Protein AF-0000000075745488 (afdb_homodimer)

Solvent-accessible surface area (backbone atoms only — not comparable to full-atom values): 26374 Å² total; per-residue (Å²): 133,60,67,64,58,54,53,44,64,66,39,61,83,38,68,45,85,43,60,44,50,71,70,56,53,50,48,51,49,60,56,59,62,69,76,57,88,46,78,34,38,32,35,30,42,43,32,48,40,23,54,66,52,60,57,52,56,68,42,57,60,36,38,34,40,36,23,25,67,50,59,69,26,47,52,45,23,50,53,53,26,53,75,70,70,45,47,90,38,52,43,78,42,73,37,51,86,88,64,65,93,68,57,70,48,62,21,45,30,42,36,20,65,59,31,42,66,80,68,29,56,68,52,45,54,52,67,51,46,56,33,38,23,75,63,12,37,39,38,36,25,41,65,22,32,36,38,76,66,71,60,65,68,60,52,55,51,40,53,69,76,42,64,81,56,38,39,62,26,58,54,44,39,50,42,30,74,54,51,20,20,71,36,26,35,36,51,59,56,66,53,20,40,45,64,54,26,49,48,60,50,60,72,40,46,64,62,49,29,59,77,53,69,60,32,72,68,51,49,49,51,53,51,50,50,53,50,51,51,52,47,42,74,76,44,51,79,38,37,42,40,32,36,41,26,27,30,32,52,66,67,85,128,133,58,68,64,57,55,54,46,64,68,40,60,83,39,67,45,84,43,60,44,48,71,70,56,54,51,48,51,50,62,57,60,62,70,77,57,90,46,77,35,38,33,35,30,42,43,32,48,41,24,53,65,52,61,56,52,59,68,42,58,63,34,37,34,39,36,23,26,67,51,59,70,25,47,52,46,24,51,52,53,26,53,75,71,70,45,48,90,38,52,45,78,42,72,37,50,87,89,64,65,93,67,58,70,48,62,22,45,29,43,35,20,64,60,32,42,65,80,71,29,57,70,53,46,54,54,67,50,46,55,33,37,23,76,63,13,38,40,39,37,25,40,66,22,33,36,40,75,65,70,61,65,67,63,51,54,52,38,52,69,76,43,63,79,54,37,40,60,25,59,54,45,39,51,42,30,74,55,50,20,20,71,36,26,35,36,52,59,56,65,54,20,41,45,66,53,26,48,48,61,49,60,72,42,46,65,61,49,29,58,77,52,70,59,32,72,68,52,48,51,52,53,51,50,50,53,50,52,52,52,49,42,73,74,43,50,79,37,38,42,39,34,36,42,26,28,29,31,52,67,66,86,127

Secondary structure (DSSP, 8-state):
--HHHHHHHHHTTSS-SSS--HHHHHHHHHHHT---SS-EEEEEET-TTSHHHHHHTTSTTEEEEEEES-HHHHHHHHHHHHHHT-GGGEEEEES-TTS--PPTT-EEEEEETT-GGGT-HHHHHHHHGGGEEEEEEEEEEEEEE-SS---HHHHHHHHHH-TT-EEHHHHHHHHHHTTEEEEEEEEPPHHHHIIIIIHHHHTTHHHHHHHTTT-HHHHHHHHHHHHHHHHHHHHTTTEEEEEEEEEE-----/--HHHHHHHHHTTSS-SSS--HHHHHHHHHHHT---SS-EEEEEET-TTSHHHHHHTTSTTEEEEEEES-HHHHHHHHHHHHHHT-GGGEEEEES-TTS--PPTT-EEEEEETT-GGGT-HHHHHHHHGGGEEEEEEEEEEEEEE-SS---HHHHHHHHHH-TT-EEHHHHHHHHHHTTEEEEEEEEPPHHHHIIIIIHHHHTTHHHHHHHTTT-HHHHHHHHHHHHHHHHHHHHTTTEEEEEEEEEE-----

Radius of gyration: 24.9 Å; Cα contacts (8 Å, |Δi|>4): 959; chains: 2; bounding box: 53×80×53 Å

InterPro domains:
  IPR013216 Methyltransferase type 11 [PF08241] (44-140)
  IPR029063 S-adenosyl-L-methionine-dependent methyltransferase superfamily [G3DSA:3.40.50.150] (1-250)
  IPR029063 S-adenosyl-L-methionine-dependent methyltransferase superfamily [SSF53335] (31-248)

Structure (mmCIF, N/CA/C/O backbone):
data_AF-0000000075745488-model_v1
#
loop_
_entity.id
_entity.type
_entity.pdbx_description
1 polymer 'Methyltransferase type 11'
#
loop_
_atom_site.group_PDB
_atom_site.id
_atom_site.type_symbol
_atom_site.label_atom_id
_atom_site.label_alt_id
_atom_site.label_comp_id
_atom_site.label_asym_id
_atom_site.label_entity_id
_atom_site.label_seq_id
_atom_site.pdbx_PDB_ins_code
_atom_site.Cartn_x
_atom_site.Cartn_y
_atom_site.Cartn_z
_atom_site.occupancy
_atom_site.B_iso_or_equiv
_atom_site.auth_seq_id
_atom_site.auth_comp_id
_atom_site.auth_asym_id
_atom_site.auth_atom_id
_atom_site.pdbx_PDB_model_num
ATOM 1 N N . MET A 1 1 ? 3.406 -36.594 -23.469 1 57.75 1 MET A N 1
ATOM 2 C CA . MET A 1 1 ? 2.721 -36.094 -22.281 1 57.75 1 MET A CA 1
ATOM 3 C C . MET A 1 1 ? 2.381 -34.625 -22.422 1 57.75 1 MET A C 1
ATOM 5 O O . MET A 1 1 ? 3.152 -33.844 -23 1 57.75 1 MET A O 1
ATOM 9 N N . ASP A 1 2 ? 1.15 -34.156 -22.078 1 83.19 2 ASP A N 1
ATOM 10 C CA . ASP A 1 2 ? 0.575 -32.812 -22.203 1 83.19 2 ASP A CA 1
ATOM 11 C C . ASP A 1 2 ? 1.295 -31.812 -21.297 1 83.19 2 ASP A C 1
ATOM 13 O O . ASP A 1 2 ? 1.688 -32.156 -20.188 1 83.19 2 ASP A O 1
ATOM 17 N N . GLU A 1 3 ? 1.97 -30.828 -21.891 1 85.44 3 GLU A N 1
ATOM 18 C CA . GLU A 1 3 ? 2.707 -29.781 -21.188 1 85.44 3 GLU A CA 1
ATOM 19 C C . GLU A 1 3 ? 1.996 -29.375 -19.906 1 85.44 3 GLU A C 1
ATOM 21 O O . GLU A 1 3 ? 2.639 -29.156 -18.875 1 85.44 3 GLU A O 1
ATOM 26 N N . TYR A 1 4 ? 0.796 -29.438 -19.953 1 87 4 TYR A N 1
ATOM 27 C CA . TYR A 1 4 ? 0.017 -29.047 -18.781 1 87 4 TYR A CA 1
ATOM 28 C C . TYR A 1 4 ? 0.167 -30.062 -17.672 1 87 4 TYR A C 1
ATOM 30 O O . TYR A 1 4 ? 0.258 -29.688 -16.484 1 87 4 TYR A O 1
ATOM 38 N N . GLN A 1 5 ? 0.214 -31.234 -18.031 1 90.81 5 GLN A N 1
ATOM 39 C CA . GLN A 1 5 ? 0.353 -32.312 -17.031 1 90.81 5 GLN A CA 1
ATOM 40 C C . GLN A 1 5 ? 1.723 -32.25 -16.375 1 90.81 5 GLN A C 1
ATOM 42 O O . GLN A 1 5 ? 1.844 -32.5 -15.172 1 90.81 5 GLN A O 1
ATOM 47 N N . LEU A 1 6 ? 2.688 -31.969 -17.188 1 93.62 6 LEU A N 1
ATOM 48 C CA . LEU A 1 6 ? 4.035 -31.859 -16.641 1 93.62 6 LEU A CA 1
ATOM 49 C C . LEU A 1 6 ? 4.145 -30.672 -15.688 1 93.62 6 LEU A C 1
ATOM 51 O O . LEU A 1 6 ? 4.766 -30.766 -14.625 1 93.62 6 LEU A O 1
ATOM 55 N N . LEU A 1 7 ? 3.521 -29.547 -16.062 1 91.31 7 LEU A N 1
ATOM 56 C CA . LEU A 1 7 ? 3.547 -28.375 -15.211 1 91.31 7 LEU A CA 1
ATOM 57 C C . LEU A 1 7 ? 2.822 -28.641 -13.898 1 91.31 7 LEU A C 1
ATOM 59 O O . LEU A 1 7 ? 3.307 -28.25 -12.828 1 91.31 7 LEU A O 1
ATOM 63 N N . LEU A 1 8 ? 1.75 -29.25 -14.023 1 93.44 8 LEU A N 1
ATOM 64 C CA . LEU A 1 8 ? 1.003 -29.641 -12.828 1 93.44 8 LEU A CA 1
ATOM 65 C C . LEU A 1 8 ? 1.844 -30.547 -11.93 1 93.44 8 LEU A C 1
ATOM 67 O O . LEU A 1 8 ? 1.863 -30.359 -10.711 1 93.44 8 LEU A O 1
ATOM 71 N N . ASP A 1 9 ? 2.488 -31.484 -12.555 1 94.12 9 ASP A N 1
ATOM 72 C CA . ASP A 1 9 ? 3.305 -32.438 -11.805 1 94.12 9 ASP A CA 1
ATOM 73 C C . ASP A 1 9 ? 4.434 -31.734 -11.062 1 94.12 9 ASP A C 1
ATOM 75 O O . ASP A 1 9 ? 4.762 -32.094 -9.93 1 94.12 9 ASP A O 1
ATOM 79 N N . LEU A 1 10 ? 4.965 -30.766 -11.672 1 94.38 10 LEU A N 1
ATOM 80 C CA . LEU A 1 10 ? 6.07 -30.031 -11.062 1 94.38 10 LEU A CA 1
ATOM 81 C C . LEU A 1 10 ? 5.586 -29.234 -9.859 1 94.38 10 LEU A C 1
ATOM 83 O O . LEU A 1 10 ? 6.324 -29.062 -8.891 1 94.38 10 LEU A O 1
ATOM 87 N N . HIS A 1 11 ? 4.309 -28.797 -9.891 1 94.19 11 HIS A N 1
ATOM 88 C CA . HIS A 1 11 ? 3.904 -27.766 -8.93 1 94.19 11 HIS A CA 1
ATOM 89 C C . HIS A 1 11 ? 2.949 -28.344 -7.887 1 94.19 11 HIS A C 1
ATOM 91 O O . HIS A 1 11 ? 2.727 -27.719 -6.844 1 94.19 11 HIS A O 1
ATOM 97 N N . LYS A 1 12 ? 2.393 -29.469 -8.039 1 90.94 12 LYS A N 1
ATOM 98 C CA . LYS A 1 12 ? 1.292 -29.969 -7.219 1 90.94 12 LYS A CA 1
ATOM 99 C C . LYS A 1 12 ? 1.757 -30.25 -5.797 1 90.94 12 LYS A C 1
ATOM 101 O O . LYS A 1 12 ? 0.967 -30.172 -4.852 1 90.94 12 LYS A O 1
ATOM 106 N N . ASN A 1 13 ? 3.045 -30.484 -5.617 1 90.12 13 ASN A N 1
ATOM 107 C CA . ASN A 1 13 ? 3.527 -30.812 -4.285 1 90.12 13 ASN A CA 1
ATOM 108 C C . ASN A 1 13 ? 4.121 -29.609 -3.578 1 90.12 13 ASN A C 1
ATOM 110 O O . ASN A 1 13 ? 4.648 -29.719 -2.469 1 90.12 13 ASN A O 1
ATOM 114 N N . ALA A 1 14 ? 4.055 -28.5 -4.223 1 92.75 14 ALA A N 1
ATOM 115 C CA . ALA A 1 14 ? 4.59 -27.281 -3.633 1 92.75 14 ALA A CA 1
ATOM 116 C C . ALA A 1 14 ? 3.594 -26.656 -2.656 1 92.75 14 ALA A C 1
ATOM 118 O O . ALA A 1 14 ? 2.381 -26.828 -2.809 1 92.75 14 ALA A O 1
ATOM 119 N N . ASP A 1 15 ? 4.121 -25.984 -1.647 1 93.12 15 ASP A N 1
ATOM 120 C CA . ASP A 1 15 ? 3.283 -25.234 -0.711 1 93.12 15 ASP A CA 1
ATOM 121 C C . ASP A 1 15 ? 2.492 -24.156 -1.43 1 93.12 15 ASP A C 1
ATOM 123 O O . ASP A 1 15 ? 1.345 -23.875 -1.076 1 93.12 15 ASP A O 1
ATOM 127 N N . ARG A 1 16 ? 3.201 -23.547 -2.379 1 94.88 16 ARG A N 1
ATOM 128 C CA . ARG A 1 16 ? 2.633 -22.469 -3.201 1 94.88 16 ARG A CA 1
ATOM 129 C C . ARG A 1 16 ? 3.041 -22.625 -4.66 1 94.88 16 ARG A C 1
ATOM 131 O O . ARG A 1 16 ? 4.098 -23.188 -4.957 1 94.88 16 ARG A O 1
ATOM 138 N N . GLN A 1 17 ? 2.283 -22.109 -5.551 1 95.25 17 GLN A N 1
ATOM 139 C CA . GLN A 1 17 ? 2.523 -22.266 -6.98 1 95.25 17 GLN A CA 1
ATOM 140 C C . GLN A 1 17 ? 3.031 -20.969 -7.602 1 95.25 17 GLN A C 1
ATOM 142 O O . GLN A 1 17 ? 3.078 -20.828 -8.828 1 95.25 17 GLN A O 1
ATOM 147 N N . GLY A 1 18 ? 3.348 -19.922 -6.801 1 96.38 18 GLY A N 1
ATOM 148 C CA . GLY A 1 18 ? 3.924 -18.641 -7.164 1 96.38 18 GLY A CA 1
ATOM 149 C C . GLY A 1 18 ? 4.547 -17.906 -5.984 1 96.38 18 GLY A C 1
ATOM 150 O O . GLY A 1 18 ? 4.469 -18.375 -4.848 1 96.38 18 GLY A O 1
ATOM 151 N N . PRO A 1 19 ? 5.164 -16.781 -6.297 1 98.12 19 PRO A N 1
ATOM 152 C CA . PRO A 1 19 ? 5.781 -16 -5.219 1 98.12 19 PRO A CA 1
ATOM 153 C C . PRO A 1 19 ? 4.77 -15.547 -4.168 1 98.12 19 PRO A C 1
ATOM 155 O O . PRO A 1 19 ? 3.641 -15.18 -4.508 1 98.12 19 PRO A O 1
ATOM 158 N N . GLY A 1 20 ? 5.129 -15.625 -2.938 1 98.25 20 GLY A N 1
ATOM 159 C CA . GLY A 1 20 ? 4.289 -15.219 -1.822 1 98.25 20 GLY A CA 1
ATOM 160 C C . GLY A 1 20 ? 4.797 -15.711 -0.481 1 98.25 20 GLY A C 1
ATOM 161 O O . GLY A 1 20 ? 5.895 -16.266 -0.394 1 98.25 20 GLY A O 1
ATOM 162 N N . GLY A 1 21 ? 4.051 -15.461 0.518 1 98.38 21 GLY A N 1
ATOM 163 C CA . GLY A 1 21 ? 4.379 -15.883 1.869 1 98.38 21 GLY A CA 1
ATOM 164 C C . GLY A 1 21 ? 3.256 -15.648 2.861 1 98.38 21 GLY A C 1
ATOM 165 O O . GLY A 1 21 ? 2.367 -14.828 2.615 1 98.38 21 GLY A O 1
ATOM 166 N N . ASP A 1 22 ? 3.365 -16.453 3.924 1 98.31 22 ASP A N 1
ATOM 167 C CA . ASP A 1 22 ? 2.346 -16.344 4.961 1 98.31 22 ASP A CA 1
ATOM 168 C C . ASP A 1 22 ? 2.328 -14.93 5.551 1 98.31 22 ASP A C 1
ATOM 170 O O . ASP A 1 22 ? 1.261 -14.336 5.727 1 98.31 22 ASP A O 1
ATOM 174 N N . ALA A 1 23 ? 3.523 -14.422 5.855 1 98 23 ALA A N 1
ATOM 175 C CA . ALA A 1 23 ? 3.621 -13.086 6.441 1 98 23 ALA A CA 1
ATOM 176 C C . ALA A 1 23 ? 3.014 -12.031 5.516 1 98 23 ALA A C 1
ATOM 178 O O . ALA A 1 23 ? 2.373 -11.086 5.977 1 98 23 ALA A O 1
ATOM 179 N N . GLU A 1 24 ? 3.234 -12.164 4.227 1 98.44 24 GLU A N 1
ATOM 180 C CA . GLU A 1 24 ? 2.746 -11.203 3.244 1 98.44 24 GLU A CA 1
ATOM 181 C C . GLU A 1 24 ? 1.237 -11.336 3.049 1 98.44 24 GLU A C 1
ATOM 183 O O . GLU A 1 24 ? 0.55 -10.336 2.809 1 98.44 24 GLU A O 1
ATOM 188 N N . THR A 1 25 ? 0.668 -12.578 3.148 1 98.5 25 THR A N 1
ATOM 189 C CA . THR A 1 25 ? -0.78 -12.75 3.15 1 98.5 25 THR A CA 1
ATOM 190 C C . THR A 1 25 ? -1.409 -12.055 4.352 1 98.5 25 THR A C 1
ATOM 192 O O . THR A 1 25 ? -2.408 -11.344 4.211 1 98.5 25 THR A O 1
ATOM 195 N N . TRP A 1 26 ? -0.761 -12.203 5.5 1 97.75 26 TRP A N 1
ATOM 196 C CA . TRP A 1 26 ? -1.254 -11.539 6.699 1 97.75 26 TRP A CA 1
ATOM 197 C C . TRP A 1 26 ? -1.14 -10.023 6.559 1 97.75 26 TRP A C 1
ATOM 199 O O . TRP A 1 26 ? -2.023 -9.281 7.004 1 97.75 26 TRP A O 1
ATOM 209 N N . LYS A 1 27 ? -0.059 -9.602 5.984 1 98.12 27 LYS A N 1
ATOM 210 C CA . LYS A 1 27 ? 0.123 -8.172 5.742 1 98.12 27 LYS A CA 1
ATOM 211 C C . LYS A 1 27 ? -1.004 -7.613 4.879 1 98.12 27 LYS A C 1
ATOM 213 O O . LYS A 1 27 ? -1.521 -6.527 5.152 1 98.12 27 LYS A O 1
ATOM 218 N N . ALA A 1 28 ? -1.363 -8.305 3.828 1 98.62 28 ALA A N 1
ATOM 219 C CA . ALA A 1 28 ? -2.471 -7.898 2.965 1 98.62 28 ALA A CA 1
ATOM 220 C C . ALA A 1 28 ? -3.779 -7.828 3.746 1 98.62 28 ALA A C 1
ATOM 222 O O . ALA A 1 28 ? -4.562 -6.891 3.576 1 98.62 28 ALA A O 1
ATOM 223 N N . LEU A 1 29 ? -4.004 -8.797 4.617 1 97 29 LEU A N 1
ATOM 224 C CA . LEU A 1 29 ? -5.207 -8.828 5.441 1 97 29 LEU A CA 1
ATOM 225 C C . LEU A 1 29 ? -5.25 -7.629 6.379 1 97 29 LEU A C 1
ATOM 227 O O . LEU A 1 29 ? -6.305 -7.012 6.562 1 97 29 LEU A O 1
ATOM 231 N N . ASP A 1 30 ? -4.121 -7.348 6.914 1 95.62 30 ASP A N 1
ATOM 232 C CA . ASP A 1 30 ? -4.035 -6.203 7.82 1 95.62 30 ASP A CA 1
ATOM 233 C C . ASP A 1 30 ? -4.348 -4.902 7.09 1 95.62 30 ASP A C 1
ATOM 235 O O . ASP A 1 30 ? -5.094 -4.062 7.598 1 95.62 30 ASP A O 1
ATOM 239 N N . LEU A 1 31 ? -3.803 -4.742 5.898 1 97.69 31 LEU A N 1
ATOM 240 C CA . LEU A 1 31 ? -4.035 -3.537 5.109 1 97.69 31 LEU A CA 1
ATOM 241 C C . LEU A 1 31 ? -5.492 -3.449 4.664 1 97.69 31 LEU A C 1
ATOM 243 O O . LEU A 1 31 ? -6.035 -2.352 4.531 1 97.69 31 LEU A O 1
ATOM 247 N N . ALA A 1 32 ? -6.105 -4.562 4.457 1 96.5 32 ALA A N 1
ATOM 248 C CA . ALA A 1 32 ? -7.477 -4.633 3.957 1 96.5 32 ALA A CA 1
ATOM 249 C C . ALA A 1 32 ? -8.469 -4.188 5.023 1 96.5 32 ALA A C 1
ATOM 251 O O . ALA A 1 32 ? -9.578 -3.752 4.703 1 96.5 32 ALA A O 1
ATOM 252 N N . GLN A 1 33 ? -8.109 -4.324 6.25 1 91.81 33 GLN A N 1
ATOM 253 C CA . GLN A 1 33 ? -8.961 -3.953 7.375 1 91.81 33 GLN A CA 1
ATOM 254 C C . GLN A 1 33 ? -10.352 -4.574 7.242 1 91.81 33 GLN A C 1
ATOM 256 O O . GLN A 1 33 ? -11.367 -3.885 7.379 1 91.81 33 GLN A O 1
ATOM 261 N N . VAL A 1 34 ? -10.367 -5.812 6.934 1 91.06 34 VAL A N 1
ATOM 262 C CA . VAL A 1 34 ? -11.625 -6.527 6.793 1 91.06 34 VAL A CA 1
ATOM 263 C C . VAL A 1 34 ? -12.352 -6.574 8.141 1 91.06 34 VAL A C 1
ATOM 265 O O . VAL A 1 34 ? -11.734 -6.84 9.172 1 91.06 34 VAL A O 1
ATOM 268 N N . ASP A 1 35 ? -13.609 -6.293 8.109 1 89.44 35 ASP A N 1
ATOM 269 C CA . ASP A 1 35 ? -14.438 -6.434 9.305 1 89.44 35 ASP A CA 1
ATOM 270 C C . ASP A 1 35 ? -14.719 -7.902 9.602 1 89.44 35 ASP A C 1
ATOM 272 O O . ASP A 1 35 ? -15.484 -8.555 8.891 1 89.44 35 ASP A O 1
ATOM 276 N N . THR A 1 36 ? -14.156 -8.391 10.641 1 91.56 36 THR A N 1
ATOM 277 C CA . THR A 1 36 ? -14.258 -9.812 10.938 1 91.56 36 THR A CA 1
ATOM 278 C C . THR A 1 36 ? -15.32 -10.07 12 1 91.56 36 THR A C 1
ATOM 280 O O . THR A 1 36 ? -15.375 -11.156 12.586 1 91.56 36 THR A O 1
ATOM 283 N N . SER A 1 37 ? -16.094 -9.023 12.305 1 90.31 37 SER A N 1
ATOM 284 C CA . SER A 1 37 ? -17.094 -9.148 13.367 1 90.31 37 SER A CA 1
ATOM 285 C C . SER A 1 37 ? -18.312 -9.922 12.891 1 90.31 37 SER A C 1
ATOM 287 O O . SER A 1 37 ? -19.125 -10.383 13.703 1 90.31 37 SER A O 1
ATOM 289 N N . ALA A 1 38 ? -18.547 -10.07 11.602 1 89.81 38 ALA A N 1
ATOM 290 C CA . ALA A 1 38 ? -19.672 -10.781 11 1 89.81 38 ALA A CA 1
ATOM 291 C C . ALA A 1 38 ? -19.172 -11.906 10.094 1 89.81 38 ALA A C 1
ATOM 293 O O . ALA A 1 38 ? -17.984 -11.992 9.789 1 89.81 38 ALA A O 1
ATOM 294 N N . PRO A 1 39 ? -20.078 -12.781 9.766 1 94.25 39 PRO A N 1
ATOM 295 C CA . PRO A 1 39 ? -19.688 -13.82 8.82 1 94.25 39 PRO A CA 1
ATOM 296 C C . PRO A 1 39 ? -19.094 -13.25 7.531 1 94.25 39 PRO A C 1
ATOM 298 O O . PRO A 1 39 ? -19.562 -12.227 7.027 1 94.25 39 PRO A O 1
ATOM 301 N N . LEU A 1 40 ? -18.062 -13.914 7.078 1 97.25 40 LEU A N 1
ATOM 302 C CA . LEU A 1 40 ? -17.328 -13.461 5.898 1 97.25 40 LEU A CA 1
ATOM 303 C C . LEU A 1 40 ? -17.391 -14.516 4.793 1 97.25 40 LEU A C 1
ATOM 305 O O . LEU A 1 40 ? -16.969 -15.656 5 1 97.25 40 LEU A O 1
ATOM 309 N N . GLN A 1 41 ? -17.969 -14.141 3.711 1 98.5 41 GLN A N 1
ATOM 310 C CA . GLN A 1 41 ? -17.875 -14.961 2.506 1 98.5 41 GLN A CA 1
ATOM 311 C C . GLN A 1 41 ? -16.688 -14.547 1.654 1 98.5 41 GLN A C 1
ATOM 313 O O . GLN A 1 41 ? -16.625 -13.414 1.165 1 98.5 41 GLN A O 1
ATOM 318 N N . ILE A 1 42 ? -15.766 -15.484 1.454 1 98.75 42 ILE A N 1
ATOM 319 C CA . ILE A 1 42 ? -14.531 -15.195 0.739 1 98.75 42 ILE A CA 1
ATOM 320 C C . ILE A 1 42 ? -14.398 -16.141 -0.46 1 98.75 42 ILE A C 1
ATOM 322 O O . ILE A 1 42 ? -14.695 -17.328 -0.362 1 98.75 42 ILE A O 1
ATOM 326 N N . ALA A 1 43 ? -14.039 -15.633 -1.569 1 98.88 43 ALA A N 1
ATOM 327 C CA . ALA A 1 43 ? -13.617 -16.484 -2.684 1 98.88 43 ALA A CA 1
ATOM 328 C C . ALA A 1 43 ? -12.109 -16.359 -2.918 1 98.88 43 ALA A C 1
ATOM 330 O O . ALA A 1 43 ? -11.594 -15.242 -3.078 1 98.88 43 ALA A O 1
ATOM 331 N N . ASP A 1 44 ? -11.43 -17.406 -2.826 1 98.88 44 ASP A N 1
ATOM 332 C CA . ASP A 1 44 ? -10.031 -17.5 -3.242 1 98.88 44 ASP A CA 1
ATOM 333 C C . ASP A 1 44 ? -9.914 -18.016 -4.672 1 98.88 44 ASP A C 1
ATOM 335 O O . ASP A 1 44 ? -10.023 -19.234 -4.906 1 98.88 44 ASP A O 1
ATOM 339 N N . ILE A 1 45 ? -9.695 -17.109 -5.621 1 98.88 45 ILE A N 1
ATOM 340 C CA . ILE A 1 45 ? -9.734 -17.406 -7.051 1 98.88 45 ILE A CA 1
ATOM 341 C C . ILE A 1 45 ? -8.328 -17.703 -7.559 1 98.88 45 ILE A C 1
ATOM 343 O O . ILE A 1 45 ? -7.473 -16.828 -7.582 1 98.88 45 ILE A O 1
ATOM 347 N N . GLY A 1 46 ? -8.141 -18.859 -8.078 1 98.5 46 GLY A N 1
ATOM 348 C CA . GLY A 1 46 ? -6.793 -19.344 -8.352 1 98.5 46 GLY A CA 1
ATOM 349 C C . GLY A 1 46 ? -6.039 -19.75 -7.105 1 98.5 46 GLY A C 1
ATOM 350 O O . GLY A 1 46 ? -4.902 -19.328 -6.891 1 98.5 46 GLY A O 1
ATOM 351 N N . CYS A 1 47 ? -6.621 -20.672 -6.34 1 98.38 47 CYS A N 1
ATOM 352 C CA . CYS A 1 47 ? -6.164 -20.938 -4.98 1 98.38 47 CYS A CA 1
ATOM 353 C C . CYS A 1 47 ? -4.973 -21.891 -4.977 1 98.38 47 CYS A C 1
ATOM 355 O O . CYS A 1 47 ? -4.285 -22.031 -3.967 1 98.38 47 CYS A O 1
ATOM 357 N N . GLY A 1 48 ? -4.711 -22.594 -6.086 1 97.69 48 GLY A N 1
ATOM 358 C CA . GLY A 1 48 ? -3.666 -23.594 -6.082 1 97.69 48 GLY A CA 1
ATOM 359 C C . GLY A 1 48 ? -3.857 -24.656 -5.004 1 97.69 48 GLY A C 1
ATOM 360 O O . GLY A 1 48 ? -4.953 -25.203 -4.848 1 97.69 48 GLY A O 1
ATOM 361 N N . THR A 1 49 ? -2.789 -24.938 -4.316 1 97.5 49 THR A N 1
ATOM 362 C CA . THR A 1 49 ? -2.855 -25.969 -3.283 1 97.5 49 THR A CA 1
ATOM 363 C C . THR A 1 49 ? -3.279 -25.359 -1.946 1 97.5 49 THR A C 1
ATOM 365 O O . THR A 1 49 ? -3.188 -26.016 -0.907 1 97.5 49 THR A O 1
ATOM 368 N N . GLY A 1 50 ? -3.592 -24.094 -1.941 1 98.19 50 GLY A N 1
ATOM 369 C CA . GLY A 1 50 ? -4.359 -23.531 -0.84 1 98.19 50 GLY A CA 1
ATOM 370 C C . GLY A 1 50 ? -3.502 -22.781 0.167 1 98.19 50 GLY A C 1
ATOM 371 O O . GLY A 1 50 ? -3.887 -22.641 1.329 1 98.19 50 GLY A O 1
ATOM 372 N N . ALA A 1 51 ? -2.291 -22.297 -0.225 1 97.81 51 ALA A N 1
ATOM 373 C CA . ALA A 1 51 ? -1.438 -21.578 0.719 1 97.81 51 ALA A CA 1
ATOM 374 C C . ALA A 1 51 ? -2.182 -20.406 1.343 1 97.81 51 ALA A C 1
ATOM 376 O O . ALA A 1 51 ? -2.252 -20.281 2.568 1 97.81 51 ALA A O 1
ATOM 377 N N . SER A 1 52 ? -2.752 -19.547 0.548 1 98.25 52 SER A N 1
ATOM 378 C CA . SER A 1 52 ? -3.5 -18.406 1.061 1 98.25 52 SER A CA 1
ATOM 379 C C . SER A 1 52 ? -4.844 -18.844 1.637 1 98.25 52 SER A C 1
ATOM 381 O O . SER A 1 52 ? -5.297 -18.297 2.646 1 98.25 52 SER A O 1
ATOM 383 N N . THR A 1 53 ? -5.492 -19.844 1.01 1 98.62 53 THR A N 1
ATOM 384 C CA . THR A 1 53 ? -6.793 -20.344 1.45 1 98.62 53 THR A CA 1
ATOM 385 C C . THR A 1 53 ? -6.75 -20.75 2.918 1 98.62 53 THR A C 1
ATOM 387 O O . THR A 1 53 ? -7.605 -20.359 3.707 1 98.62 53 THR A O 1
ATOM 390 N N . LEU A 1 54 ? -5.77 -21.516 3.246 1 98.31 54 LEU A N 1
ATOM 391 C CA . LEU A 1 54 ? -5.656 -22.047 4.598 1 98.31 54 LEU A CA 1
ATOM 392 C C . LEU A 1 54 ? -5.449 -20.922 5.609 1 98.31 54 LEU A C 1
ATOM 394 O O . LEU A 1 54 ? -5.953 -21 6.734 1 98.31 54 LEU A O 1
ATOM 398 N N . LEU A 1 55 ? -4.742 -19.875 5.234 1 97.94 55 LEU A N 1
ATOM 399 C CA . LEU A 1 55 ? -4.559 -18.734 6.121 1 97.94 55 LEU A CA 1
ATOM 400 C C . LEU A 1 55 ? -5.871 -17.969 6.301 1 97.94 55 LEU A C 1
ATOM 402 O O . LEU A 1 55 ? -6.184 -17.516 7.406 1 97.94 55 LEU A O 1
ATOM 406 N N . LEU A 1 56 ? -6.617 -17.844 5.246 1 98 56 LEU A N 1
ATOM 407 C CA . LEU A 1 56 ? -7.887 -17.125 5.281 1 98 56 LEU A CA 1
ATOM 408 C C . LEU A 1 56 ? -8.875 -17.828 6.215 1 98 56 LEU A C 1
ATOM 410 O O . LEU A 1 56 ? -9.75 -17.172 6.789 1 98 56 LEU A O 1
ATOM 414 N N . THR A 1 57 ? -8.727 -19.156 6.418 1 97.81 57 THR A N 1
ATOM 415 C CA . THR A 1 57 ? -9.617 -19.891 7.312 1 97.81 57 THR A CA 1
ATOM 416 C C . THR A 1 57 ? -9.406 -19.453 8.758 1 97.81 57 THR A C 1
ATOM 418 O O . THR A 1 57 ? -10.234 -19.734 9.625 1 97.81 57 THR A O 1
ATOM 421 N N . GLN A 1 58 ? -8.312 -18.812 9.008 1 95.94 58 GLN A N 1
ATOM 422 C CA . GLN A 1 58 ? -8.031 -18.375 10.367 1 95.94 58 GLN A CA 1
ATOM 423 C C . GLN A 1 58 ? -8.867 -17.156 10.742 1 95.94 58 GLN A C 1
ATOM 425 O O . GLN A 1 58 ? -8.953 -16.797 11.914 1 95.94 58 GLN A O 1
ATOM 430 N N . LEU A 1 59 ? -9.414 -16.406 9.758 1 95.75 59 LEU A N 1
ATOM 431 C CA . LEU A 1 59 ? -10.359 -15.344 10.055 1 95.75 59 LEU A CA 1
ATOM 432 C C . LEU A 1 59 ? -11.617 -15.898 10.727 1 95.75 59 LEU A C 1
ATOM 434 O O . LEU A 1 59 ? -12.188 -16.875 10.25 1 95.75 59 LEU A O 1
ATOM 438 N N . PRO A 1 60 ? -11.992 -15.18 11.758 1 92.38 60 PRO A N 1
ATOM 439 C CA . PRO A 1 60 ? -13.188 -15.695 12.445 1 92.38 60 PRO A CA 1
ATOM 440 C C . PRO A 1 60 ? -14.422 -15.688 11.555 1 92.38 60 PRO A C 1
ATOM 442 O O . PRO A 1 60 ? -14.633 -14.742 10.797 1 92.38 60 PRO A O 1
ATOM 445 N N . ASN A 1 61 ? -15.188 -16.703 11.508 1 92.12 61 ASN A N 1
ATOM 446 C CA . ASN A 1 61 ? -16.469 -16.828 10.836 1 92.12 61 ASN A CA 1
ATOM 447 C C . ASN A 1 61 ? -16.328 -16.766 9.32 1 92.12 61 ASN A C 1
ATOM 449 O O . ASN A 1 61 ? -17.219 -16.281 8.625 1 92.12 61 ASN A O 1
ATOM 453 N N . ALA A 1 62 ? -15.18 -17.078 8.82 1 96.94 62 ALA A N 1
ATOM 454 C CA . ALA A 1 62 ? -14.953 -17.062 7.375 1 96.94 62 ALA A CA 1
ATOM 455 C C . ALA A 1 62 ? -15.398 -18.375 6.734 1 96.94 62 ALA A C 1
ATOM 457 O O . ALA A 1 62 ? -15.195 -19.453 7.297 1 96.94 62 ALA A O 1
ATOM 458 N N . ARG A 1 63 ? -16.078 -18.297 5.633 1 98.25 63 ARG A N 1
ATOM 459 C CA . ARG A 1 63 ? -16.344 -19.391 4.691 1 98.25 63 ARG A CA 1
ATOM 460 C C . ARG A 1 63 ? -15.688 -19.109 3.342 1 98.25 63 ARG A C 1
ATOM 462 O O . ARG A 1 63 ? -15.875 -18.031 2.77 1 98.25 63 ARG A O 1
ATOM 469 N N . ILE A 1 64 ? -14.977 -20.094 2.895 1 98.81 64 ILE A N 1
ATOM 470 C CA . ILE A 1 64 ? -14.125 -19.844 1.737 1 98.81 64 ILE A CA 1
ATOM 471 C C . ILE A 1 64 ? -14.547 -20.734 0.574 1 98.81 64 ILE A C 1
ATOM 473 O O . ILE A 1 64 ? -14.688 -21.953 0.733 1 98.81 64 ILE A O 1
ATOM 477 N N . THR A 1 65 ? -14.828 -20.141 -0.542 1 98.88 65 THR A N 1
ATOM 478 C CA . THR A 1 65 ? -14.891 -20.844 -1.818 1 98.88 65 THR A CA 1
ATOM 479 C C . THR A 1 65 ? -13.547 -20.781 -2.539 1 98.88 65 THR A C 1
ATOM 481 O O . THR A 1 65 ? -13.109 -19.703 -2.939 1 98.88 65 THR A O 1
ATOM 484 N N . ALA A 1 66 ? -12.945 -21.922 -2.648 1 98.88 66 ALA A N 1
ATOM 485 C CA . ALA A 1 66 ? -11.625 -22 -3.275 1 98.88 66 ALA A CA 1
ATOM 486 C C . ALA A 1 66 ? -11.727 -22.484 -4.715 1 98.88 66 ALA A C 1
ATOM 488 O O . ALA A 1 66 ? -12.203 -23.609 -4.961 1 98.88 66 ALA A O 1
ATOM 489 N N . VAL A 1 67 ? -11.242 -21.672 -5.633 1 98.81 67 VAL A N 1
ATOM 490 C CA . VAL A 1 67 ? -11.43 -21.938 -7.055 1 98.81 67 VAL A CA 1
ATOM 491 C C . VAL A 1 67 ? -10.078 -22.219 -7.707 1 98.81 67 VAL A C 1
ATOM 493 O O . VAL A 1 67 ? -9.117 -21.484 -7.512 1 98.81 67 VAL A O 1
ATOM 496 N N . ASP A 1 68 ? -10.016 -23.234 -8.398 1 98.12 68 ASP A N 1
ATOM 497 C CA . ASP A 1 68 ? -8.891 -23.484 -9.297 1 98.12 68 ASP A CA 1
ATOM 498 C C . ASP A 1 68 ? -9.312 -24.344 -10.484 1 98.12 68 ASP A C 1
ATOM 500 O O . ASP A 1 68 ? -10.266 -25.109 -10.391 1 98.12 68 ASP A O 1
ATOM 504 N N . LEU A 1 69 ? -8.633 -24.156 -11.602 1 96.38 69 LEU A N 1
ATOM 505 C CA . LEU A 1 69 ? -8.93 -24.891 -12.836 1 96.38 69 LEU A CA 1
ATOM 506 C C . LEU A 1 69 ? -8.617 -26.375 -12.68 1 96.38 69 LEU A C 1
ATOM 508 O O . LEU A 1 69 ? -9.289 -27.219 -13.273 1 96.38 69 LEU A O 1
ATOM 512 N N . PHE A 1 70 ? -7.598 -26.75 -11.852 1 96 70 PHE A N 1
ATOM 513 C CA . PHE A 1 70 ? -7.066 -28.109 -11.797 1 96 70 PHE A CA 1
ATOM 514 C C . PHE A 1 70 ? -7.555 -28.828 -10.555 1 96 70 PHE A C 1
ATOM 516 O O . PHE A 1 70 ? -7.168 -28.484 -9.43 1 96 70 PHE A O 1
ATOM 523 N N . PRO A 1 71 ? -8.32 -29.891 -10.703 1 96.75 71 PRO A N 1
ATOM 524 C CA . PRO A 1 71 ? -8.812 -30.641 -9.555 1 96.75 71 PRO A CA 1
ATOM 525 C C . PRO A 1 71 ? -7.691 -31.219 -8.695 1 96.75 71 PRO A C 1
ATOM 527 O O . PRO A 1 71 ? -7.855 -31.375 -7.48 1 96.75 71 PRO A O 1
ATOM 530 N N . GLU A 1 72 ? -6.539 -31.438 -9.289 1 96 72 GLU A N 1
ATOM 531 C CA . GLU A 1 72 ? -5.406 -32 -8.555 1 96 72 GLU A CA 1
ATOM 532 C C . GLU A 1 72 ? -4.949 -31.047 -7.449 1 96 72 GLU A C 1
ATOM 534 O O . GLU A 1 72 ? -4.59 -31.484 -6.355 1 96 72 GLU A O 1
ATOM 539 N N . PHE A 1 73 ? -4.926 -29.781 -7.77 1 97.38 73 PHE A N 1
ATOM 540 C CA . PHE A 1 73 ? -4.582 -28.781 -6.762 1 97.38 73 PHE A CA 1
ATOM 541 C C . PHE A 1 73 ? -5.629 -28.734 -5.656 1 97.38 73 PHE A C 1
ATOM 543 O O . PHE A 1 73 ? -5.289 -28.672 -4.473 1 97.38 73 PHE A O 1
ATOM 550 N N . LEU A 1 74 ? -6.871 -28.828 -6.016 1 98.19 74 LEU A N 1
ATOM 551 C CA . LEU A 1 74 ? -7.965 -28.781 -5.055 1 98.19 74 LEU A CA 1
ATOM 552 C C . LEU A 1 74 ? -7.949 -30 -4.152 1 98.19 74 LEU A C 1
ATOM 554 O O . LEU A 1 74 ? -8.242 -29.906 -2.959 1 98.19 74 LEU A O 1
ATOM 558 N N . ASP A 1 75 ? -7.602 -31.172 -4.758 1 97.81 75 ASP A N 1
ATOM 559 C CA . ASP A 1 75 ? -7.445 -32.375 -3.957 1 97.81 75 ASP A CA 1
ATOM 560 C C . ASP A 1 75 ? -6.391 -32.188 -2.869 1 97.81 75 ASP A C 1
ATOM 562 O O . ASP A 1 75 ? -6.598 -32.594 -1.723 1 97.81 75 ASP A O 1
ATOM 566 N N . GLU A 1 76 ? -5.301 -31.578 -3.291 1 97.5 76 GLU A N 1
ATOM 567 C CA . GLU A 1 76 ? -4.246 -31.312 -2.318 1 97.5 76 GLU A CA 1
ATOM 568 C C . GLU A 1 76 ? -4.719 -30.344 -1.245 1 97.5 76 GLU A C 1
ATOM 570 O O . GLU A 1 76 ? -4.422 -30.516 -0.062 1 97.5 76 GLU A O 1
ATOM 575 N N . LEU A 1 77 ? -5.445 -29.297 -1.647 1 98.25 77 LEU A N 1
ATOM 576 C CA . LEU A 1 77 ? -5.996 -28.359 -0.688 1 98.25 77 LEU A CA 1
ATOM 577 C C . LEU A 1 77 ? -6.902 -29.062 0.317 1 98.25 77 LEU A C 1
ATOM 579 O O . LEU A 1 77 ? -6.824 -28.797 1.519 1 98.25 77 LEU A O 1
ATOM 583 N N . GLU A 1 78 ? -7.691 -29.969 -0.148 1 98.31 78 GLU A N 1
ATOM 584 C CA . GLU A 1 78 ? -8.609 -30.688 0.729 1 98.31 78 GLU A CA 1
ATOM 585 C C . GLU A 1 78 ? -7.852 -31.547 1.734 1 98.31 78 GLU A C 1
ATOM 587 O O . GLU A 1 78 ? -8.234 -31.641 2.902 1 98.31 78 GLU A O 1
ATOM 592 N N . LYS A 1 79 ? -6.797 -32.188 1.265 1 98 79 LYS A N 1
ATOM 593 C CA . LYS A 1 79 ? -5.957 -32.969 2.168 1 98 79 LYS A CA 1
ATOM 594 C C . LYS A 1 79 ? -5.328 -32.062 3.24 1 98 79 LYS A C 1
ATOM 596 O O . LYS A 1 79 ? -5.324 -32.438 4.422 1 98 79 LYS A O 1
ATOM 601 N N . ARG A 1 80 ? -4.824 -30.953 2.828 1 97.5 80 ARG A N 1
ATOM 602 C CA . ARG A 1 80 ? -4.207 -30.016 3.76 1 97.5 80 ARG A CA 1
ATOM 603 C C . ARG A 1 80 ? -5.227 -29.484 4.762 1 97.5 80 ARG A C 1
ATOM 605 O O . ARG A 1 80 ? -4.93 -29.359 5.953 1 97.5 80 ARG A O 1
ATOM 612 N N . ALA A 1 81 ? -6.367 -29.188 4.258 1 98.19 81 ALA A N 1
ATOM 613 C CA . ALA A 1 81 ? -7.449 -28.703 5.113 1 98.19 81 ALA A CA 1
ATOM 614 C C . ALA A 1 81 ? -7.82 -29.734 6.164 1 98.19 81 ALA A C 1
ATOM 616 O O . ALA A 1 81 ? -8.062 -29.406 7.324 1 98.19 81 ALA A O 1
ATOM 617 N N . ALA A 1 82 ? -7.875 -30.984 5.746 1 98.19 82 ALA A N 1
ATOM 618 C CA . ALA A 1 82 ? -8.195 -32.062 6.664 1 98.19 82 ALA A CA 1
ATOM 619 C C . ALA A 1 82 ? -7.145 -32.219 7.758 1 98.19 82 ALA A C 1
ATOM 621 O O . ALA A 1 82 ? -7.477 -32.406 8.93 1 98.19 82 ALA A O 1
ATOM 622 N N . ARG A 1 83 ? -5.953 -32.031 7.371 1 97.38 83 ARG A N 1
ATOM 623 C CA . ARG A 1 83 ? -4.844 -32.156 8.312 1 97.38 83 ARG A CA 1
ATOM 624 C C . ARG A 1 83 ? -4.883 -31.062 9.359 1 97.38 83 ARG A C 1
ATOM 626 O O . ARG A 1 83 ? -4.469 -31.25 10.5 1 97.38 83 ARG A O 1
ATOM 633 N N . THR A 1 84 ? -5.367 -29.922 8.938 1 95.25 84 THR A N 1
ATOM 634 C CA . THR A 1 84 ? -5.359 -28.766 9.836 1 95.25 84 THR A CA 1
ATOM 635 C C . THR A 1 84 ? -6.727 -28.594 10.492 1 95.25 84 THR A C 1
ATOM 637 O O . THR A 1 84 ? -6.918 -27.672 11.297 1 95.25 84 THR A O 1
ATOM 640 N N . GLY A 1 85 ? -7.711 -29.375 10.141 1 97 85 GLY A N 1
ATOM 641 C CA . GLY A 1 85 ? -9.008 -29.406 10.789 1 97 85 GLY A CA 1
ATOM 642 C C . GLY A 1 85 ? -9.922 -28.266 10.344 1 97 85 GLY A C 1
ATOM 643 O O . GLY A 1 85 ? -10.711 -27.75 11.141 1 97 85 GLY A O 1
ATOM 644 N N . VAL A 1 86 ? -9.75 -27.844 9.102 1 97.69 86 VAL A N 1
ATOM 645 C CA . VAL A 1 86 ? -10.547 -26.688 8.695 1 97.69 86 VAL A CA 1
ATOM 646 C C . VAL A 1 86 ? -11.367 -27.031 7.457 1 97.69 86 VAL A C 1
ATOM 648 O O . VAL A 1 86 ? -11.766 -26.156 6.695 1 97.69 86 VAL A O 1
ATOM 651 N N . THR A 1 87 ? -11.617 -28.281 7.207 1 97.75 87 THR A N 1
ATOM 652 C CA . THR A 1 87 ? -12.352 -28.766 6.043 1 97.75 87 THR A CA 1
ATOM 653 C C . THR A 1 87 ? -13.734 -28.125 5.961 1 97.75 87 THR A C 1
ATOM 655 O O . THR A 1 87 ? -14.211 -27.812 4.871 1 97.75 87 THR A O 1
ATOM 658 N N . ASP A 1 88 ? -14.32 -27.891 7.074 1 97.06 88 ASP A N 1
ATOM 659 C CA . ASP A 1 88 ? -15.695 -27.391 7.113 1 97.06 88 ASP A CA 1
ATOM 660 C C . ASP A 1 88 ? -15.766 -25.938 6.672 1 97.06 88 ASP A C 1
ATOM 662 O O . ASP A 1 88 ? -16.844 -25.422 6.371 1 97.06 88 ASP A O 1
ATOM 666 N N . LYS A 1 89 ? -14.68 -25.266 6.664 1 97.88 89 LYS A N 1
ATOM 667 C CA . LYS A 1 89 ? -14.664 -23.844 6.332 1 97.88 89 LYS A CA 1
ATOM 668 C C . LYS A 1 89 ? -14.438 -23.641 4.836 1 97.88 89 LYS A C 1
ATOM 670 O O . LYS A 1 89 ? -14.562 -22.516 4.336 1 97.88 89 LYS A O 1
ATOM 675 N N . ILE A 1 90 ? -14.102 -24.688 4.082 1 98.81 90 ILE A N 1
ATOM 676 C CA . ILE A 1 90 ? -13.656 -24.531 2.703 1 98.81 90 ILE A CA 1
ATOM 677 C C . ILE A 1 90 ? -14.562 -25.328 1.769 1 98.81 90 ILE A C 1
ATOM 679 O O . ILE A 1 90 ? -14.836 -26.5 2.012 1 98.81 90 ILE A O 1
ATOM 683 N N . SER A 1 91 ? -15.055 -24.703 0.782 1 98.69 91 SER A N 1
ATOM 684 C CA . SER A 1 91 ? -15.68 -25.359 -0.362 1 98.69 91 SER A CA 1
ATOM 685 C C . SER A 1 91 ? -14.836 -25.203 -1.62 1 98.69 91 SER A C 1
ATOM 687 O O . SER A 1 91 ? -14.508 -24.078 -2.018 1 98.69 91 SER A O 1
ATOM 689 N N . THR A 1 92 ? -14.484 -26.281 -2.195 1 98.69 92 THR A N 1
ATOM 690 C CA . THR A 1 92 ? -13.672 -26.219 -3.404 1 98.69 92 THR A CA 1
ATOM 691 C C . THR A 1 92 ? -14.555 -26.203 -4.648 1 98.69 92 THR A C 1
ATOM 693 O O . THR A 1 92 ? -15.625 -26.812 -4.66 1 98.69 92 THR A O 1
ATOM 696 N N . LEU A 1 93 ? -14.102 -25.484 -5.66 1 98.56 93 LEU A N 1
ATOM 697 C CA . LEU A 1 93 ? -14.828 -25.344 -6.914 1 98.56 93 LEU A CA 1
ATOM 698 C C . LEU A 1 93 ? -13.883 -25.453 -8.109 1 98.56 93 LEU A C 1
ATOM 700 O O . LEU A 1 93 ? -13.156 -24.5 -8.414 1 98.56 93 LEU A O 1
ATOM 704 N N . PRO A 1 94 ? -13.875 -26.625 -8.797 1 98 94 PRO A N 1
ATOM 705 C CA . PRO A 1 94 ? -13.055 -26.766 -10 1 98 94 PRO A CA 1
ATOM 706 C C . PRO A 1 94 ? -13.648 -26.031 -11.203 1 98 94 PRO A C 1
ATOM 708 O O . PRO A 1 94 ? -14.594 -26.531 -11.828 1 98 94 PRO A O 1
ATOM 711 N N . CYS A 1 95 ? -13.094 -24.891 -11.531 1 96.44 95 CYS A N 1
ATOM 712 C CA . CYS A 1 95 ? -13.602 -24.141 -12.68 1 96.44 95 CYS A CA 1
ATOM 713 C C . CYS A 1 95 ? -12.594 -23.078 -13.109 1 96.44 95 CYS A C 1
ATOM 715 O O . CYS A 1 95 ? -11.641 -22.797 -12.391 1 96.44 95 CYS A O 1
ATOM 717 N N . SER A 1 96 ? -12.859 -22.578 -14.328 1 96.88 96 SER A N 1
ATOM 718 C CA . SER A 1 96 ? -12.031 -21.5 -14.852 1 96.88 96 SER A CA 1
ATOM 719 C C . SER A 1 96 ? -12.344 -20.188 -14.164 1 96.88 96 SER A C 1
ATOM 721 O O . SER A 1 96 ? -13.516 -19.875 -13.914 1 96.88 96 SER A O 1
ATOM 723 N N . MET A 1 97 ? -11.289 -19.391 -13.852 1 97.38 97 MET A N 1
ATOM 724 C CA . MET A 1 97 ? -11.461 -18.094 -13.211 1 97.38 97 MET A CA 1
ATOM 725 C C . MET A 1 97 ? -12.117 -17.094 -14.156 1 97.38 97 MET A C 1
ATOM 727 O O . MET A 1 97 ? -12.547 -16.031 -13.734 1 97.38 97 MET A O 1
ATOM 731 N N . ASP A 1 98 ? -12.211 -17.391 -15.445 1 94.88 98 ASP A N 1
ATOM 732 C CA . ASP A 1 98 ? -12.812 -16.5 -16.422 1 94.88 98 ASP A CA 1
ATOM 733 C C . ASP A 1 98 ? -14.297 -16.781 -16.594 1 94.88 98 ASP A C 1
ATOM 735 O O . ASP A 1 98 ? -14.984 -16.109 -17.359 1 94.88 98 ASP A O 1
ATOM 739 N N . ASN A 1 99 ? -14.805 -17.797 -15.977 1 93.12 99 ASN A N 1
ATOM 740 C CA . ASN A 1 99 ? -16.203 -18.188 -16.031 1 93.12 99 ASN A CA 1
ATOM 741 C C . ASN A 1 99 ? -16.719 -18.656 -14.672 1 93.12 99 ASN A C 1
ATOM 743 O O . ASN A 1 99 ? -17.094 -19.828 -14.516 1 93.12 99 ASN A O 1
ATOM 747 N N . LEU A 1 100 ? -16.812 -17.766 -13.797 1 97.69 100 LEU A N 1
ATOM 748 C CA . LEU A 1 100 ? -17.172 -18.094 -12.422 1 97.69 100 LEU A CA 1
ATOM 749 C C . LEU A 1 100 ? -18.688 -18.109 -12.242 1 97.69 100 LEU A C 1
ATOM 751 O O . LEU A 1 100 ? -19.359 -17.141 -12.594 1 97.69 100 LEU A O 1
ATOM 755 N N . PRO A 1 101 ? -19.25 -19.188 -11.734 1 97.75 101 PRO A N 1
ATOM 756 C CA . PRO A 1 101 ? -20.688 -19.297 -11.539 1 97.75 101 PRO A CA 1
ATOM 757 C C . PRO A 1 101 ? -21.172 -18.641 -10.242 1 97.75 101 PRO A C 1
ATOM 759 O O . PRO A 1 101 ? -21.953 -19.234 -9.492 1 97.75 101 PRO A O 1
ATOM 762 N N . PHE A 1 102 ? -20.719 -17.453 -9.906 1 98.31 102 PHE A N 1
ATOM 763 C CA . PHE A 1 102 ? -21.094 -16.75 -8.688 1 98.31 102 PHE A CA 1
ATOM 764 C C . PHE A 1 102 ? -22.266 -15.828 -8.93 1 98.31 102 PHE A C 1
ATOM 766 O O . PHE A 1 102 ? -22.422 -15.289 -10.023 1 98.31 102 PHE A O 1
ATOM 773 N N . ASP A 1 103 ? -23.047 -15.664 -7.988 1 98.38 103 ASP A N 1
ATOM 774 C CA . ASP A 1 103 ? -24.078 -14.633 -8.016 1 98.38 103 ASP A CA 1
ATOM 775 C C . ASP A 1 103 ? -23.484 -13.25 -7.754 1 98.38 103 ASP A C 1
ATOM 777 O O . ASP A 1 103 ? -22.406 -13.133 -7.16 1 98.38 103 ASP A O 1
ATOM 781 N N . ASN A 1 104 ? -24.203 -12.234 -8.25 1 98.06 104 ASN A N 1
ATOM 782 C CA . ASN A 1 104 ? -23.781 -10.859 -7.973 1 98.06 104 ASN A CA 1
ATOM 783 C C . ASN A 1 104 ? -23.781 -10.57 -6.473 1 98.06 104 ASN A C 1
ATOM 785 O O . ASN A 1 104 ? -24.625 -11.078 -5.734 1 98.06 104 ASN A O 1
ATOM 789 N N . GLU A 1 105 ? -22.828 -9.805 -6.047 1 97.75 105 GLU A N 1
ATOM 790 C CA . GLU A 1 105 ? -22.75 -9.266 -4.695 1 97.75 105 GLU A CA 1
ATOM 791 C C . GLU A 1 105 ? -22.875 -10.367 -3.65 1 97.75 105 GLU A C 1
ATOM 793 O O . GLU A 1 105 ? -23.688 -10.266 -2.723 1 97.75 105 GLU A O 1
ATOM 798 N N . THR A 1 106 ? -22.047 -11.352 -3.809 1 98.31 106 THR A N 1
ATOM 799 C CA . THR A 1 106 ? -22.078 -12.523 -2.938 1 98.31 106 THR A CA 1
ATOM 800 C C . THR A 1 106 ? -20.953 -12.453 -1.909 1 98.31 106 THR A C 1
ATOM 802 O O . THR A 1 106 ? -21.125 -12.836 -0.752 1 98.31 106 THR A O 1
ATOM 805 N N . PHE A 1 107 ? -19.859 -11.883 -2.287 1 98.56 107 PHE A N 1
ATOM 806 C CA . PHE A 1 107 ? -18.672 -12.062 -1.477 1 98.56 107 PHE A CA 1
ATOM 807 C C . PHE A 1 107 ? -18.297 -10.766 -0.763 1 98.56 107 PHE A C 1
ATOM 809 O O . PHE A 1 107 ? -18.484 -9.68 -1.311 1 98.56 107 PHE A O 1
ATOM 816 N N . ASP A 1 108 ? -17.766 -10.938 0.431 1 98.38 108 ASP A N 1
ATOM 817 C CA . ASP A 1 108 ? -17.172 -9.836 1.188 1 98.38 108 ASP A CA 1
ATOM 818 C C . ASP A 1 108 ? -15.742 -9.562 0.744 1 98.38 108 ASP A C 1
ATOM 820 O O . ASP A 1 108 ? -15.266 -8.43 0.825 1 98.38 108 ASP A O 1
ATOM 824 N N . VAL A 1 109 ? -15.078 -10.648 0.334 1 98.69 109 VAL A N 1
ATOM 825 C CA . VAL A 1 109 ? -13.68 -10.562 -0.078 1 98.69 109 VAL A CA 1
ATOM 826 C C . VAL A 1 109 ? -13.453 -11.445 -1.302 1 98.69 109 VAL A C 1
ATOM 828 O O . VAL A 1 109 ? -13.875 -12.602 -1.329 1 98.69 109 VAL A O 1
ATOM 831 N N . LEU A 1 110 ? -12.883 -10.914 -2.289 1 98.88 110 LEU A N 1
ATOM 832 C CA . LEU A 1 110 ? -12.273 -11.68 -3.367 1 98.88 110 LEU A CA 1
ATOM 833 C C . LEU A 1 110 ? -10.75 -11.664 -3.246 1 98.88 110 LEU A C 1
ATOM 835 O O . LEU A 1 110 ? -10.141 -10.602 -3.139 1 98.88 110 LEU A O 1
ATOM 839 N N . TRP A 1 111 ? -10.188 -12.797 -3.203 1 98.88 111 TRP A N 1
ATOM 840 C CA . TRP A 1 111 ? -8.766 -13.016 -2.99 1 98.88 111 TRP A CA 1
ATOM 841 C C . TRP A 1 111 ? -8.141 -13.773 -4.16 1 98.88 111 TRP A C 1
ATOM 843 O O . TRP A 1 111 ? -8.727 -14.734 -4.66 1 98.88 111 TRP A O 1
ATOM 853 N N . SER A 1 112 ? -7.031 -13.273 -4.707 1 98.81 112 SER A N 1
ATOM 854 C CA . SER A 1 112 ? -6.328 -13.961 -5.789 1 98.81 112 SER A CA 1
ATOM 855 C C . SER A 1 112 ? -4.832 -13.672 -5.746 1 98.81 112 SER A C 1
ATOM 857 O O . SER A 1 112 ? -4.359 -12.734 -6.398 1 98.81 112 SER A O 1
ATOM 859 N N . GLU A 1 113 ? -4.059 -14.5 -5.102 1 98.44 113 GLU A N 1
ATOM 860 C CA . GLU A 1 113 ? -2.609 -14.344 -5.043 1 98.44 113 GLU A CA 1
ATOM 861 C C . GLU A 1 113 ? -1.929 -15.102 -6.18 1 98.44 113 GLU A C 1
ATOM 863 O O . GLU A 1 113 ? -2.064 -16.312 -6.289 1 98.44 113 GLU A O 1
ATOM 868 N N . GLY A 1 114 ? -1.255 -14.328 -6.977 1 97.38 114 GLY A N 1
ATOM 869 C CA . GLY A 1 114 ? -0.414 -14.93 -8 1 97.38 114 GLY A CA 1
ATOM 870 C C . GLY A 1 114 ? -1.205 -15.641 -9.078 1 97.38 114 GLY A C 1
ATOM 871 O O . GLY A 1 114 ? -0.729 -16.625 -9.664 1 97.38 114 GLY A O 1
ATOM 872 N N . ALA A 1 115 ? -2.4 -15.195 -9.414 1 97.81 115 ALA A N 1
ATOM 873 C CA . ALA A 1 115 ? -3.203 -16.047 -10.289 1 97.81 115 ALA A CA 1
ATOM 874 C C . ALA A 1 115 ? -3.938 -15.219 -11.336 1 97.81 115 ALA A C 1
ATOM 876 O O . ALA A 1 115 ? -4.219 -15.695 -12.438 1 97.81 115 ALA A O 1
ATOM 877 N N . ILE A 1 116 ? -4.281 -13.953 -11.047 1 97.94 116 ILE A N 1
ATOM 878 C CA . ILE A 1 116 ? -5.191 -13.164 -11.875 1 97.94 116 ILE A CA 1
ATOM 879 C C . ILE A 1 116 ? -4.594 -12.992 -13.273 1 97.94 116 ILE A C 1
ATOM 881 O O . ILE A 1 116 ? -5.328 -12.852 -14.25 1 97.94 116 ILE A O 1
ATOM 885 N N . TYR A 1 117 ? -3.262 -13 -13.398 1 95.75 117 TYR A N 1
ATOM 886 C CA . TYR A 1 117 ? 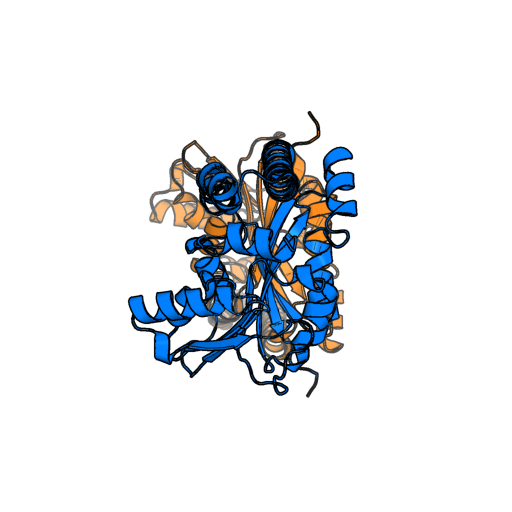-2.607 -12.766 -14.68 1 95.75 117 TYR A CA 1
ATOM 887 C C . TYR A 1 117 ? -2.996 -13.836 -15.688 1 95.75 117 TYR A C 1
ATOM 889 O O . TYR A 1 117 ? -2.822 -13.648 -16.891 1 95.75 117 TYR A O 1
ATOM 897 N N . ASN A 1 118 ? -3.512 -15 -15.227 1 95.56 118 ASN A N 1
ATOM 898 C CA . ASN A 1 118 ? -3.908 -16.078 -16.125 1 95.56 118 ASN A CA 1
ATOM 899 C C . ASN A 1 118 ? -5.02 -15.641 -17.078 1 95.56 118 ASN A C 1
ATOM 901 O O . ASN A 1 118 ? -5.137 -16.156 -18.188 1 95.56 118 ASN A O 1
ATOM 905 N N . ILE A 1 119 ? -5.801 -14.672 -16.641 1 96.69 119 ILE A N 1
ATOM 906 C CA . ILE A 1 119 ? -6.875 -14.18 -17.5 1 96.69 119 ILE A CA 1
ATOM 907 C C . ILE A 1 119 ? -6.633 -12.719 -17.859 1 96.69 119 ILE A C 1
ATOM 909 O O . ILE A 1 119 ? -7.391 -12.117 -18.625 1 96.69 119 ILE A O 1
ATOM 913 N N . GLY A 1 120 ? -5.57 -12.203 -17.297 1 97.19 120 GLY A N 1
ATOM 914 C CA . GLY A 1 120 ? -5.293 -10.781 -17.453 1 97.19 120 GLY A CA 1
ATOM 915 C C . GLY A 1 120 ? -5.809 -9.953 -16.281 1 97.19 120 GLY A C 1
ATOM 916 O O . GLY A 1 120 ? -6.926 -10.164 -15.812 1 97.19 120 GLY A O 1
ATOM 917 N N . PHE A 1 121 ? -5.027 -9.078 -15.906 1 98.25 121 PHE A N 1
ATOM 918 C CA . PHE A 1 121 ? -5.34 -8.234 -14.758 1 98.25 121 PHE A CA 1
ATOM 919 C C . PHE A 1 121 ? -6.605 -7.422 -15.016 1 98.25 121 PHE A C 1
ATOM 921 O O . PHE A 1 121 ? -7.539 -7.445 -14.211 1 98.25 121 PHE A O 1
ATOM 928 N N . THR A 1 122 ? -6.656 -6.684 -16.156 1 98.25 122 THR A N 1
ATOM 929 C CA . THR A 1 122 ? -7.777 -5.805 -16.484 1 98.25 122 THR A CA 1
ATOM 930 C C . THR A 1 122 ? -9.078 -6.598 -16.562 1 98.25 122 THR A C 1
ATOM 932 O O . THR A 1 122 ? -10.086 -6.199 -15.977 1 98.25 122 THR A O 1
ATOM 935 N N . LYS A 1 123 ? -9.031 -7.758 -17.219 1 98.12 123 LYS A N 1
ATOM 936 C CA . LYS A 1 123 ? -10.227 -8.594 -17.359 1 98.12 123 LYS A CA 1
ATOM 937 C C . LYS A 1 123 ? -10.711 -9.07 -15.984 1 98.12 123 LYS A C 1
ATOM 939 O O . LYS A 1 123 ? -11.906 -9.008 -15.688 1 98.12 123 LYS A O 1
ATOM 944 N N . GLY A 1 124 ? -9.805 -9.57 -15.188 1 98.38 124 GLY A N 1
ATOM 945 C CA . GLY A 1 124 ? -10.18 -10.023 -13.852 1 98.38 124 GLY A CA 1
ATOM 946 C C . GLY A 1 124 ? -10.797 -8.93 -13 1 98.38 124 GLY A C 1
ATOM 947 O O . GLY A 1 124 ? -11.852 -9.133 -12.398 1 98.38 124 GLY A O 1
ATOM 948 N N . ILE A 1 125 ? -10.141 -7.754 -13.016 1 98.44 125 ILE A N 1
ATOM 949 C CA . ILE A 1 125 ? -10.602 -6.617 -12.227 1 98.44 125 ILE A CA 1
ATOM 950 C C . ILE A 1 125 ? -12.016 -6.223 -12.672 1 98.44 125 ILE A C 1
ATOM 952 O O . ILE A 1 125 ? -12.891 -5.984 -11.836 1 98.44 125 ILE A O 1
ATOM 956 N N . ARG A 1 126 ? -12.211 -6.172 -13.922 1 97.88 126 ARG A N 1
ATOM 957 C CA . ARG A 1 126 ? -13.5 -5.781 -14.484 1 97.88 126 ARG A CA 1
ATOM 958 C C . ARG A 1 126 ? -14.562 -6.84 -14.203 1 97.88 126 ARG A C 1
ATOM 960 O O . ARG A 1 126 ? -15.617 -6.531 -13.656 1 97.88 126 ARG A O 1
ATOM 967 N N . ASP A 1 127 ? -14.273 -8.133 -14.492 1 97.94 127 ASP A N 1
ATOM 968 C CA . ASP A 1 127 ? -15.281 -9.188 -14.508 1 97.94 127 ASP A CA 1
ATOM 969 C C . ASP A 1 127 ? -15.664 -9.594 -13.086 1 97.94 127 ASP A C 1
ATOM 971 O O . ASP A 1 127 ? -16.797 -10.008 -12.836 1 97.94 127 ASP A O 1
ATOM 975 N N . TRP A 1 128 ? -14.766 -9.492 -12.125 1 98.44 128 TRP A N 1
ATOM 976 C CA . TRP A 1 128 ? -15.031 -9.984 -10.773 1 98.44 128 TRP A CA 1
ATOM 977 C C . TRP A 1 128 ? -15.773 -8.945 -9.945 1 98.44 128 TRP A C 1
ATOM 979 O O . TRP A 1 128 ? -16.281 -9.25 -8.867 1 98.44 128 TRP A O 1
ATOM 989 N N . HIS A 1 129 ? -15.805 -7.723 -10.469 1 98.31 129 HIS A N 1
ATOM 990 C CA . HIS A 1 129 ? -16.391 -6.594 -9.758 1 98.31 129 HIS A CA 1
ATOM 991 C C . HIS A 1 129 ? -17.812 -6.914 -9.289 1 98.31 129 HIS A C 1
ATOM 993 O O . HIS A 1 129 ? -18.172 -6.621 -8.148 1 98.31 129 HIS A O 1
ATOM 999 N N . ARG A 1 130 ? -18.609 -7.527 -10.117 1 97.75 130 ARG A N 1
ATOM 1000 C CA . ARG A 1 130 ? -20.031 -7.758 -9.844 1 97.75 130 ARG A CA 1
ATOM 1001 C C . ARG A 1 130 ? -20.203 -8.766 -8.719 1 97.75 130 ARG A C 1
ATOM 1003 O O . ARG A 1 130 ? -21.266 -8.82 -8.094 1 97.75 130 ARG A O 1
ATOM 1010 N N . PHE A 1 131 ? -19.219 -9.609 -8.43 1 98.56 131 PHE A N 1
ATOM 1011 C CA . PHE A 1 131 ? -19.359 -10.664 -7.426 1 98.56 131 PHE A CA 1
ATOM 1012 C C . PHE A 1 131 ? -19.156 -10.102 -6.023 1 98.56 131 PHE A C 1
ATOM 1014 O O . PHE A 1 131 ? -19.531 -10.734 -5.035 1 98.56 131 PHE A O 1
ATOM 1021 N N . LEU A 1 132 ? -18.5 -8.984 -5.941 1 98.38 132 LEU A N 1
ATOM 1022 C CA . LEU A 1 132 ? -18.188 -8.367 -4.66 1 98.38 132 LEU A CA 1
ATOM 1023 C C . LEU A 1 132 ? -19.344 -7.52 -4.156 1 98.38 132 LEU A C 1
ATOM 1025 O O . LEU A 1 132 ? -19.969 -6.781 -4.93 1 98.38 132 LEU A O 1
ATOM 1029 N N . LYS A 1 133 ? -19.656 -7.629 -2.873 1 97.06 133 LYS A N 1
ATOM 1030 C CA . LYS A 1 133 ? -20.625 -6.73 -2.24 1 97.06 133 LYS A CA 1
ATOM 1031 C C . LYS A 1 133 ? -20.125 -5.289 -2.258 1 97.06 133 LYS A C 1
ATOM 1033 O O . LYS A 1 133 ? -18.906 -5.047 -2.285 1 97.06 133 LYS A O 1
ATOM 1038 N N . PRO A 1 134 ? -21.125 -4.344 -2.266 1 95.5 134 PR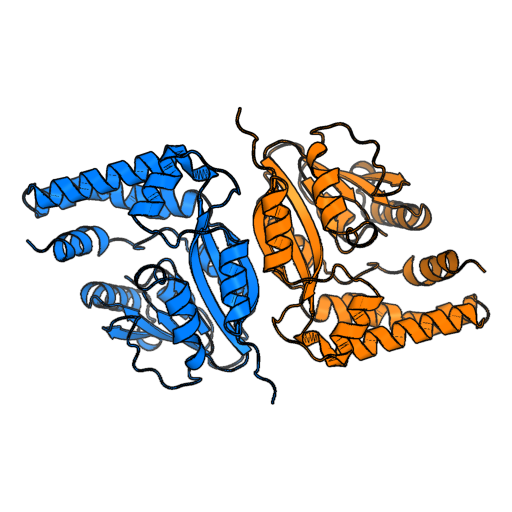O A N 1
ATOM 1039 C CA . PRO A 1 134 ? -20.656 -2.975 -2.049 1 95.5 134 PRO A CA 1
ATOM 1040 C C . PRO A 1 134 ? -19.812 -2.83 -0.785 1 95.5 134 PRO A C 1
ATOM 1042 O O . PRO A 1 134 ? -20.188 -3.342 0.273 1 95.5 134 PRO A O 1
ATOM 1045 N N . GLY A 1 135 ? -18.688 -2.203 -0.927 1 95.25 135 GLY A N 1
ATOM 1046 C CA . GLY A 1 135 ? -17.797 -2.061 0.214 1 95.25 135 GLY A CA 1
ATOM 1047 C C . GLY A 1 135 ? -16.906 -3.266 0.423 1 95.25 135 GLY A C 1
ATOM 1048 O O . GLY A 1 135 ? -16.031 -3.252 1.292 1 95.25 135 GLY A O 1
ATOM 1049 N N . GLY A 1 136 ? -17.125 -4.305 -0.404 1 97.5 136 GLY A N 1
ATOM 1050 C CA . GLY A 1 136 ? -16.297 -5.492 -0.301 1 97.5 136 GLY A CA 1
ATOM 1051 C C . GLY A 1 136 ? -14.859 -5.254 -0.717 1 97.5 136 GLY A C 1
ATOM 1052 O O . GLY A 1 136 ? -14.539 -4.199 -1.271 1 97.5 136 GLY A O 1
ATOM 1053 N N . ILE A 1 137 ? -14 -6.223 -0.441 1 98.44 137 ILE A N 1
ATOM 1054 C CA . ILE A 1 137 ? -12.562 -6.035 -0.596 1 98.44 137 ILE A CA 1
ATOM 1055 C C . ILE A 1 137 ? -12.031 -6.98 -1.674 1 98.44 137 ILE A C 1
ATOM 1057 O O . ILE A 1 137 ? -12.391 -8.156 -1.709 1 98.44 137 ILE A O 1
ATOM 1061 N N . LEU A 1 138 ? -11.25 -6.422 -2.525 1 98.88 138 LEU A N 1
ATOM 1062 C CA . LEU A 1 138 ? -10.477 -7.191 -3.496 1 98.88 138 LEU A CA 1
ATOM 1063 C C . LEU A 1 138 ? -9 -7.188 -3.133 1 98.88 138 LEU A C 1
ATOM 1065 O O . LEU A 1 138 ? -8.422 -6.133 -2.877 1 98.88 138 LEU A O 1
ATOM 1069 N N . VAL A 1 139 ? -8.359 -8.352 -3.031 1 98.94 139 VAL A N 1
ATOM 1070 C CA . VAL A 1 139 ? -6.922 -8.492 -2.852 1 98.94 139 VAL A CA 1
ATOM 1071 C C . VAL A 1 139 ? -6.344 -9.344 -3.98 1 98.94 139 VAL A C 1
ATOM 1073 O O . VAL A 1 139 ? -6.742 -10.5 -4.164 1 98.94 139 VAL A O 1
ATOM 1076 N N . VAL A 1 140 ? -5.434 -8.766 -4.758 1 98.88 140 VAL A N 1
ATOM 1077 C CA . VAL A 1 140 ? -4.816 -9.484 -5.863 1 98.88 140 VAL A CA 1
ATOM 1078 C C . VAL A 1 140 ? -3.32 -9.195 -5.902 1 98.88 140 VAL A C 1
ATOM 1080 O O . VAL A 1 140 ? -2.891 -8.086 -5.582 1 98.88 140 VAL A O 1
ATOM 1083 N N . SER A 1 141 ? -2.559 -10.133 -6.168 1 98.75 141 SER A N 1
ATOM 1084 C CA . SER A 1 141 ? -1.16 -9.875 -6.488 1 98.75 141 SER A CA 1
ATOM 1085 C C . SER A 1 141 ? -0.894 -10.055 -7.98 1 98.75 141 SER A C 1
ATOM 1087 O O . SER A 1 141 ? -1.526 -10.883 -8.633 1 98.75 141 SER A O 1
ATOM 1089 N N . GLU A 1 142 ? -0.02 -9.297 -8.5 1 98.19 142 GLU A N 1
ATOM 1090 C CA . GLU A 1 142 ? 0.192 -9.172 -9.938 1 98.19 142 GLU A CA 1
ATOM 1091 C C . GLU A 1 142 ? 1.638 -8.797 -10.25 1 98.19 142 GLU A C 1
ATOM 1093 O O . GLU A 1 142 ? 2.262 -8.031 -9.508 1 98.19 142 GLU A O 1
ATOM 1098 N N . LEU A 1 143 ? 2.16 -9.406 -11.359 1 98.38 143 LEU A N 1
ATOM 1099 C CA . LEU A 1 143 ? 3.49 -9.047 -11.836 1 98.38 143 LEU A CA 1
ATOM 1100 C C . LEU A 1 143 ? 3.564 -7.566 -12.188 1 98.38 143 LEU A C 1
ATOM 1102 O O . LEU A 1 143 ? 2.75 -7.066 -12.969 1 98.38 143 LEU A O 1
ATOM 1106 N N . THR A 1 144 ? 4.555 -6.84 -11.617 1 98.62 144 THR A N 1
ATOM 1107 C CA . THR A 1 144 ? 4.586 -5.379 -11.648 1 98.62 144 THR A CA 1
ATOM 1108 C C . THR A 1 144 ? 6.012 -4.875 -11.859 1 98.62 144 THR A C 1
ATOM 1110 O O . THR A 1 144 ? 6.949 -5.371 -11.234 1 98.62 144 THR A O 1
ATOM 1113 N N . TRP A 1 145 ? 6.141 -3.961 -12.844 1 98.25 145 TRP A N 1
ATOM 1114 C CA . TRP A 1 145 ? 7.398 -3.227 -12.906 1 98.25 145 TRP A CA 1
ATOM 1115 C C . TRP A 1 145 ? 7.586 -2.361 -11.664 1 98.25 145 TRP A C 1
ATOM 1117 O O . TRP A 1 145 ? 6.715 -1.559 -11.328 1 98.25 145 TRP A O 1
ATOM 1127 N N . THR A 1 146 ? 8.75 -2.449 -11.016 1 96.94 146 THR A N 1
ATOM 1128 C CA . THR A 1 146 ? 8.969 -1.706 -9.781 1 96.94 146 THR A CA 1
ATOM 1129 C C . THR A 1 146 ? 9.648 -0.371 -10.07 1 96.94 146 THR A C 1
ATOM 1131 O O . THR A 1 146 ? 9.648 0.525 -9.227 1 96.94 146 THR A O 1
ATOM 1134 N N . THR A 1 147 ? 10.242 -0.272 -11.242 1 95.44 147 THR A N 1
ATOM 1135 C CA . THR A 1 147 ? 10.922 0.96 -11.625 1 95.44 147 THR A CA 1
ATOM 1136 C C . THR A 1 147 ? 10.367 1.501 -12.938 1 95.44 147 THR A C 1
ATOM 1138 O O . THR A 1 147 ? 9.781 0.754 -13.727 1 95.44 147 THR A O 1
ATOM 1141 N N . GLY A 1 148 ? 10.516 2.785 -13.141 1 91.81 148 GLY A N 1
ATOM 1142 C CA . GLY A 1 148 ? 10.062 3.418 -14.375 1 91.81 148 GLY A CA 1
ATOM 1143 C C . GLY A 1 148 ? 10.906 3.043 -15.578 1 91.81 148 GLY A C 1
ATOM 1144 O O . GLY A 1 148 ? 10.414 3.043 -16.703 1 91.81 148 GLY A O 1
ATOM 1145 N N . ASP A 1 149 ? 12.156 2.75 -15.344 1 92 149 ASP A N 1
ATOM 1146 C CA . ASP A 1 149 ? 13.07 2.314 -16.391 1 92 149 ASP A CA 1
ATOM 1147 C C . ASP A 1 149 ? 13.625 0.921 -16.094 1 92 149 ASP A C 1
ATOM 1149 O O . ASP A 1 149 ? 13.594 0.469 -14.945 1 92 149 ASP A O 1
ATOM 1153 N N . ARG A 1 150 ? 13.953 0.23 -17.094 1 94.56 150 ARG A N 1
ATOM 1154 C CA . ARG A 1 150 ? 14.508 -1.111 -16.953 1 94.56 150 ARG A CA 1
ATOM 1155 C C . ARG A 1 150 ? 15.32 -1.505 -18.172 1 94.56 150 ARG A C 1
ATOM 1157 O O . ARG A 1 150 ? 15.125 -0.957 -19.266 1 94.56 150 ARG A O 1
ATOM 1164 N N . PRO A 1 151 ? 16.281 -2.43 -18.016 1 96.06 151 PRO A N 1
ATOM 1165 C CA . PRO A 1 151 ? 17.031 -2.926 -19.188 1 96.06 151 PRO A CA 1
ATOM 1166 C C . PRO A 1 151 ? 16.125 -3.564 -20.234 1 96.06 151 PRO A C 1
ATOM 1168 O O . PRO A 1 151 ? 15.117 -4.188 -19.891 1 96.06 151 PRO A O 1
ATOM 1171 N N . SER A 1 152 ? 16.516 -3.408 -21.438 1 96.94 152 SER A N 1
ATOM 1172 C CA . SER A 1 152 ? 15.75 -3.91 -22.578 1 96.94 152 SER A CA 1
ATOM 1173 C C . SER A 1 152 ? 15.562 -5.422 -22.484 1 96.94 152 SER A C 1
ATOM 1175 O O . SER A 1 152 ? 14.531 -5.953 -22.906 1 96.94 152 SER A O 1
ATOM 1177 N N . GLU A 1 153 ? 16.562 -6.082 -21.953 1 96.81 153 GLU A N 1
ATOM 1178 C CA . GLU A 1 153 ? 16.516 -7.539 -21.906 1 96.81 153 GLU A CA 1
ATOM 1179 C C . GLU A 1 153 ? 15.32 -8.023 -21.094 1 96.81 153 GLU A C 1
ATOM 1181 O O . GLU A 1 153 ? 14.531 -8.844 -21.562 1 96.81 153 GLU A O 1
ATOM 1186 N N . ILE A 1 154 ? 15.148 -7.488 -19.891 1 97.12 154 ILE A N 1
ATOM 1187 C CA . ILE A 1 154 ? 14.062 -7.941 -19.031 1 97.12 154 ILE A CA 1
ATOM 1188 C C . ILE A 1 154 ? 12.734 -7.406 -19.562 1 97.12 154 ILE A C 1
ATOM 1190 O O . ILE A 1 154 ? 11.703 -8.07 -19.453 1 97.12 154 ILE A O 1
ATOM 1194 N N . HIS A 1 155 ? 12.758 -6.254 -20.141 1 97.06 155 HIS A N 1
ATOM 1195 C CA . HIS A 1 155 ? 11.547 -5.719 -20.766 1 97.06 155 HIS A CA 1
ATOM 1196 C C . HIS A 1 155 ? 11.047 -6.641 -21.875 1 97.06 155 HIS A C 1
ATOM 1198 O O . HIS A 1 155 ? 9.859 -6.957 -21.938 1 97.06 155 HIS A O 1
ATOM 1204 N N . THR A 1 156 ? 11.953 -7.062 -22.734 1 97 156 THR A N 1
ATOM 1205 C CA . THR A 1 156 ? 11.602 -7.918 -23.875 1 97 156 THR A CA 1
ATOM 1206 C C . THR A 1 156 ? 11.094 -9.273 -23.375 1 97 156 THR A C 1
ATOM 1208 O O . THR A 1 156 ? 10.102 -9.797 -23.906 1 97 156 THR A O 1
ATOM 1211 N N . TYR A 1 157 ? 11.781 -9.789 -22.406 1 96.44 157 TYR A N 1
ATOM 1212 C CA . TYR A 1 157 ? 11.391 -11.086 -21.859 1 96.44 157 TYR A CA 1
ATOM 1213 C C . TYR A 1 157 ? 9.938 -11.07 -21.391 1 96.44 157 TYR A C 1
ATOM 1215 O O . TYR A 1 157 ? 9.133 -11.906 -21.828 1 96.44 157 TYR A O 1
ATOM 1223 N N . TRP A 1 158 ? 9.562 -10.086 -20.547 1 95.88 158 TRP A N 1
ATOM 1224 C CA . TRP A 1 158 ? 8.211 -10.086 -19.969 1 95.88 158 TRP A CA 1
ATOM 1225 C C . TRP A 1 158 ? 7.191 -9.617 -21 1 95.88 158 TRP A C 1
ATOM 1227 O O . TRP A 1 158 ? 6.035 -10.039 -20.984 1 95.88 158 TRP A O 1
ATOM 1237 N N . ALA A 1 159 ? 7.559 -8.734 -21.938 1 94.5 159 ALA A N 1
ATOM 1238 C CA . ALA A 1 159 ? 6.656 -8.344 -23.016 1 94.5 159 ALA A CA 1
ATOM 1239 C C . ALA A 1 159 ? 6.18 -9.555 -23.797 1 94.5 159 ALA A C 1
ATOM 1241 O O . ALA A 1 159 ? 5.059 -9.578 -24.312 1 94.5 159 ALA A O 1
ATOM 1242 N N . GLU A 1 160 ? 7.02 -10.531 -23.875 1 94.56 160 GLU A N 1
ATOM 1243 C CA . GLU A 1 160 ? 6.684 -11.758 -24.594 1 94.56 160 GLU A CA 1
ATOM 1244 C C . GLU A 1 160 ? 5.91 -12.727 -23.688 1 94.56 160 GLU A C 1
ATOM 1246 O O . GLU A 1 160 ? 4.91 -13.312 -24.125 1 94.56 160 GLU A O 1
ATOM 1251 N N . GLU A 1 161 ? 6.352 -12.906 -22.484 1 93.69 161 GLU A N 1
ATOM 1252 C CA . GLU A 1 161 ? 5.797 -13.922 -21.594 1 93.69 161 GLU A CA 1
ATOM 1253 C C . GLU A 1 161 ? 4.488 -13.445 -20.969 1 93.69 161 GLU A C 1
ATOM 1255 O O . GLU A 1 161 ? 3.57 -14.242 -20.75 1 93.69 161 GLU A O 1
ATOM 1260 N N . TYR A 1 162 ? 4.422 -12.203 -20.625 1 95.25 162 TYR A N 1
ATOM 1261 C CA . TYR A 1 162 ? 3.244 -11.586 -20.031 1 95.25 162 TYR A CA 1
ATOM 1262 C C . TYR A 1 162 ? 3.158 -10.109 -20.406 1 95.25 162 TYR A C 1
ATOM 1264 O O . TYR A 1 162 ? 3.518 -9.242 -19.594 1 95.25 162 TYR A O 1
ATOM 1272 N N . PRO A 1 163 ? 2.52 -9.781 -21.453 1 95.5 163 PRO A N 1
ATOM 1273 C CA . PRO A 1 163 ? 2.547 -8.43 -22 1 95.5 163 PRO A CA 1
ATOM 1274 C C . PRO A 1 163 ? 1.814 -7.418 -21.125 1 95.5 163 PRO A C 1
ATOM 1276 O O . PRO A 1 163 ? 1.977 -6.207 -21.297 1 95.5 163 PRO A O 1
ATOM 1279 N N . GLU A 1 164 ? 1.023 -7.859 -20.109 1 96.75 164 GLU A N 1
ATOM 1280 C CA . GLU A 1 164 ? 0.239 -6.93 -19.312 1 96.75 164 GLU A CA 1
ATOM 1281 C C . GLU A 1 164 ? 1.041 -6.43 -18.109 1 96.75 164 GLU A C 1
ATOM 1283 O O . GLU A 1 164 ? 0.533 -5.652 -17.297 1 96.75 164 GLU A O 1
ATOM 1288 N N . ILE A 1 165 ? 2.303 -6.922 -17.953 1 98 165 ILE A N 1
ATOM 1289 C CA . ILE A 1 165 ? 3.113 -6.355 -16.875 1 98 165 ILE A CA 1
ATOM 1290 C C . ILE A 1 165 ? 3.162 -4.836 -17.016 1 98 165 ILE A C 1
ATOM 1292 O O . ILE A 1 165 ? 3.342 -4.312 -18.109 1 98 165 ILE A O 1
ATOM 1296 N N . GLU A 1 166 ? 2.93 -4.145 -15.992 1 98.19 166 GLU A N 1
ATOM 1297 C CA . GLU A 1 166 ? 2.924 -2.686 -15.953 1 98.19 166 GLU A CA 1
ATOM 1298 C C . GLU A 1 166 ? 3.357 -2.168 -14.586 1 98.19 166 GLU A C 1
ATOM 1300 O O . GLU A 1 166 ? 3.58 -2.953 -13.664 1 98.19 166 GLU A O 1
ATOM 1305 N N . THR A 1 167 ? 3.508 -0.878 -14.469 1 98.5 167 THR A N 1
ATOM 1306 C CA . THR A 1 167 ? 3.898 -0.231 -13.219 1 98.5 167 THR A CA 1
ATOM 1307 C C . THR A 1 167 ? 2.742 -0.236 -12.227 1 98.5 167 THR A C 1
ATOM 1309 O O . THR A 1 167 ? 1.599 -0.51 -12.594 1 98.5 167 THR A O 1
ATOM 1312 N N . ALA A 1 168 ? 3.088 0.024 -11 1 98.75 168 ALA A N 1
ATOM 1313 C CA . ALA A 1 168 ? 2.08 0.07 -9.938 1 98.75 168 ALA A CA 1
ATOM 1314 C C . ALA A 1 168 ? 1.03 1.138 -10.227 1 98.75 168 ALA A C 1
ATOM 1316 O O . ALA A 1 168 ? -0.165 0.916 -10.016 1 98.75 168 ALA A O 1
ATOM 1317 N N . SER A 1 169 ? 1.46 2.322 -10.719 1 98.81 169 SER A N 1
ATOM 1318 C CA . SER A 1 169 ? 0.527 3.4 -11.023 1 98.81 169 SER A CA 1
ATOM 1319 C C . SER A 1 169 ? -0.486 2.973 -12.078 1 98.81 169 SER A C 1
ATOM 1321 O O . SER A 1 169 ? -1.682 3.242 -11.945 1 98.81 169 SER A O 1
ATOM 1323 N N . ALA A 1 170 ? -0.022 2.314 -13.078 1 98.56 170 ALA A N 1
ATOM 1324 C CA . ALA A 1 170 ? -0.907 1.847 -14.141 1 98.56 170 ALA A CA 1
ATOM 1325 C C . ALA A 1 170 ? -1.931 0.851 -13.609 1 98.56 170 ALA A C 1
ATOM 1327 O O . ALA A 1 170 ? -3.117 0.936 -13.93 1 98.56 170 ALA A O 1
ATOM 1328 N N . LYS A 1 171 ? -1.467 -0.1 -12.781 1 98.69 171 LYS A N 1
ATOM 1329 C CA . LYS A 1 171 ? -2.352 -1.125 -12.234 1 98.69 171 LYS A CA 1
ATOM 1330 C C . LYS A 1 171 ? -3.375 -0.518 -11.281 1 98.69 171 LYS A C 1
ATOM 1332 O O . LYS A 1 171 ? -4.551 -0.881 -11.312 1 98.69 171 LYS A O 1
ATOM 1337 N N . ILE A 1 172 ? -2.957 0.399 -10.461 1 98.81 172 ILE A N 1
ATOM 1338 C CA . ILE A 1 172 ? -3.877 1.083 -9.555 1 98.81 172 ILE A CA 1
ATOM 1339 C C . ILE A 1 172 ? -4.883 1.899 -10.359 1 98.81 172 ILE A C 1
ATOM 1341 O O . ILE A 1 172 ? -6.055 1.991 -9.992 1 98.81 172 ILE A O 1
ATOM 1345 N N . GLY A 1 173 ? -4.41 2.5 -11.469 1 98.62 173 GLY A N 1
ATOM 1346 C CA . GLY A 1 173 ? -5.32 3.203 -12.359 1 98.62 173 GLY A CA 1
ATOM 1347 C C . GLY A 1 173 ? -6.434 2.322 -12.898 1 98.62 173 GLY A C 1
ATOM 1348 O O . GLY A 1 173 ? -7.574 2.771 -13.039 1 98.62 173 GLY A O 1
ATOM 1349 N N . ILE A 1 174 ? -6.105 1.099 -13.219 1 98.5 174 ILE A N 1
ATOM 1350 C CA . ILE A 1 174 ? -7.105 0.147 -13.695 1 98.5 174 ILE A CA 1
ATOM 1351 C C . ILE A 1 174 ? -8.141 -0.1 -12.602 1 98.5 174 ILE A C 1
ATOM 1353 O O . ILE A 1 174 ? -9.344 -0.101 -12.867 1 98.5 174 ILE A O 1
ATOM 1357 N N . LEU A 1 175 ? -7.707 -0.343 -11.344 1 98.56 175 LEU A N 1
ATOM 1358 C CA . LEU A 1 175 ? -8.633 -0.515 -10.227 1 98.56 175 LEU A CA 1
ATOM 1359 C C . LEU A 1 175 ? -9.586 0.669 -10.125 1 98.56 175 LEU A C 1
ATOM 1361 O O . LEU A 1 175 ? -10.805 0.485 -10.016 1 98.56 175 LEU A O 1
ATOM 1365 N N . GLU A 1 176 ? -9.008 1.866 -10.203 1 98.06 176 GLU A N 1
ATOM 1366 C CA . GLU A 1 176 ? -9.797 3.088 -10.07 1 98.06 176 GLU A CA 1
ATOM 1367 C C . GLU A 1 176 ? -10.82 3.205 -11.195 1 98.06 176 GLU A C 1
ATOM 1369 O O . GLU A 1 176 ? -11.961 3.607 -10.969 1 98.06 176 GLU A O 1
ATOM 1374 N N . ASN A 1 177 ? -10.461 2.816 -12.375 1 97.31 177 ASN A N 1
ATOM 1375 C CA . ASN A 1 177 ? -11.312 2.947 -13.555 1 97.31 177 ASN A CA 1
ATOM 1376 C C . ASN A 1 177 ? -12.469 1.947 -13.523 1 97.31 177 ASN A C 1
ATOM 1378 O O . ASN A 1 177 ? -13.477 2.141 -14.203 1 97.31 177 ASN A O 1
ATOM 1382 N N . TYR A 1 178 ? -12.297 0.867 -12.727 1 97.25 178 TYR A N 1
ATOM 1383 C CA . TYR A 1 178 ? -13.328 -0.167 -12.742 1 97.25 178 TYR A CA 1
ATOM 1384 C C . TYR A 1 178 ? -14.047 -0.236 -11.398 1 97.25 178 TYR A C 1
ATOM 1386 O O . TYR A 1 178 ? -14.469 -1.312 -10.969 1 97.25 178 TYR A O 1
ATOM 1394 N N . GLY A 1 179 ? -14.125 0.859 -10.727 1 96.62 179 GLY A N 1
ATOM 1395 C CA . GLY A 1 179 ? -15.047 1.021 -9.617 1 96.62 179 GLY A CA 1
ATOM 1396 C C . GLY A 1 179 ? -14.477 0.549 -8.297 1 96.62 179 GLY A C 1
ATOM 1397 O O . GLY A 1 179 ? -15.219 0.155 -7.395 1 96.62 179 GLY A O 1
ATOM 1398 N N . TYR A 1 180 ? -13.156 0.515 -8.195 1 98 180 TYR A N 1
ATOM 1399 C CA . TYR A 1 180 ? -12.508 0.193 -6.93 1 98 180 TYR A CA 1
ATOM 1400 C C . TYR A 1 180 ? -11.781 1.406 -6.367 1 98 180 TYR A C 1
ATOM 1402 O O . TYR A 1 180 ? -11.281 2.242 -7.125 1 98 180 TYR A O 1
ATOM 1410 N N . ALA A 1 181 ? -11.734 1.548 -5.094 1 97.94 181 ALA A N 1
ATOM 1411 C CA . ALA A 1 181 ? -10.875 2.475 -4.367 1 97.94 181 ALA A CA 1
ATOM 1412 C C . ALA A 1 181 ? -9.633 1.764 -3.834 1 97.94 181 ALA A C 1
ATOM 1414 O O . ALA A 1 181 ? -9.727 0.92 -2.939 1 97.94 181 ALA A O 1
ATOM 1415 N N . PRO A 1 182 ? -8.469 2.076 -4.395 1 98.44 182 PRO A N 1
ATOM 1416 C CA . PRO A 1 182 ? -7.258 1.479 -3.822 1 98.44 182 PRO A CA 1
ATOM 1417 C C . PRO A 1 182 ? -7.035 1.882 -2.367 1 98.44 182 PRO A C 1
ATOM 1419 O O . PRO A 1 182 ? -7.027 3.072 -2.047 1 98.44 182 PRO A O 1
ATOM 1422 N N . ILE A 1 183 ? -6.797 0.886 -1.478 1 98.5 183 ILE A N 1
ATOM 1423 C CA . ILE A 1 183 ? -6.668 1.229 -0.065 1 98.5 183 ILE A CA 1
ATOM 1424 C C . ILE A 1 183 ? -5.344 0.688 0.477 1 98.5 183 ILE A C 1
ATOM 1426 O O . ILE A 1 183 ? -4.965 0.982 1.612 1 98.5 183 ILE A O 1
ATOM 1430 N N . GLY A 1 184 ? -4.66 -0.101 -0.338 1 98.75 184 GLY A N 1
ATOM 1431 C CA . GLY A 1 184 ? -3.367 -0.635 0.061 1 98.75 184 GLY A CA 1
ATOM 1432 C C . GLY A 1 184 ? -2.553 -1.161 -1.105 1 98.75 184 GLY A C 1
ATOM 1433 O O . GLY A 1 184 ? -3.107 -1.501 -2.152 1 98.75 184 GLY A O 1
ATOM 1434 N N . TYR A 1 185 ? -1.313 -1.181 -0.94 1 98.88 185 TYR A N 1
ATOM 1435 C CA . TYR A 1 185 ? -0.365 -1.72 -1.908 1 98.88 185 TYR A CA 1
ATOM 1436 C C . TYR A 1 185 ? 0.972 -2.033 -1.247 1 98.88 185 TYR A C 1
ATOM 1438 O O . TYR A 1 185 ? 1.43 -1.288 -0.376 1 98.88 185 TYR A O 1
ATOM 1446 N N . PHE A 1 186 ? 1.569 -3.121 -1.624 1 98.88 186 PHE A N 1
ATOM 1447 C CA . PHE A 1 186 ? 2.969 -3.352 -1.286 1 98.88 186 PHE A CA 1
ATOM 1448 C C . PHE A 1 186 ? 3.607 -4.332 -2.262 1 98.88 186 PHE A C 1
ATOM 1450 O O . PHE A 1 186 ? 2.906 -5.043 -2.986 1 98.88 186 PHE A O 1
ATOM 1457 N N . VAL A 1 187 ? 4.926 -4.324 -2.338 1 98.56 187 VAL A N 1
ATOM 1458 C CA . VAL A 1 187 ? 5.695 -5.207 -3.203 1 98.56 187 VAL A CA 1
ATOM 1459 C C . VAL A 1 187 ? 6.168 -6.426 -2.41 1 98.56 187 VAL A C 1
ATOM 1461 O O . VAL A 1 187 ? 6.602 -6.297 -1.264 1 98.56 187 VAL A O 1
ATOM 1464 N N . LEU A 1 188 ? 6.031 -7.605 -2.996 1 98.56 188 LEU A N 1
ATOM 1465 C CA . LEU A 1 188 ? 6.555 -8.789 -2.328 1 98.56 188 LEU A CA 1
ATOM 1466 C C . LEU A 1 188 ? 8.07 -8.711 -2.188 1 98.56 188 LEU A C 1
ATOM 1468 O O . LEU A 1 188 ? 8.766 -8.32 -3.129 1 98.56 188 LEU A O 1
ATOM 1472 N N . PRO A 1 189 ? 8.555 -9.055 -1.051 1 97.44 189 PRO A N 1
ATOM 1473 C CA . PRO A 1 189 ? 10.008 -9.07 -0.873 1 97.44 189 PRO A CA 1
ATOM 1474 C C . PRO A 1 189 ? 10.68 -10.234 -1.596 1 97.44 189 PRO A C 1
ATOM 1476 O O . PRO A 1 189 ? 9.992 -11.164 -2.047 1 97.44 189 PRO A O 1
ATOM 1479 N N . GLU A 1 190 ? 11.938 -10.18 -1.686 1 97.12 190 GLU A N 1
ATOM 1480 C CA . GLU A 1 190 ? 12.742 -11.133 -2.443 1 97.12 190 GLU A CA 1
ATOM 1481 C C . GLU A 1 190 ? 12.523 -12.562 -1.937 1 97.12 190 GLU A C 1
ATOM 1483 O O . GLU A 1 190 ? 12.492 -13.508 -2.725 1 97.12 190 GLU A O 1
ATOM 1488 N N . HIS A 1 191 ? 12.359 -12.703 -0.625 1 97.88 191 HIS A N 1
ATOM 1489 C CA . HIS A 1 191 ? 12.273 -14.055 -0.081 1 97.88 191 HIS A CA 1
ATOM 1490 C C . HIS A 1 191 ? 10.992 -14.75 -0.546 1 97.88 191 HIS A C 1
ATOM 1492 O O . HIS A 1 191 ? 10.93 -15.984 -0.57 1 97.88 191 HIS A O 1
ATOM 1498 N N . CYS A 1 192 ? 9.969 -14 -0.912 1 98.5 192 CYS A N 1
ATOM 1499 C CA . CYS A 1 192 ? 8.742 -14.586 -1.448 1 98.5 192 CYS A CA 1
ATOM 1500 C C . CYS A 1 192 ? 9.008 -15.273 -2.783 1 98.5 192 CYS A C 1
ATOM 1502 O O . CYS A 1 192 ? 8.305 -16.219 -3.146 1 98.5 192 CYS A O 1
ATOM 1504 N N . TRP A 1 193 ? 9.977 -14.766 -3.535 1 98.25 193 TRP A N 1
ATOM 1505 C CA . TRP A 1 193 ? 10.383 -15.352 -4.812 1 98.25 193 TRP A CA 1
ATOM 1506 C C . TRP A 1 193 ? 11.406 -16.453 -4.602 1 98.25 193 TRP A C 1
ATOM 1508 O O . TRP A 1 193 ? 11.18 -17.609 -4.992 1 98.25 193 TRP A O 1
ATOM 1518 N N . SER A 1 194 ? 12.5 -16.141 -3.92 1 97.62 194 SER A N 1
ATOM 1519 C CA . SER A 1 194 ? 13.664 -17.016 -3.838 1 97.62 194 SER A CA 1
ATOM 1520 C C . SER A 1 194 ? 13.438 -18.156 -2.848 1 97.62 194 SER A C 1
ATOM 1522 O O . SER A 1 194 ? 13.305 -19.312 -3.246 1 97.62 194 SER A O 1
ATOM 1524 N N . ALA A 1 195 ? 13.164 -17.812 -1.591 1 97.88 195 ALA A N 1
ATOM 1525 C CA . ALA A 1 195 ? 13.078 -18.828 -0.536 1 97.88 195 ALA A CA 1
ATOM 1526 C C . ALA A 1 195 ? 11.742 -19.562 -0.592 1 97.88 195 ALA A C 1
ATOM 1528 O O . ALA A 1 195 ? 11.695 -20.781 -0.367 1 97.88 195 ALA A O 1
ATOM 1529 N N . ASN A 1 196 ? 10.703 -18.875 -0.902 1 98 196 ASN A N 1
ATOM 1530 C CA . ASN A 1 196 ? 9.375 -19.453 -0.759 1 98 196 ASN A CA 1
ATOM 1531 C C . ASN A 1 196 ? 8.906 -20.109 -2.055 1 98 196 ASN A C 1
ATOM 1533 O O . ASN A 1 196 ? 7.988 -20.938 -2.045 1 98 196 ASN A O 1
ATOM 1537 N N . TYR A 1 197 ? 9.555 -19.781 -3.209 1 97.75 197 TYR A N 1
ATOM 1538 C CA . TYR A 1 197 ? 9 -20.266 -4.473 1 97.75 197 TYR A CA 1
ATOM 1539 C C . TYR A 1 197 ? 10.078 -20.969 -5.301 1 97.75 197 TYR A C 1
ATOM 1541 O O . TYR A 1 197 ? 10.023 -22.172 -5.5 1 97.75 197 TYR A O 1
ATOM 1549 N N . TYR A 1 198 ? 11.156 -20.281 -5.66 1 97.94 198 TYR A N 1
ATOM 1550 C CA . TYR A 1 198 ? 12.141 -20.812 -6.602 1 97.94 198 TYR A CA 1
ATOM 1551 C C . TYR A 1 198 ? 12.961 -21.922 -5.965 1 97.94 198 TYR A C 1
ATOM 1553 O O . TYR A 1 198 ? 13.18 -22.969 -6.574 1 97.94 198 TYR A O 1
ATOM 1561 N N . GLN A 1 199 ? 13.414 -21.719 -4.742 1 97.88 199 GLN A N 1
ATOM 1562 C CA . GLN A 1 199 ? 14.289 -22.703 -4.121 1 97.88 199 GLN A CA 1
ATOM 1563 C C . GLN A 1 199 ? 13.57 -24.031 -3.926 1 97.88 199 GLN A C 1
ATOM 1565 O O . GLN A 1 199 ? 14.086 -25.094 -4.301 1 97.88 199 GLN A O 1
ATOM 1570 N N . PRO A 1 200 ? 12.352 -23.984 -3.326 1 97.31 200 PRO A N 1
ATOM 1571 C CA . PRO A 1 200 ? 11.633 -25.266 -3.221 1 97.31 200 PRO A CA 1
ATOM 1572 C C . PRO A 1 200 ? 11.406 -25.922 -4.578 1 97.31 200 PRO A C 1
ATOM 1574 O O . PRO A 1 200 ? 11.453 -27.156 -4.684 1 97.31 200 PRO A O 1
ATOM 1577 N N . MET A 1 201 ? 11.141 -25.188 -5.645 1 97.25 201 MET A N 1
ATOM 1578 C CA . MET A 1 201 ? 10.953 -25.734 -6.984 1 97.25 201 MET A CA 1
ATOM 1579 C C . MET A 1 201 ? 12.242 -26.359 -7.504 1 97.25 201 MET A C 1
ATOM 1581 O O . MET A 1 201 ? 12.227 -27.484 -8.031 1 97.25 201 MET A O 1
ATOM 1585 N N . GLN A 1 202 ? 13.32 -25.625 -7.332 1 97.44 202 GLN A N 1
ATOM 1586 C CA . GLN A 1 202 ? 14.625 -26.125 -7.762 1 97.44 202 GLN A CA 1
ATOM 1587 C C . GLN A 1 202 ? 14.977 -27.438 -7.066 1 97.44 202 GLN A C 1
ATOM 1589 O O . GLN A 1 202 ? 15.562 -28.328 -7.676 1 97.44 202 GLN A O 1
ATOM 1594 N N . ASN A 1 203 ? 14.586 -27.562 -5.852 1 97.44 203 ASN A N 1
ATOM 1595 C CA . ASN A 1 203 ? 14.875 -28.766 -5.066 1 97.44 203 ASN A CA 1
ATOM 1596 C C . ASN A 1 203 ? 14.148 -29.984 -5.625 1 97.44 203 ASN A C 1
ATOM 1598 O O . ASN A 1 203 ? 14.508 -31.125 -5.312 1 97.44 203 ASN A O 1
ATOM 1602 N N . ARG A 1 204 ? 13.148 -29.766 -6.457 1 96.62 204 ARG A N 1
ATOM 1603 C CA . ARG A 1 204 ? 12.32 -30.875 -6.941 1 96.62 204 ARG A CA 1
ATOM 1604 C C . ARG A 1 204 ? 12.648 -31.203 -8.391 1 96.62 204 ARG A C 1
ATOM 1606 O O . ARG A 1 204 ? 12.078 -32.125 -8.961 1 96.62 204 ARG A O 1
ATOM 1613 N N . PHE A 1 205 ? 13.594 -30.5 -9.031 1 97.69 205 PHE A N 1
ATOM 1614 C CA . PHE A 1 205 ? 13.875 -30.688 -10.453 1 97.69 205 PHE A CA 1
ATOM 1615 C C . PHE A 1 205 ? 14.32 -32.125 -10.734 1 97.69 205 PHE A C 1
ATOM 1617 O O . PHE A 1 205 ? 13.805 -32.75 -11.656 1 97.69 205 PHE A O 1
ATOM 1624 N N . LYS A 1 206 ? 15.234 -32.625 -9.93 1 97.75 206 LYS A N 1
ATOM 1625 C CA . LYS A 1 206 ? 15.773 -33.969 -10.188 1 97.75 206 LYS A CA 1
ATOM 1626 C C . LYS A 1 206 ? 14.68 -35.031 -10.102 1 97.75 206 LYS A C 1
ATOM 1628 O O . LYS A 1 206 ? 14.547 -35.875 -11 1 97.75 206 LYS A O 1
ATOM 1633 N N . GLU A 1 207 ? 13.945 -35 -8.992 1 97.19 207 GLU A N 1
ATOM 1634 C CA . GLU A 1 207 ? 12.867 -35.969 -8.82 1 97.19 207 GLU A CA 1
ATOM 1635 C C . GLU A 1 207 ? 11.828 -35.844 -9.93 1 97.19 207 GLU A C 1
ATOM 1637 O O . GLU A 1 207 ? 11.289 -36.844 -10.398 1 97.19 207 GLU A O 1
ATOM 1642 N N . PHE A 1 208 ? 11.461 -34.625 -10.328 1 97.38 208 PHE A N 1
ATOM 1643 C CA . PHE A 1 208 ? 10.531 -34.344 -11.414 1 97.38 208 PHE A CA 1
ATOM 1644 C C . PHE A 1 208 ? 11.016 -34.969 -12.711 1 97.38 208 PHE A C 1
ATOM 1646 O O . PHE A 1 208 ? 10.25 -35.656 -13.406 1 97.38 208 PHE A O 1
ATOM 1653 N N . LEU A 1 209 ? 12.328 -34.75 -13.039 1 97.5 209 LEU A N 1
ATOM 1654 C CA . LEU A 1 209 ? 12.891 -35.312 -14.266 1 97.5 209 LEU A CA 1
ATOM 1655 C C . LEU A 1 209 ? 12.906 -36.844 -14.203 1 97.5 209 LEU A C 1
ATOM 1657 O O . LEU A 1 209 ? 12.547 -37.5 -15.18 1 97.5 209 LEU A O 1
ATOM 1661 N N . ASP A 1 210 ? 13.219 -37.406 -13.008 1 97.5 210 ASP A N 1
ATOM 1662 C CA . ASP A 1 210 ? 13.281 -38.844 -12.844 1 97.5 210 ASP A CA 1
ATOM 1663 C C . ASP A 1 210 ? 11.914 -39.469 -13.07 1 97.5 210 ASP A C 1
ATOM 1665 O O . ASP A 1 210 ? 11.789 -40.438 -13.82 1 97.5 210 ASP A O 1
ATOM 1669 N N . ARG A 1 211 ? 10.906 -38.906 -12.461 1 95.19 211 ARG A N 1
ATOM 1670 C CA . ARG A 1 211 ? 9.594 -39.562 -12.516 1 95.19 211 ARG A CA 1
ATOM 1671 C C . ARG A 1 211 ? 8.938 -39.344 -13.875 1 95.19 211 ARG A C 1
ATOM 1673 O O . ARG A 1 211 ? 7.98 -40.031 -14.219 1 95.19 211 ARG A O 1
ATOM 1680 N N . ASN A 1 212 ? 9.492 -38.438 -14.656 1 96.88 212 ASN A N 1
ATOM 1681 C CA . ASN A 1 212 ? 8.953 -38.219 -15.992 1 96.88 212 ASN A CA 1
ATOM 1682 C C . ASN A 1 212 ? 9.906 -38.719 -17.078 1 96.88 212 ASN A C 1
ATOM 1684 O O . ASN A 1 212 ? 9.898 -38.219 -18.203 1 96.88 212 ASN A O 1
ATOM 1688 N N . GLY A 1 213 ? 10.82 -39.562 -16.703 1 96.06 213 GLY A N 1
ATOM 1689 C CA . GLY A 1 213 ? 11.672 -40.281 -17.625 1 96.06 213 GLY A CA 1
ATOM 1690 C C . GLY A 1 213 ? 12.711 -39.406 -18.297 1 96.06 213 GLY A C 1
ATOM 1691 O O . GLY A 1 213 ? 13.125 -39.719 -19.422 1 96.06 213 GLY A O 1
ATOM 1692 N N . ASN A 1 214 ? 12.938 -38.281 -17.703 1 96.81 214 ASN A N 1
ATOM 1693 C CA . ASN A 1 214 ? 13.883 -37.344 -18.312 1 96.81 214 ASN A CA 1
ATOM 1694 C C . ASN A 1 214 ? 13.508 -37.031 -19.766 1 96.81 214 ASN A C 1
ATOM 1696 O O . ASN A 1 214 ? 14.375 -36.938 -20.625 1 96.81 214 ASN A O 1
ATOM 1700 N N . SER A 1 215 ? 12.234 -37 -20.062 1 96.62 215 SER A N 1
ATOM 1701 C CA . SER A 1 215 ? 11.75 -36.719 -21.406 1 96.62 215 SER A CA 1
ATOM 1702 C C . SER A 1 215 ? 12.211 -35.344 -21.875 1 96.62 215 SER A C 1
ATOM 1704 O O . SER A 1 215 ? 12.57 -34.5 -21.078 1 96.62 215 SER A O 1
ATOM 1706 N N . ASP A 1 216 ? 12.234 -35.188 -23.172 1 96.81 216 ASP A N 1
ATOM 1707 C CA . ASP A 1 216 ? 12.602 -33.875 -23.75 1 96.81 216 ASP A CA 1
ATOM 1708 C C . ASP A 1 216 ? 11.672 -32.781 -23.25 1 96.81 216 ASP A C 1
ATOM 1710 O O . ASP A 1 216 ? 12.117 -31.672 -22.969 1 96.81 216 ASP A O 1
ATOM 1714 N N . ALA A 1 217 ? 10.453 -33.125 -23.156 1 96.75 217 ALA A N 1
ATOM 1715 C CA . ALA A 1 217 ? 9.461 -32.156 -22.703 1 96.75 217 ALA A CA 1
ATOM 1716 C C . ALA A 1 217 ? 9.719 -31.766 -21.25 1 96.75 217 ALA A C 1
ATOM 1718 O O . ALA A 1 217 ? 9.641 -30.594 -20.891 1 96.75 217 ALA A O 1
ATOM 1719 N N . ALA A 1 218 ? 9.961 -32.719 -20.406 1 97.12 218 ALA A N 1
ATOM 1720 C CA . ALA A 1 218 ? 10.25 -32.438 -19 1 97.12 218 ALA A CA 1
ATOM 1721 C C . ALA A 1 218 ? 11.516 -31.609 -18.844 1 97.12 218 ALA A C 1
ATOM 1723 O O . ALA A 1 218 ? 11.555 -30.656 -18.062 1 97.12 218 ALA A O 1
ATOM 1724 N N . ARG A 1 219 ? 12.516 -31.953 -19.594 1 97.75 219 ARG A N 1
ATOM 1725 C CA . ARG A 1 219 ? 13.766 -31.203 -19.578 1 97.75 219 ARG A CA 1
ATOM 1726 C C . ARG A 1 219 ? 13.562 -29.766 -20.031 1 97.75 219 ARG A C 1
ATOM 1728 O O . ARG A 1 219 ? 14.164 -28.828 -19.484 1 97.75 219 ARG A O 1
ATOM 1735 N N . ALA A 1 220 ? 12.75 -29.609 -21.016 1 97 220 ALA A N 1
ATOM 1736 C CA . ALA A 1 220 ? 12.469 -28.266 -21.516 1 97 220 ALA A CA 1
ATOM 1737 C C . ALA A 1 220 ? 11.812 -27.406 -20.438 1 97 220 ALA A C 1
ATOM 1739 O O . ALA A 1 220 ? 12.109 -26.203 -20.344 1 97 220 ALA A O 1
ATOM 1740 N N . ILE A 1 221 ? 10.93 -27.953 -19.656 1 96.62 221 ILE A N 1
ATOM 1741 C CA . ILE A 1 221 ? 10.266 -27.234 -18.578 1 96.62 221 ILE A CA 1
ATOM 1742 C C . ILE A 1 221 ? 11.297 -26.797 -17.531 1 96.62 221 ILE A C 1
ATOM 1744 O O . ILE A 1 221 ? 11.328 -25.641 -17.125 1 96.62 221 ILE A O 1
ATOM 1748 N N . VAL A 1 222 ? 12.133 -27.703 -17.141 1 97.94 222 VAL A N 1
ATOM 1749 C CA . VAL A 1 222 ? 13.148 -27.406 -16.125 1 97.94 222 VAL A CA 1
ATOM 1750 C C . VAL A 1 222 ? 14.086 -26.312 -16.641 1 97.94 222 VAL A C 1
ATOM 1752 O O . VAL A 1 222 ? 14.422 -25.391 -15.898 1 97.94 222 VAL A O 1
ATOM 1755 N N . GLU A 1 223 ? 14.477 -26.422 -17.906 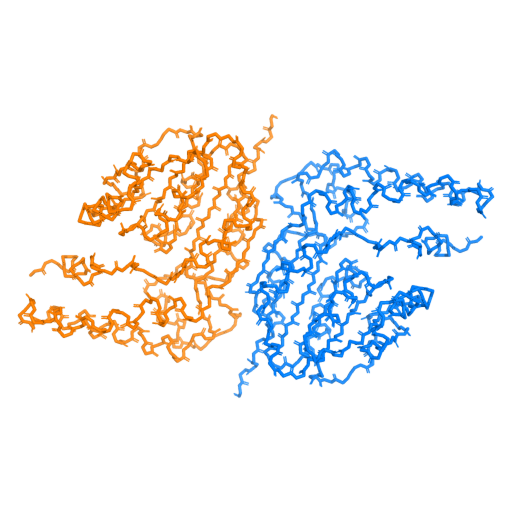1 97.56 223 GLU A N 1
ATOM 1756 C CA . GLU A 1 223 ? 15.367 -25.422 -18.484 1 97.56 223 GLU A CA 1
ATOM 1757 C C . GLU A 1 223 ? 14.695 -24.047 -18.531 1 97.56 223 GLU A C 1
ATOM 1759 O O . GLU A 1 223 ? 15.352 -23.031 -18.297 1 97.56 223 GLU A O 1
ATOM 1764 N N . ALA A 1 224 ? 13.453 -24.031 -18.828 1 95.12 224 ALA A N 1
ATOM 1765 C CA . ALA A 1 224 ? 12.711 -22.781 -18.844 1 95.12 224 ALA A CA 1
ATOM 1766 C C . ALA A 1 224 ? 12.656 -22.156 -17.453 1 95.12 224 ALA A C 1
ATOM 1768 O O . ALA A 1 224 ? 12.805 -20.938 -17.297 1 95.12 224 ALA A O 1
ATOM 1769 N N . GLU A 1 225 ? 12.398 -23 -16.453 1 96.38 225 GLU A N 1
ATOM 1770 C CA . GLU A 1 225 ? 12.375 -22.516 -15.078 1 96.38 225 GLU A CA 1
ATOM 1771 C C . GLU A 1 225 ? 13.742 -22 -14.648 1 96.38 225 GLU A C 1
ATOM 1773 O O . GLU A 1 225 ? 13.836 -20.969 -13.969 1 96.38 225 GLU A O 1
ATOM 1778 N N . LYS A 1 226 ? 14.773 -22.719 -15.016 1 97.88 226 LYS A N 1
ATOM 1779 C CA . LYS A 1 226 ? 16.125 -22.281 -14.695 1 97.88 226 LYS A CA 1
ATOM 1780 C C . LYS A 1 226 ? 16.422 -20.906 -15.312 1 97.88 226 LYS A C 1
ATOM 1782 O O . LYS A 1 226 ? 17.031 -20.047 -14.672 1 97.88 226 LYS A O 1
ATOM 1787 N N . LYS A 1 227 ? 15.977 -20.766 -16.5 1 96.44 227 LYS A N 1
ATOM 1788 C CA . LYS A 1 227 ? 16.172 -19.484 -17.188 1 96.44 227 LYS A CA 1
ATOM 1789 C C . LYS A 1 227 ? 15.43 -18.359 -16.453 1 96.44 227 LYS A C 1
ATOM 1791 O O . LYS A 1 227 ? 15.977 -17.281 -16.266 1 96.44 227 LYS A O 1
ATOM 1796 N N . GLU A 1 228 ? 14.195 -18.594 -16.094 1 95.44 228 GLU A N 1
ATOM 1797 C CA . GLU A 1 228 ? 13.414 -17.594 -15.359 1 95.44 228 GLU A CA 1
ATOM 1798 C C . GLU A 1 228 ? 14.07 -17.219 -14.039 1 95.44 228 GLU A C 1
ATOM 1800 O O . GLU A 1 228 ? 14.141 -16.047 -13.68 1 95.44 228 GLU A O 1
ATOM 1805 N N . ILE A 1 229 ? 14.539 -18.188 -13.344 1 97.75 229 ILE A N 1
ATOM 1806 C CA . ILE A 1 229 ? 15.195 -17.969 -12.062 1 97.75 229 ILE A CA 1
ATOM 1807 C C . ILE A 1 229 ? 16.438 -17.109 -12.25 1 97.75 229 ILE A C 1
ATOM 1809 O O . ILE A 1 229 ? 16.672 -16.172 -11.484 1 97.75 229 ILE A O 1
ATOM 1813 N N . ALA A 1 230 ? 17.203 -17.453 -13.258 1 97.75 230 ALA A N 1
ATOM 1814 C CA . ALA A 1 230 ? 18.406 -16.672 -13.555 1 97.75 230 ALA A CA 1
ATOM 1815 C C . ALA A 1 230 ? 18.062 -15.227 -13.891 1 97.75 230 ALA A C 1
ATOM 1817 O O . ALA A 1 230 ? 18.766 -14.305 -13.477 1 97.75 230 ALA A O 1
ATOM 1818 N N . LEU A 1 231 ? 17.062 -15.039 -14.664 1 96.94 231 LEU A N 1
ATOM 1819 C CA . LEU A 1 231 ? 16.609 -13.695 -15.008 1 96.94 231 LEU A CA 1
ATOM 1820 C C . LEU A 1 231 ? 16.188 -12.922 -13.766 1 96.94 231 LEU A C 1
ATOM 1822 O O . LEU A 1 231 ? 16.531 -11.75 -13.617 1 96.94 231 LEU A O 1
ATOM 1826 N N . TYR A 1 232 ? 15.43 -13.586 -12.898 1 97.75 232 TYR A N 1
ATOM 1827 C CA . TYR A 1 232 ? 15.008 -12.922 -11.672 1 97.75 232 TYR A CA 1
ATOM 1828 C C . TYR A 1 232 ? 16.219 -12.492 -10.844 1 97.75 232 TYR A C 1
ATOM 1830 O O . TYR A 1 232 ? 16.25 -11.375 -10.32 1 97.75 232 TYR A O 1
ATOM 1838 N N . GLU A 1 233 ? 17.141 -13.352 -10.727 1 97.44 233 GLU A N 1
ATOM 1839 C CA . GLU A 1 233 ? 18.328 -13.047 -9.938 1 97.44 233 GLU A CA 1
ATOM 1840 C C . GLU A 1 233 ? 19.047 -11.812 -10.484 1 97.44 233 GLU A C 1
ATOM 1842 O O . GLU A 1 233 ? 19.562 -11 -9.719 1 97.44 233 GLU A O 1
ATOM 1847 N N . SER A 1 234 ? 19.031 -11.719 -11.812 1 97 234 SER A N 1
ATOM 1848 C CA . SER A 1 234 ? 19.766 -10.641 -12.461 1 97 234 SER A CA 1
ATOM 1849 C C . SER A 1 234 ? 18.953 -9.344 -12.453 1 97 234 SER A C 1
ATOM 1851 O O . SER A 1 234 ? 19.531 -8.25 -12.508 1 97 234 SER A O 1
ATOM 1853 N N . TYR A 1 235 ? 17.562 -9.422 -12.398 1 97.19 235 TYR A N 1
ATOM 1854 C CA . TYR A 1 235 ? 16.75 -8.242 -12.703 1 97.19 235 TYR A CA 1
ATOM 1855 C C . TYR A 1 235 ? 15.703 -8.016 -11.625 1 97.19 235 TYR A C 1
ATOM 1857 O O . TYR A 1 235 ? 14.719 -7.301 -11.844 1 97.19 235 TYR A O 1
ATOM 1865 N N . LYS A 1 236 ? 15.867 -8.602 -10.43 1 96.69 236 LYS A N 1
ATOM 1866 C CA . LYS A 1 236 ? 14.875 -8.578 -9.367 1 96.69 236 LYS A CA 1
ATOM 1867 C C . LYS A 1 236 ? 14.625 -7.152 -8.875 1 96.69 236 LYS A C 1
ATOM 1869 O O . LYS A 1 236 ? 13.609 -6.879 -8.234 1 96.69 236 LYS A O 1
ATOM 1874 N N . THR A 1 237 ? 15.516 -6.219 -9.258 1 94.38 237 THR A N 1
ATOM 1875 C CA . THR A 1 237 ? 15.336 -4.82 -8.883 1 94.38 237 THR A CA 1
ATOM 1876 C C . THR A 1 237 ? 14.227 -4.172 -9.703 1 94.38 237 THR A C 1
ATOM 1878 O O . THR A 1 237 ? 13.578 -3.229 -9.25 1 94.38 237 THR A O 1
ATOM 1881 N N . TYR A 1 238 ? 13.914 -4.727 -10.859 1 96.38 238 TYR A N 1
ATOM 1882 C CA . TYR A 1 238 ? 13.102 -4.012 -11.836 1 96.38 238 TYR A CA 1
ATOM 1883 C C . TYR A 1 238 ? 11.672 -4.531 -11.836 1 96.38 238 TYR A C 1
ATOM 1885 O O . TYR A 1 238 ? 10.781 -3.932 -12.453 1 96.38 238 TYR A O 1
ATOM 1893 N N . TYR A 1 239 ? 11.453 -5.668 -11.18 1 97.75 239 TYR A N 1
ATOM 1894 C CA . TYR A 1 239 ? 10.086 -6.176 -11.141 1 97.75 239 TYR A CA 1
ATOM 1895 C C . TYR A 1 239 ? 9.875 -7.086 -9.938 1 97.75 239 TYR A C 1
ATOM 1897 O O . TYR A 1 239 ? 10.836 -7.629 -9.391 1 97.75 239 TYR A O 1
ATOM 1905 N N . SER A 1 240 ? 8.688 -7.203 -9.516 1 98.31 240 SER A N 1
ATOM 1906 C CA . SER A 1 240 ? 8.188 -8.125 -8.5 1 98.31 240 SER A CA 1
ATOM 1907 C C . SER A 1 240 ? 6.676 -8.305 -8.609 1 98.31 240 SER A C 1
ATOM 1909 O O . SER A 1 240 ? 6.055 -7.832 -9.562 1 98.31 240 SER A O 1
ATOM 1911 N N . TYR A 1 241 ? 6.121 -9.047 -7.707 1 98.5 241 TYR A N 1
ATOM 1912 C CA . TYR A 1 241 ? 4.672 -9.016 -7.562 1 98.5 241 TYR A CA 1
ATOM 1913 C C . TYR A 1 241 ? 4.238 -7.867 -6.66 1 98.5 241 TYR A C 1
ATOM 1915 O O . TYR A 1 241 ? 4.758 -7.707 -5.551 1 98.5 241 TYR A O 1
ATOM 1923 N N . GLY A 1 242 ? 3.398 -7.02 -7.172 1 98.75 242 GLY A N 1
ATOM 1924 C CA . GLY A 1 242 ? 2.658 -6.09 -6.332 1 98.75 242 GLY A CA 1
ATOM 1925 C C . GLY A 1 242 ? 1.376 -6.68 -5.777 1 98.75 242 GLY A C 1
ATOM 1926 O O . GLY A 1 242 ? 0.658 -7.395 -6.484 1 98.75 242 GLY A O 1
ATOM 1927 N N . VAL A 1 243 ? 1.146 -6.449 -4.527 1 98.94 243 VAL A N 1
ATOM 1928 C CA . VAL A 1 243 ? -0.128 -6.805 -3.912 1 98.94 243 VAL A CA 1
ATOM 1929 C C . VAL A 1 243 ? -1.037 -5.578 -3.861 1 98.94 243 VAL A C 1
ATOM 1931 O O . VAL A 1 243 ? -0.677 -4.555 -3.273 1 98.94 243 VAL A O 1
ATOM 1934 N N . TYR A 1 244 ? -2.123 -5.691 -4.5 1 98.94 244 TYR A N 1
ATOM 1935 C CA . TYR A 1 244 ? -3.08 -4.598 -4.629 1 98.94 244 TYR A CA 1
ATOM 1936 C C . TYR A 1 244 ? -4.34 -4.883 -3.82 1 98.94 244 TYR A C 1
ATOM 1938 O O . TYR A 1 244 ? -4.953 -5.945 -3.961 1 98.94 244 TYR A O 1
ATOM 1946 N N . ILE A 1 245 ? -4.699 -3.977 -2.967 1 98.94 245 ILE A N 1
ATOM 1947 C CA . ILE A 1 245 ? -5.879 -4.07 -2.109 1 98.94 245 ILE A CA 1
ATOM 1948 C C . ILE A 1 245 ? -6.828 -2.914 -2.408 1 98.94 245 ILE A C 1
ATOM 1950 O O . ILE A 1 245 ? -6.426 -1.748 -2.365 1 98.94 245 ILE A O 1
ATOM 1954 N N . ALA A 1 246 ? -8.047 -3.23 -2.697 1 98.69 246 ALA A N 1
ATOM 1955 C CA . ALA A 1 246 ? -8.984 -2.178 -3.078 1 98.69 246 ALA A CA 1
ATOM 1956 C C . ALA A 1 246 ? -10.398 -2.494 -2.586 1 98.69 246 ALA A C 1
ATOM 1958 O O . ALA A 1 246 ? -10.742 -3.662 -2.396 1 98.69 246 ALA A O 1
ATOM 1959 N N . ARG A 1 247 ? -11.148 -1.521 -2.355 1 97.88 247 ARG A N 1
ATOM 1960 C CA . ARG A 1 247 ? -12.539 -1.623 -1.914 1 97.88 247 ARG A CA 1
ATOM 1961 C C . ARG A 1 247 ? -13.5 -1.293 -3.051 1 97.88 247 ARG A C 1
ATOM 1963 O O . ARG A 1 247 ? -13.289 -0.328 -3.787 1 97.88 247 ARG A O 1
ATOM 1970 N N . LYS A 1 248 ? -14.484 -2.096 -3.215 1 97.56 248 LYS A N 1
ATOM 1971 C CA . LYS A 1 248 ? -15.523 -1.759 -4.184 1 97.56 248 LYS A CA 1
ATOM 1972 C C . LYS A 1 248 ? -16.297 -0.509 -3.758 1 97.56 248 LYS A C 1
ATOM 1974 O O . LYS A 1 248 ? -16.812 -0.447 -2.646 1 97.56 248 LYS A O 1
ATOM 1979 N N . VAL A 1 249 ? -16.281 0.485 -4.598 1 94.38 249 VAL A N 1
ATOM 1980 C CA . VAL A 1 249 ? -16.953 1.744 -4.312 1 94.38 249 VAL A CA 1
ATOM 1981 C C . VAL A 1 249 ? -18.469 1.56 -4.457 1 94.38 249 VAL A C 1
ATOM 1983 O O . VAL A 1 249 ? -18.938 0.883 -5.375 1 94.38 249 VAL A O 1
ATOM 1986 N N . GLU A 1 250 ? -19.125 2.072 -3.498 1 83 250 GLU A N 1
ATOM 1987 C CA . GLU A 1 250 ? -20.578 2.014 -3.568 1 83 250 GLU A CA 1
ATOM 1988 C C . GLU A 1 250 ? -21.125 2.877 -4.707 1 83 250 GLU A C 1
ATOM 1990 O O . GLU A 1 250 ? -20.609 3.973 -4.953 1 83 250 GLU A O 1
ATOM 1995 N N . GLY A 1 251 ? -21.578 2.326 -5.746 1 64.81 251 GLY A N 1
ATOM 1996 C CA . GLY A 1 251 ? -22.188 3.137 -6.785 1 64.81 251 GLY A CA 1
ATOM 1997 C C . GLY A 1 251 ? -23.141 4.191 -6.234 1 64.81 251 GLY A C 1
ATOM 1998 O O . GLY A 1 251 ? -23.531 4.129 -5.074 1 64.81 251 GLY A O 1
ATOM 1999 N N . PRO A 1 252 ? -23.125 5.391 -6.914 1 51.78 252 PRO A N 1
ATOM 2000 C CA . PRO A 1 252 ? -24.125 6.375 -6.484 1 51.78 252 PRO A CA 1
ATOM 2001 C C . PRO A 1 252 ? -25.484 5.742 -6.188 1 51.78 252 PRO A C 1
ATOM 2003 O O . PRO A 1 252 ? -25.875 4.77 -6.836 1 51.78 252 PRO A O 1
ATOM 2006 N N . ASN A 1 253 ? -25.875 5.691 -4.789 1 37.72 253 ASN A N 1
ATOM 2007 C CA . ASN A 1 253 ? -27.281 5.359 -4.602 1 37.72 253 ASN A CA 1
ATOM 2008 C C . ASN A 1 253 ? -28.172 6.113 -5.586 1 37.72 253 ASN A C 1
ATOM 2010 O O . ASN A 1 253 ? -27.938 7.285 -5.871 1 37.72 253 ASN A O 1
ATOM 2014 N N . MET B 1 1 ? -4.121 40.938 14.109 1 58.47 1 MET B N 1
ATOM 2015 C CA . MET B 1 1 ? -3.264 39.781 14.352 1 58.47 1 MET B CA 1
ATOM 2016 C C . MET B 1 1 ? -3.082 38.969 13.078 1 58.47 1 MET B C 1
ATOM 2018 O O . MET B 1 1 ? -4.008 38.875 12.266 1 58.47 1 MET B O 1
ATOM 2022 N N . ASP B 1 2 ? -1.854 38.5 12.711 1 83.31 2 ASP B N 1
ATOM 2023 C CA . ASP B 1 2 ? -1.427 37.812 11.508 1 83.31 2 ASP B CA 1
ATOM 2024 C C . ASP B 1 2 ? -2.035 36.406 11.445 1 83.31 2 ASP B C 1
ATOM 2026 O O . ASP B 1 2 ? -2.135 35.719 12.461 1 83.31 2 ASP B O 1
ATOM 2030 N N . GLU B 1 3 ? -2.895 36.156 10.461 1 85.19 3 GLU B N 1
ATOM 2031 C CA . GLU B 1 3 ? -3.572 34.875 10.242 1 85.19 3 GLU B CA 1
ATOM 2032 C C . GLU B 1 3 ? -2.654 33.719 10.57 1 85.19 3 GLU B C 1
ATOM 2034 O O . GLU B 1 3 ? -3.086 32.719 11.172 1 85.19 3 GLU B O 1
ATOM 2039 N N . TYR B 1 4 ? -1.491 33.906 10.32 1 86.88 4 TYR B N 1
ATOM 2040 C CA . TYR B 1 4 ? -0.528 32.844 10.578 1 86.88 4 TYR B CA 1
ATOM 2041 C C . TYR B 1 4 ? -0.339 32.625 12.07 1 86.88 4 TYR B C 1
ATOM 2043 O O . TYR B 1 4 ? -0.218 31.469 12.531 1 86.88 4 TYR B O 1
ATOM 2051 N N . GLN B 1 5 ? -0.342 33.656 12.766 1 90.38 5 GLN B N 1
ATOM 2052 C CA . GLN B 1 5 ? -0.164 33.562 14.211 1 90.38 5 GLN B CA 1
ATOM 2053 C C . GLN B 1 5 ? -1.362 32.875 14.867 1 90.38 5 GLN B C 1
ATOM 2055 O O . GLN B 1 5 ? -1.203 32.125 15.828 1 90.38 5 GLN B O 1
ATOM 2060 N N . LEU B 1 6 ? -2.514 33.219 14.359 1 93.44 6 LEU B N 1
ATOM 2061 C CA . LEU B 1 6 ? -3.723 32.594 14.891 1 93.44 6 LEU B CA 1
ATOM 2062 C C . LEU B 1 6 ? -3.75 31.094 14.586 1 93.44 6 LEU B C 1
ATOM 2064 O O . LEU B 1 6 ? -4.121 30.297 15.445 1 93.44 6 LEU B O 1
ATOM 2068 N N . LEU B 1 7 ? -3.342 30.734 13.367 1 91.12 7 LEU B N 1
ATOM 2069 C CA . LEU B 1 7 ? -3.307 29.328 12.992 1 91.12 7 LEU B CA 1
ATOM 2070 C C . LEU B 1 7 ? -2.301 28.562 13.852 1 91.12 7 LEU B C 1
ATOM 2072 O O . LEU B 1 7 ? -2.59 27.453 14.32 1 91.12 7 LEU B O 1
ATOM 2076 N N . LEU B 1 8 ? -1.216 29.156 14.023 1 93.19 8 LEU B N 1
ATOM 2077 C CA . LEU B 1 8 ? -0.204 28.562 14.891 1 93.19 8 LEU B CA 1
ATOM 2078 C C . LEU B 1 8 ? -0.748 28.375 16.297 1 93.19 8 LEU B C 1
ATOM 2080 O O . LEU B 1 8 ? -0.532 27.328 16.922 1 93.19 8 LEU B O 1
ATOM 2084 N N . ASP B 1 9 ? -1.406 29.391 16.781 1 93.94 9 ASP B N 1
ATOM 2085 C CA . ASP B 1 9 ? -1.95 29.359 18.125 1 93.94 9 ASP B CA 1
ATOM 2086 C C . ASP B 1 9 ? -2.963 28.219 18.281 1 93.94 9 ASP B C 1
ATOM 2088 O O . ASP B 1 9 ? -3.016 27.562 19.328 1 93.94 9 ASP B O 1
ATOM 2092 N N . LEU B 1 10 ? -3.705 28.016 17.281 1 94.19 10 LEU B N 1
ATOM 2093 C CA . LEU B 1 10 ? -4.727 26.969 17.328 1 94.19 10 LEU B CA 1
ATOM 2094 C C . LEU B 1 10 ? -4.09 25.594 17.344 1 94.19 10 LEU B C 1
ATOM 2096 O O . LEU B 1 10 ? -4.625 24.656 17.953 1 94.19 10 LEU B O 1
ATOM 2100 N N . HIS B 1 11 ? -2.885 25.453 16.734 1 93.94 11 HIS B N 1
ATOM 2101 C CA . HIS B 1 11 ? -2.391 24.109 16.453 1 93.94 11 HIS B CA 1
ATOM 2102 C C . HIS B 1 11 ? -1.186 23.766 17.328 1 93.94 11 HIS B C 1
ATOM 2104 O O . HIS B 1 11 ? -0.812 22.609 17.453 1 93.94 11 HIS B O 1
ATOM 2110 N N . LYS B 1 12 ? -0.564 24.672 17.969 1 90.62 12 LYS B N 1
ATOM 2111 C CA . LYS B 1 12 ? 0.728 24.469 18.625 1 90.62 12 LYS B CA 1
ATOM 2112 C C . LYS B 1 12 ? 0.604 23.516 19.812 1 90.62 12 LYS B C 1
ATOM 2114 O O . LYS B 1 12 ? 1.562 22.828 20.156 1 90.62 12 LYS B O 1
ATOM 2119 N N . ASN B 1 13 ? -0.598 23.406 20.359 1 90 13 ASN B N 1
ATOM 2120 C CA . ASN B 1 13 ? -0.75 22.547 21.531 1 90 13 ASN B CA 1
ATOM 2121 C C . ASN B 1 13 ? -1.308 21.172 21.172 1 90 13 ASN B C 1
ATOM 2123 O O . ASN B 1 13 ? -1.581 20.359 22.047 1 90 13 ASN B O 1
ATOM 2127 N N . ALA B 1 14 ? -1.485 20.969 19.938 1 92.5 14 ALA B N 1
ATOM 2128 C CA . ALA B 1 14 ? -2.012 19.688 19.469 1 92.5 14 ALA B CA 1
ATOM 2129 C C . ALA B 1 14 ? -0.906 18.641 19.391 1 92.5 14 ALA B C 1
ATOM 2131 O O . ALA B 1 14 ? 0.261 18.969 19.172 1 92.5 14 ALA B O 1
ATOM 2132 N N . ASP B 1 15 ? -1.289 17.391 19.609 1 92.94 15 ASP B N 1
ATOM 2133 C CA . ASP B 1 15 ? -0.358 16.281 19.438 1 92.94 15 ASP B CA 1
ATOM 2134 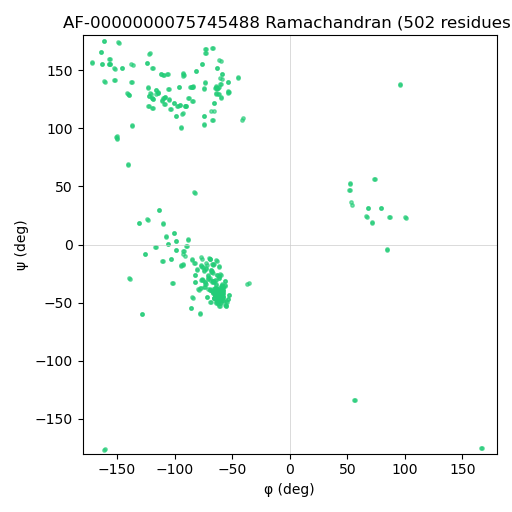C C . ASP B 1 15 ? 0.147 16.203 17.984 1 92.94 15 ASP B C 1
ATOM 2136 O O . ASP B 1 15 ? 1.312 15.875 17.75 1 92.94 15 ASP B O 1
ATOM 2140 N N . ARG B 1 16 ? -0.816 16.469 17.094 1 94.75 16 ARG B N 1
ATOM 2141 C CA . ARG B 1 16 ? -0.549 16.453 15.656 1 94.75 16 ARG B CA 1
ATOM 2142 C C . ARG B 1 16 ? -1.208 17.656 14.977 1 94.75 16 ARG B C 1
ATOM 2144 O O . ARG B 1 16 ? -2.236 18.141 15.438 1 94.75 16 ARG B O 1
ATOM 2151 N N . GLN B 1 17 ? -0.681 18.062 13.867 1 95.06 17 GLN B N 1
ATOM 2152 C CA . GLN B 1 17 ? -1.181 19.234 13.156 1 95.06 17 GLN B CA 1
ATOM 2153 C C . GLN B 1 17 ? -1.938 18.844 11.898 1 95.06 17 GLN B C 1
ATOM 2155 O O . GLN B 1 17 ? -2.258 19.688 11.062 1 95.06 17 GLN B O 1
ATOM 2160 N N . GLY B 1 18 ? -2.186 17.531 11.648 1 96.38 18 GLY B N 1
ATOM 2161 C CA . GLY B 1 18 ? -2.955 16.938 10.57 1 96.38 18 GLY B CA 1
ATOM 2162 C C . GLY B 1 18 ? -3.387 15.508 10.867 1 96.38 18 GLY B C 1
ATOM 2163 O O . GLY B 1 18 ? -3.025 14.945 11.898 1 96.38 18 GLY B O 1
ATOM 2164 N N . PRO B 1 19 ? -4.168 14.961 9.953 1 98.06 19 PRO B N 1
ATOM 2165 C CA . PRO B 1 19 ? -4.617 13.578 10.148 1 98.06 19 PRO B CA 1
ATOM 2166 C C . PRO B 1 19 ? -3.461 12.586 10.234 1 98.06 19 PRO B C 1
ATOM 2168 O O . PRO B 1 19 ? -2.473 12.719 9.508 1 98.06 19 PRO B O 1
ATOM 2171 N N . GLY B 1 20 ? -3.543 11.664 11.125 1 98.25 20 GLY B N 1
ATOM 2172 C CA . GLY B 1 20 ? -2.535 10.633 11.312 1 98.25 20 GLY B CA 1
ATOM 2173 C C . GLY B 1 20 ? -2.705 9.867 12.617 1 98.25 20 GLY B C 1
ATOM 2174 O O . GLY B 1 20 ? -3.701 10.047 13.32 1 98.25 20 GLY B O 1
ATOM 2175 N N . GLY B 1 21 ? -1.791 9.016 12.875 1 98.38 21 GLY B N 1
ATOM 2176 C CA . GLY B 1 21 ? -1.791 8.219 14.086 1 98.38 21 GLY B CA 1
ATOM 2177 C C . GLY B 1 21 ? -0.512 7.426 14.281 1 98.38 21 GLY B C 1
ATOM 2178 O O . GLY B 1 21 ? 0.224 7.18 13.32 1 98.38 21 GLY B O 1
ATOM 2179 N N . ASP B 1 22 ? -0.317 7.121 15.578 1 98.31 22 ASP B N 1
ATOM 2180 C CA . ASP B 1 22 ? 0.882 6.359 15.906 1 98.31 22 ASP B CA 1
ATOM 2181 C C . ASP B 1 22 ? 0.886 5.008 15.188 1 98.31 22 ASP B C 1
ATOM 2183 O O . ASP B 1 22 ? 1.903 4.602 14.625 1 98.31 22 ASP B O 1
ATOM 2187 N N . ALA B 1 23 ? -0.265 4.328 15.234 1 98 23 ALA B N 1
ATOM 2188 C CA . ALA B 1 23 ? -0.367 3.021 14.594 1 98 23 ALA B CA 1
ATOM 2189 C C . ALA B 1 23 ? -0.07 3.117 13.102 1 98 23 ALA B C 1
ATOM 2191 O O . ALA B 1 23 ? 0.561 2.225 12.531 1 98 23 ALA B O 1
ATOM 2192 N N . GLU B 1 24 ? -0.542 4.156 12.461 1 98.44 24 GLU B N 1
ATOM 2193 C CA . GLU B 1 24 ? -0.364 4.34 11.023 1 98.44 24 GLU B CA 1
ATOM 2194 C C . GLU B 1 24 ? 1.075 4.723 10.695 1 98.44 24 GLU B C 1
ATOM 2196 O O . GLU B 1 24 ? 1.598 4.34 9.641 1 98.44 24 GLU B O 1
ATOM 2201 N N . THR B 1 25 ? 1.771 5.504 11.578 1 98.5 25 THR B N 1
ATOM 2202 C CA . THR B 1 25 ? 3.199 5.758 11.414 1 98.5 25 THR B CA 1
ATOM 2203 C C . THR B 1 25 ? 3.992 4.457 11.484 1 98.5 25 THR B C 1
ATOM 2205 O O . THR B 1 25 ? 4.867 4.207 10.656 1 98.5 25 THR B O 1
ATOM 2208 N N . TRP B 1 26 ? 3.611 3.613 12.438 1 97.75 26 TRP B N 1
ATOM 2209 C CA . TRP B 1 26 ? 4.273 2.318 12.562 1 97.75 26 TRP B CA 1
ATOM 2210 C C . TRP B 1 26 ? 3.988 1.444 11.344 1 97.75 26 TRP B C 1
ATOM 2212 O O . TRP B 1 26 ? 4.867 0.72 10.867 1 97.75 26 TRP B O 1
ATOM 2222 N N . LYS B 1 27 ? 2.777 1.505 10.898 1 98.12 27 LYS B N 1
ATOM 2223 C CA . LYS B 1 27 ? 2.412 0.759 9.695 1 98.12 27 LYS B CA 1
ATOM 2224 C C . LYS B 1 27 ? 3.273 1.174 8.508 1 98.12 27 LYS B C 1
ATOM 2226 O O . LYS B 1 27 ? 3.727 0.326 7.738 1 98.12 27 LYS B O 1
ATOM 2231 N N . ALA B 1 28 ? 3.469 2.457 8.32 1 98.62 28 ALA B N 1
ATOM 2232 C CA . ALA B 1 28 ? 4.328 2.967 7.25 1 98.62 28 ALA B CA 1
ATOM 2233 C C . ALA B 1 28 ? 5.758 2.455 7.402 1 98.62 28 ALA B C 1
ATOM 2235 O O . ALA B 1 28 ? 6.391 2.066 6.422 1 98.62 28 ALA B O 1
ATOM 2236 N N . LEU B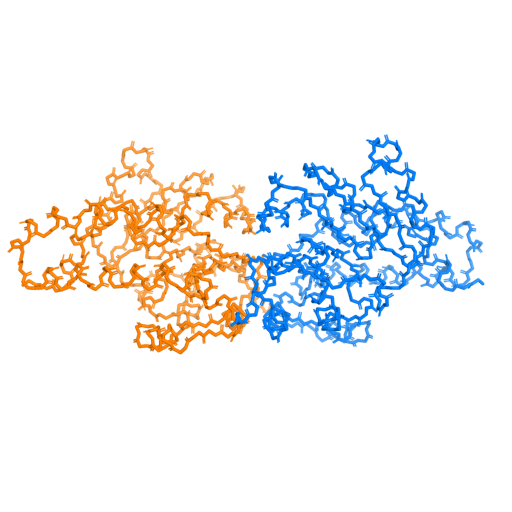 1 29 ? 6.254 2.439 8.633 1 97 29 LEU B N 1
ATOM 2237 C CA . LEU B 1 29 ? 7.602 1.946 8.906 1 97 29 LEU B CA 1
ATOM 2238 C C . LEU B 1 29 ? 7.719 0.467 8.555 1 97 29 LEU B C 1
ATOM 2240 O O . LEU B 1 29 ? 8.727 0.041 7.98 1 97 29 LEU B O 1
ATOM 2244 N N . ASP B 1 30 ? 6.699 -0.24 8.898 1 95.62 30 ASP B N 1
ATOM 2245 C CA . ASP B 1 30 ? 6.691 -1.668 8.594 1 95.62 30 ASP B CA 1
ATOM 2246 C C . ASP B 1 30 ? 6.723 -1.908 7.086 1 95.62 30 ASP B C 1
ATOM 2248 O O . ASP B 1 30 ? 7.473 -2.758 6.602 1 95.62 30 ASP B O 1
ATOM 2252 N N . LEU B 1 31 ? 5.93 -1.155 6.352 1 97.69 31 LEU B N 1
ATOM 2253 C CA . LEU B 1 31 ? 5.871 -1.296 4.902 1 97.69 31 LEU B CA 1
ATOM 2254 C C . LEU B 1 31 ? 7.188 -0.865 4.262 1 97.69 31 LEU B C 1
ATOM 2256 O O . LEU B 1 31 ? 7.586 -1.401 3.225 1 97.69 31 LEU B O 1
ATOM 2260 N N . ALA B 1 32 ? 7.852 0.07 4.859 1 96.5 32 ALA B N 1
ATOM 2261 C CA . ALA B 1 32 ? 9.086 0.637 4.324 1 96.5 32 ALA B CA 1
ATOM 2262 C C . ALA B 1 32 ? 10.234 -0.363 4.414 1 96.5 32 ALA B C 1
ATOM 2264 O O . ALA B 1 32 ? 11.195 -0.285 3.648 1 96.5 32 ALA B O 1
ATOM 2265 N N . 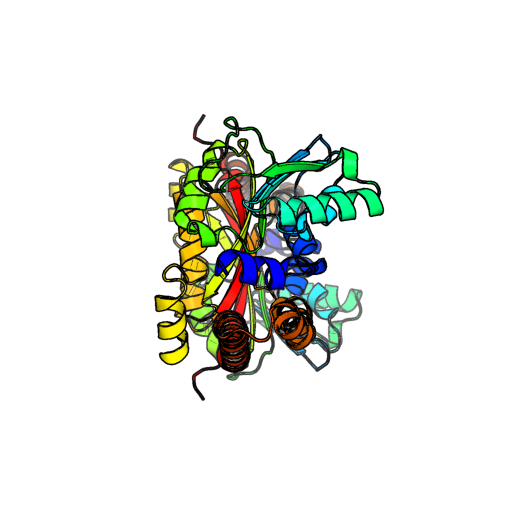GLN B 1 33 ? 10.164 -1.247 5.352 1 91.75 33 GLN B N 1
ATOM 2266 C CA . GLN B 1 33 ? 11.195 -2.26 5.57 1 91.75 33 GLN B CA 1
ATOM 2267 C C . GLN B 1 33 ? 12.578 -1.627 5.672 1 91.75 33 GLN B C 1
ATOM 2269 O O . GLN B 1 33 ? 13.516 -2.072 5.012 1 91.75 33 GLN B O 1
ATOM 2274 N N . VAL B 1 34 ? 12.648 -0.608 6.43 1 91 34 VAL B N 1
ATOM 2275 C CA . VAL B 1 34 ? 13.922 0.081 6.621 1 91 34 VAL B CA 1
ATOM 2276 C C . VAL B 1 34 ? 14.914 -0.848 7.324 1 91 34 VAL B C 1
ATOM 2278 O O . VAL B 1 34 ? 14.555 -1.536 8.281 1 91 34 VAL B O 1
ATOM 2281 N N . ASP B 1 35 ? 16.109 -0.878 6.824 1 89.44 35 ASP B N 1
ATOM 2282 C CA . ASP B 1 35 ? 17.172 -1.618 7.488 1 89.44 35 ASP B CA 1
ATOM 2283 C C . ASP B 1 35 ? 17.656 -0.887 8.742 1 89.44 35 ASP B C 1
ATOM 2285 O O . ASP B 1 35 ? 18.312 0.153 8.641 1 89.44 35 ASP B O 1
ATOM 2289 N N . THR B 1 36 ? 17.375 -1.424 9.859 1 91.5 36 THR B N 1
ATOM 2290 C CA . THR B 1 36 ? 17.672 -0.731 11.109 1 91.5 36 THR B CA 1
ATOM 2291 C C . THR B 1 36 ? 18.953 -1.273 11.734 1 91.5 36 THR B C 1
ATOM 2293 O O . THR B 1 36 ? 19.234 -1.011 12.906 1 91.5 36 THR B O 1
ATOM 2296 N N . SER B 1 37 ? 19.672 -2.102 10.969 1 90.25 37 SER B N 1
ATOM 2297 C CA . SER B 1 37 ? 20.875 -2.73 11.508 1 90.25 37 SER B CA 1
ATOM 2298 C C . SER B 1 37 ? 22.031 -1.75 11.539 1 90.25 37 SER B C 1
ATOM 2300 O O . SER B 1 37 ? 23.031 -1.99 12.227 1 90.25 37 SER B O 1
ATOM 2302 N N . ALA B 1 38 ? 22.016 -0.653 10.836 1 89.81 38 ALA B N 1
ATOM 2303 C CA . ALA B 1 38 ? 23.047 0.375 10.773 1 89.81 38 ALA B CA 1
ATOM 2304 C C . ALA B 1 38 ? 22.484 1.736 11.18 1 89.81 38 ALA B C 1
ATOM 2306 O O . ALA B 1 38 ? 21.281 1.906 11.312 1 89.81 38 ALA B O 1
ATOM 2307 N N . PRO B 1 39 ? 23.375 2.629 11.461 1 94.19 39 PRO B N 1
ATOM 2308 C CA . PRO B 1 39 ? 22.891 3.979 11.758 1 94.19 39 PRO B CA 1
ATOM 2309 C C . PRO B 1 39 ? 21.984 4.535 10.664 1 94.19 39 PRO B C 1
ATOM 2311 O O . PRO B 1 39 ? 22.25 4.316 9.477 1 94.19 39 PRO B O 1
ATOM 2314 N N . LEU B 1 40 ? 20.969 5.203 11.094 1 97.19 40 LEU B N 1
ATOM 2315 C CA . LEU B 1 40 ? 19.969 5.746 10.188 1 97.19 40 LEU B CA 1
ATOM 2316 C C . LEU B 1 40 ? 19.891 7.266 10.305 1 97.19 40 LEU B C 1
ATOM 2318 O O . LEU B 1 40 ? 19.656 7.797 11.391 1 97.19 40 LEU B O 1
ATOM 2322 N N . GLN B 1 41 ? 20.203 7.918 9.242 1 98.5 41 GLN B N 1
ATOM 2323 C CA . GLN B 1 41 ? 19.938 9.352 9.148 1 98.5 41 GLN B CA 1
ATOM 2324 C C . GLN B 1 41 ? 18.547 9.617 8.562 1 98.5 41 GLN B C 1
ATOM 2326 O O . GLN B 1 41 ? 18.281 9.273 7.41 1 98.5 41 GLN B O 1
ATOM 2331 N N . ILE B 1 42 ? 17.703 10.273 9.344 1 98.75 42 ILE B N 1
ATOM 2332 C CA . ILE B 1 42 ? 16.312 10.516 8.945 1 98.75 42 ILE B CA 1
ATOM 2333 C C . ILE B 1 42 ? 16.031 12.016 8.961 1 98.75 42 ILE B C 1
ATOM 2335 O O . ILE B 1 42 ? 16.469 12.734 9.867 1 98.75 42 ILE B O 1
ATOM 2339 N N . ALA B 1 43 ? 15.414 12.516 7.98 1 98.88 43 ALA B N 1
ATOM 2340 C CA . ALA B 1 43 ? 14.844 13.859 8.031 1 98.88 43 ALA B CA 1
ATOM 2341 C C . ALA B 1 43 ? 13.32 13.812 8.109 1 98.88 43 ALA B C 1
ATOM 2343 O O . ALA B 1 43 ? 12.672 13.18 7.27 1 98.88 43 ALA B O 1
ATOM 2344 N N . ASP B 1 44 ? 12.773 14.352 9.109 1 98.88 44 ASP B N 1
ATOM 2345 C CA . ASP B 1 44 ? 11.344 14.586 9.219 1 98.88 44 ASP B CA 1
ATOM 2346 C C . ASP B 1 44 ? 10.984 16 8.766 1 98.88 44 ASP B C 1
ATOM 2348 O O . ASP B 1 44 ? 11.148 16.953 9.531 1 98.88 44 ASP B O 1
ATOM 2352 N N . ILE B 1 45 ? 10.484 16.125 7.547 1 98.88 45 ILE B N 1
ATOM 2353 C CA . ILE B 1 45 ? 10.258 17.406 6.891 1 98.88 45 ILE B CA 1
ATOM 2354 C C . ILE B 1 45 ? 8.812 17.844 7.102 1 98.88 45 ILE B C 1
ATOM 2356 O O . ILE B 1 45 ? 7.883 17.203 6.59 1 98.88 45 ILE B O 1
ATOM 2360 N N . GLY B 1 46 ? 8.625 18.953 7.703 1 98.5 46 GLY B N 1
ATOM 2361 C CA . GLY B 1 46 ? 7.305 19.344 8.18 1 98.5 46 GLY B CA 1
ATOM 2362 C C . GLY B 1 46 ? 6.871 18.562 9.414 1 98.5 46 GLY B C 1
ATOM 2363 O O . GLY B 1 46 ? 5.77 18.016 9.453 1 98.5 46 GLY B O 1
ATOM 2364 N N . CYS B 1 47 ? 7.695 18.625 10.461 1 98.38 47 CYS B N 1
ATOM 2365 C CA . CYS B 1 47 ? 7.562 17.719 11.586 1 98.38 47 CYS B CA 1
ATOM 2366 C C . CYS B 1 47 ? 6.492 18.203 12.562 1 98.38 47 CYS B C 1
ATOM 2368 O O . CYS B 1 47 ? 6.047 17.438 13.422 1 98.38 47 CYS B O 1
ATOM 2370 N N . GLY B 1 48 ? 6.07 19.469 12.477 1 97.62 48 GLY B N 1
ATOM 2371 C CA . GLY B 1 48 ? 5.152 20 13.469 1 97.62 48 GLY B CA 1
ATOM 2372 C C . GLY B 1 48 ? 5.664 19.859 14.891 1 97.62 48 GLY B C 1
ATOM 2373 O O . GLY B 1 48 ? 6.82 20.188 15.172 1 97.62 48 GLY B O 1
ATOM 2374 N N . THR B 1 49 ? 4.793 19.406 15.75 1 97.44 49 THR B N 1
ATOM 2375 C CA . THR B 1 49 ? 5.172 19.281 17.156 1 97.44 49 THR B CA 1
ATOM 2376 C C . THR B 1 49 ? 5.805 17.922 17.422 1 97.44 49 THR B C 1
ATOM 2378 O O . THR B 1 49 ? 6 17.531 18.578 1 97.44 49 THR B O 1
ATOM 2381 N N . GLY B 1 50 ? 5.977 17.141 16.391 1 98.19 50 GLY B N 1
ATOM 2382 C CA . GLY B 1 50 ? 6.902 16.016 16.469 1 98.19 50 GLY B CA 1
ATOM 2383 C C . GLY B 1 50 ? 6.211 14.688 16.703 1 98.19 50 GLY B C 1
ATOM 2384 O O . GLY B 1 50 ? 6.816 13.742 17.219 1 98.19 50 GLY B O 1
ATOM 2385 N N . ALA B 1 51 ? 4.906 14.547 16.344 1 97.75 51 ALA B N 1
ATOM 2386 C CA . ALA B 1 51 ? 4.203 13.281 16.547 1 97.75 51 ALA B CA 1
ATOM 2387 C C . ALA B 1 51 ? 4.941 12.133 15.867 1 97.75 51 ALA B C 1
ATOM 2389 O O . ALA B 1 51 ? 5.25 11.125 16.516 1 97.75 51 ALA B O 1
ATOM 2390 N N . SER B 1 52 ? 5.246 12.258 14.625 1 98.25 52 SER B N 1
ATOM 2391 C CA . SER B 1 52 ? 5.965 11.211 13.906 1 98.25 52 SER B CA 1
ATOM 2392 C C . SER B 1 52 ? 7.438 11.188 14.305 1 98.25 52 SER B C 1
ATOM 2394 O O . SER B 1 52 ? 8.039 10.109 14.406 1 98.25 52 SER B O 1
ATOM 2396 N N . THR B 1 53 ? 8.039 12.367 14.555 1 98.62 53 THR B N 1
ATOM 2397 C CA . THR B 1 53 ? 9.445 12.469 14.922 1 98.62 53 THR B CA 1
ATOM 2398 C C . THR B 1 53 ? 9.75 11.609 16.141 1 98.62 53 THR B C 1
ATOM 2400 O O . THR B 1 53 ? 10.719 10.844 16.141 1 98.62 53 THR B O 1
ATOM 2403 N N . LEU B 1 54 ? 8.93 11.75 17.141 1 98.31 54 LEU B N 1
ATOM 2404 C CA . LEU B 1 54 ? 9.156 11.047 18.391 1 98.31 54 LEU B CA 1
ATOM 2405 C C . LEU B 1 54 ? 9.055 9.539 18.203 1 98.31 54 LEU B C 1
ATOM 2407 O O . LEU B 1 54 ? 9.789 8.773 18.844 1 98.31 54 LEU B O 1
ATOM 2411 N N . LEU B 1 55 ? 8.188 9.078 17.312 1 97.94 55 LEU B N 1
ATOM 2412 C CA . LEU B 1 55 ? 8.086 7.656 17.016 1 97.94 55 LEU B CA 1
ATOM 2413 C C . LEU B 1 55 ? 9.32 7.164 16.281 1 97.94 55 LEU B C 1
ATOM 2415 O O . LEU B 1 55 ? 9.812 6.062 16.531 1 97.94 55 LEU B O 1
ATOM 2419 N N . LEU B 1 56 ? 9.82 7.969 15.375 1 98 56 LEU B N 1
ATOM 2420 C CA . LEU B 1 56 ? 10.992 7.613 14.586 1 98 56 LEU B CA 1
ATOM 2421 C C . LEU B 1 56 ? 12.219 7.438 15.477 1 98 56 LEU B C 1
ATOM 2423 O O . LEU B 1 56 ? 13.125 6.672 15.148 1 98 56 LEU B O 1
ATOM 2427 N N . THR B 1 57 ? 12.242 8.125 16.656 1 97.81 57 THR B N 1
ATOM 2428 C CA . THR B 1 57 ? 13.367 7.996 17.578 1 97.81 57 THR B CA 1
ATOM 2429 C C . THR B 1 57 ? 13.422 6.59 18.156 1 97.81 57 THR B C 1
ATOM 2431 O O . THR B 1 57 ? 14.438 6.191 18.734 1 97.81 57 THR B O 1
ATOM 2434 N N . GLN B 1 58 ? 12.352 5.887 18.047 1 95.94 58 GLN B N 1
ATOM 2435 C CA . GLN B 1 58 ? 12.32 4.539 18.609 1 95.94 58 GLN B CA 1
ATOM 2436 C C . GLN B 1 58 ? 13.086 3.559 17.734 1 95.94 58 GLN B C 1
ATOM 2438 O O . GLN B 1 58 ? 13.383 2.438 18.156 1 95.94 58 GLN B O 1
ATOM 2443 N N . LEU B 1 59 ? 13.344 3.879 16.438 1 95.69 59 LEU B N 1
ATOM 2444 C CA . LEU B 1 59 ? 14.234 3.068 15.609 1 95.69 59 LEU B CA 1
ATOM 2445 C C . LEU B 1 59 ? 15.641 3.037 16.188 1 95.69 59 LEU B C 1
ATOM 2447 O O . LEU B 1 59 ? 16.203 4.082 16.531 1 95.69 59 LEU B O 1
ATOM 2451 N N . PRO B 1 60 ? 16.156 1.828 16.188 1 92.31 60 PRO B N 1
ATOM 2452 C CA . PRO B 1 60 ? 17.5 1.75 16.75 1 92.31 60 PRO B CA 1
ATOM 2453 C C . PRO B 1 60 ? 18.531 2.551 15.953 1 92.31 60 PRO B C 1
ATOM 2455 O O . PRO B 1 60 ? 18.484 2.549 14.719 1 92.31 60 PRO B O 1
ATOM 2458 N N . ASN B 1 61 ? 19.359 3.309 16.547 1 92.25 61 ASN B N 1
ATOM 2459 C CA . ASN B 1 61 ? 20.484 4.043 15.977 1 92.25 61 ASN B CA 1
ATOM 2460 C C . ASN B 1 61 ? 20.016 5.141 15.023 1 92.25 61 ASN B C 1
ATOM 2462 O O . ASN B 1 61 ? 20.703 5.453 14.047 1 92.25 61 ASN B O 1
ATOM 2466 N N . ALA B 1 62 ? 18.828 5.609 15.195 1 96.94 62 ALA B N 1
ATOM 2467 C CA . ALA B 1 62 ? 18.312 6.676 14.344 1 96.94 62 ALA B CA 1
ATOM 2468 C C . ALA B 1 62 ? 18.734 8.047 14.867 1 96.94 62 ALA B C 1
ATOM 2470 O O . ALA B 1 62 ? 18.75 8.281 16.078 1 96.94 62 ALA B O 1
ATOM 2471 N N . ARG B 1 63 ? 19.172 8.914 13.992 1 98.25 63 ARG B N 1
ATOM 2472 C CA . ARG B 1 63 ? 19.328 10.352 14.195 1 98.25 63 ARG B CA 1
ATOM 2473 C C . ARG B 1 63 ? 18.375 11.141 13.289 1 98.25 63 ARG B C 1
ATOM 2475 O O . ARG B 1 63 ? 18.328 10.906 12.078 1 98.25 63 ARG B O 1
ATOM 2482 N N . ILE B 1 64 ? 17.688 12.047 13.922 1 98.81 64 ILE B N 1
ATOM 2483 C CA . ILE B 1 64 ? 16.594 12.68 13.188 1 98.81 64 ILE B CA 1
ATOM 2484 C C . ILE B 1 64 ? 16.844 14.18 13.07 1 98.81 64 ILE B C 1
ATOM 2486 O O . ILE B 1 64 ? 17.125 14.844 14.07 1 98.81 64 ILE B O 1
ATOM 2490 N N . THR B 1 65 ? 16.828 14.68 11.883 1 98.88 65 THR B N 1
ATOM 2491 C CA . THR B 1 65 ? 16.703 16.109 11.625 1 98.88 65 THR B CA 1
ATOM 2492 C C . THR B 1 65 ? 15.234 16.484 11.414 1 98.88 65 THR B C 1
ATOM 2494 O O . THR B 1 65 ? 14.617 16.062 10.438 1 98.88 65 THR B O 1
ATOM 2497 N N . ALA B 1 66 ? 14.734 17.234 12.352 1 98.88 66 ALA B N 1
ATOM 2498 C CA . ALA B 1 66 ? 13.328 17.625 12.297 1 98.88 66 ALA B CA 1
ATOM 2499 C C . ALA B 1 66 ? 13.18 19.062 11.773 1 98.88 66 ALA B C 1
ATOM 2501 O O . ALA B 1 66 ? 13.703 20 12.375 1 98.88 66 ALA B O 1
ATOM 2502 N N . VAL B 1 67 ? 12.438 19.188 10.695 1 98.81 67 VAL B N 1
ATOM 2503 C CA . VAL B 1 67 ? 12.352 20.469 9.992 1 98.81 67 VAL B CA 1
ATOM 2504 C C . VAL B 1 67 ? 10.93 21 10.094 1 98.81 67 VAL B C 1
ATOM 2506 O O . VAL B 1 67 ? 9.961 20.281 9.852 1 98.81 67 VAL B O 1
ATOM 2509 N N . ASP B 1 68 ? 10.812 22.172 10.438 1 98.12 68 ASP B N 1
ATOM 2510 C CA . ASP B 1 68 ? 9.555 22.906 10.312 1 98.12 68 ASP B CA 1
ATOM 2511 C C . ASP B 1 68 ? 9.797 24.406 10.148 1 98.12 68 ASP B C 1
ATOM 2513 O O . ASP B 1 68 ? 10.82 24.922 10.602 1 98.12 68 ASP B O 1
ATOM 2517 N N . LEU B 1 69 ? 8.891 25.078 9.477 1 96.31 69 LEU B N 1
ATOM 2518 C CA . LEU B 1 69 ? 8.984 26.5 9.219 1 96.31 69 LEU B CA 1
ATOM 2519 C C . LEU B 1 69 ? 8.859 27.297 10.516 1 96.31 69 LEU B C 1
ATOM 2521 O O . LEU B 1 69 ? 9.469 28.359 10.656 1 96.31 69 LEU B O 1
ATOM 2525 N N . PHE B 1 70 ? 8.078 26.812 11.5 1 95.88 70 PHE B N 1
ATOM 2526 C CA . PHE B 1 70 ? 7.707 27.578 12.688 1 95.88 70 PHE B CA 1
ATOM 2527 C C . PHE B 1 70 ? 8.516 27.141 13.898 1 95.88 70 PHE B C 1
ATOM 2529 O O . PHE B 1 70 ? 8.336 26.031 14.398 1 95.88 70 PHE B O 1
ATOM 2536 N N . PRO B 1 71 ? 9.32 28 14.453 1 96.69 71 PRO B N 1
ATOM 2537 C CA . PRO B 1 71 ? 10.125 27.656 15.633 1 96.69 71 PRO B CA 1
ATOM 2538 C C . PRO B 1 71 ? 9.266 27.25 16.828 1 96.69 71 PRO B C 1
ATOM 2540 O O . PRO B 1 71 ? 9.695 26.438 17.656 1 96.69 71 PRO B O 1
ATOM 2543 N N . GLU B 1 72 ? 8.047 27.734 16.891 1 95.94 72 GLU B N 1
ATOM 2544 C CA . GLU B 1 72 ? 7.148 27.422 18 1 95.94 72 GLU B CA 1
ATOM 2545 C C . GLU B 1 72 ? 6.84 25.922 18.031 1 95.94 72 GLU B C 1
ATOM 2547 O O . GLU B 1 72 ? 6.758 25.328 19.109 1 95.94 72 GLU B O 1
ATOM 2552 N N . PHE B 1 73 ? 6.629 25.359 16.875 1 97.31 73 PHE B N 1
ATOM 2553 C CA . PHE B 1 73 ? 6.406 23.906 16.797 1 97.31 73 PHE B CA 1
ATOM 2554 C C . PHE B 1 73 ? 7.652 23.156 17.234 1 97.31 73 PHE B C 1
ATOM 2556 O O . PHE B 1 73 ? 7.562 22.172 17.984 1 97.31 73 PHE B O 1
ATOM 2563 N N . LEU B 1 74 ? 8.789 23.594 16.812 1 98.19 74 LEU B N 1
ATOM 2564 C CA . LEU B 1 74 ? 10.055 22.953 17.141 1 98.19 74 LEU B CA 1
ATOM 2565 C C . LEU B 1 74 ? 10.344 23.047 18.641 1 98.19 74 LEU B C 1
ATOM 2567 O O . LEU B 1 74 ? 10.867 22.109 19.234 1 98.19 74 LEU B O 1
ATOM 2571 N N . ASP B 1 75 ? 10 24.203 19.219 1 97.75 75 ASP B N 1
ATOM 2572 C CA . ASP B 1 75 ? 10.133 24.359 20.672 1 97.75 75 ASP B CA 1
ATOM 2573 C C . ASP B 1 75 ? 9.32 23.297 21.406 1 97.75 75 ASP B C 1
ATOM 2575 O O . ASP B 1 75 ? 9.797 22.703 22.375 1 97.75 75 ASP B O 1
ATOM 2579 N N . GLU B 1 76 ? 8.102 23.125 20.922 1 97.44 76 GLU B N 1
ATOM 2580 C CA . GLU B 1 76 ? 7.258 22.094 21.531 1 97.44 76 GLU B CA 1
ATOM 2581 C C . GLU B 1 76 ? 7.848 20.703 21.344 1 97.44 76 GLU B C 1
ATOM 2583 O O . GLU B 1 76 ? 7.82 19.891 22.266 1 97.44 76 GLU B O 1
ATOM 2588 N N . LEU B 1 77 ? 8.367 20.422 20.172 1 98.25 77 LEU B N 1
ATOM 2589 C CA . LEU B 1 77 ? 9.008 19.141 19.906 1 98.25 77 LEU B CA 1
ATOM 2590 C C . LEU B 1 77 ? 10.172 18.906 20.875 1 98.25 77 LEU B C 1
ATOM 2592 O O . LEU B 1 77 ? 10.32 17.812 21.422 1 98.25 77 LEU B O 1
ATOM 2596 N N . GLU B 1 78 ? 10.938 19.938 21.109 1 98.31 78 GLU B N 1
ATOM 2597 C CA . GLU B 1 78 ? 12.086 19.828 22.016 1 98.31 78 GLU B CA 1
ATOM 2598 C C . GLU B 1 78 ? 11.641 19.531 23.438 1 98.31 78 GLU B C 1
ATOM 2600 O O . GLU B 1 78 ? 12.266 18.734 24.141 1 98.31 78 GLU B O 1
ATOM 2605 N N . LYS B 1 79 ? 10.578 20.172 23.859 1 98 79 LYS B N 1
ATOM 2606 C CA . LYS B 1 79 ? 10.023 19.891 25.172 1 98 79 LYS B CA 1
ATOM 2607 C C . LYS B 1 79 ? 9.555 18.453 25.281 1 98 79 LYS B C 1
ATOM 2609 O O . LYS B 1 79 ? 9.828 17.781 26.281 1 98 79 LYS B O 1
ATOM 2614 N N . ARG B 1 80 ? 8.867 18 24.281 1 97.5 80 ARG B N 1
ATOM 2615 C CA . ARG B 1 80 ? 8.367 16.625 24.266 1 97.5 80 ARG B CA 1
ATOM 2616 C C . ARG B 1 80 ? 9.516 15.625 24.266 1 97.5 80 ARG B C 1
ATOM 2618 O O . ARG B 1 80 ? 9.469 14.602 24.953 1 97.5 80 ARG B O 1
ATOM 2625 N N . ALA B 1 81 ? 10.492 15.93 23.484 1 98.19 81 ALA B N 1
ATOM 2626 C CA . ALA B 1 81 ? 11.672 15.078 23.406 1 98.19 81 ALA B CA 1
ATOM 2627 C C . ALA B 1 81 ? 12.359 14.977 24.766 1 98.19 81 ALA B C 1
ATOM 2629 O O . ALA B 1 81 ? 12.797 13.898 25.172 1 98.19 81 ALA B O 1
ATOM 2630 N N . ALA B 1 82 ? 12.438 16.094 25.453 1 98.19 82 ALA B N 1
ATOM 2631 C CA . ALA B 1 82 ? 13.055 16.125 26.781 1 98.19 82 ALA B CA 1
ATOM 2632 C C . ALA B 1 82 ? 12.266 15.258 27.766 1 98.19 82 ALA B C 1
ATOM 2634 O O . ALA B 1 82 ? 12.852 14.516 28.547 1 98.19 82 ALA B O 1
ATOM 2635 N N . ARG B 1 83 ? 11.008 15.328 27.656 1 97.31 83 ARG B N 1
ATOM 2636 C CA . ARG B 1 83 ? 10.141 14.578 28.547 1 97.31 83 ARG B CA 1
ATOM 2637 C C . ARG B 1 83 ? 10.289 13.078 28.328 1 97.31 83 ARG B C 1
ATOM 2639 O O . ARG B 1 83 ? 10.148 12.297 29.281 1 97.31 83 ARG B O 1
ATOM 2646 N N . THR B 1 84 ? 10.562 12.727 27.109 1 95.25 84 THR B N 1
ATOM 2647 C CA . THR B 1 84 ? 10.633 11.305 26.781 1 95.25 84 THR B CA 1
ATOM 2648 C C . THR B 1 84 ? 12.086 10.828 26.766 1 95.25 84 THR B C 1
ATOM 2650 O O . THR B 1 84 ? 12.352 9.648 26.516 1 95.25 84 THR B O 1
ATOM 2653 N N . GLY B 1 85 ? 13.039 11.688 26.938 1 97 85 GLY B N 1
ATOM 2654 C CA . GLY B 1 85 ? 14.445 11.344 27.078 1 97 85 GLY B CA 1
ATOM 2655 C C . GLY B 1 85 ? 15.125 11.047 25.766 1 97 85 GLY B C 1
ATOM 2656 O O . GLY B 1 85 ? 16.016 10.195 25.688 1 97 85 GLY B O 1
ATOM 2657 N N . VAL B 1 86 ? 14.656 11.711 24.719 1 97.69 86 VAL B N 1
ATOM 2658 C CA . VAL B 1 86 ? 15.227 11.367 23.406 1 97.69 86 VAL B CA 1
ATOM 2659 C C . VAL B 1 86 ? 15.812 12.617 22.766 1 97.69 86 VAL B C 1
ATOM 2661 O O . VAL B 1 86 ? 15.953 12.68 21.531 1 97.69 86 VAL B O 1
ATOM 2664 N N . THR B 1 87 ? 16.125 13.633 23.5 1 97.75 87 THR B N 1
ATOM 2665 C CA . THR B 1 87 ? 16.641 14.906 23.016 1 97.75 87 THR B CA 1
ATOM 2666 C C . THR B 1 87 ? 17.891 14.695 22.188 1 97.75 87 THR B C 1
ATOM 2668 O O . THR B 1 87 ? 18.109 15.375 21.172 1 97.75 87 THR B O 1
ATOM 2671 N N . ASP B 1 88 ? 18.688 13.75 22.562 1 97.06 88 ASP B N 1
ATOM 2672 C CA . ASP B 1 88 ? 19.984 13.547 21.922 1 97.06 88 ASP B CA 1
ATOM 2673 C C . ASP B 1 88 ? 19.812 12.953 20.516 1 97.06 88 ASP B C 1
ATOM 2675 O O . ASP B 1 88 ? 20.75 12.961 19.719 1 97.06 88 ASP B O 1
ATOM 2679 N N . LYS B 1 89 ? 18.688 12.438 20.234 1 97.88 89 LYS B N 1
ATOM 2680 C CA . LYS B 1 89 ? 18.469 11.781 18.953 1 97.88 89 LYS B CA 1
ATOM 2681 C C . LYS B 1 89 ? 17.906 12.758 17.922 1 97.88 89 LYS B C 1
ATOM 2683 O O . LYS B 1 89 ? 17.812 12.438 16.734 1 97.88 89 LYS B O 1
ATOM 2688 N N . ILE B 1 90 ? 17.531 13.977 18.344 1 98.81 90 ILE B N 1
ATOM 2689 C CA . ILE B 1 90 ? 16.797 14.883 17.469 1 98.81 90 ILE B CA 1
ATOM 2690 C C . ILE B 1 90 ? 17.562 16.203 17.312 1 98.81 90 ILE B C 1
ATOM 2692 O O . ILE B 1 90 ? 17.984 16.797 18.312 1 98.81 90 ILE B O 1
ATOM 2696 N N . SER B 1 91 ? 17.781 16.609 16.125 1 98.69 91 SER B N 1
ATOM 2697 C CA . SER B 1 91 ? 18.203 17.969 15.805 1 98.69 91 SER B CA 1
ATOM 2698 C C . SER B 1 91 ? 17.109 18.734 15.094 1 98.69 91 SER B C 1
ATOM 2700 O O . SER B 1 91 ? 16.594 18.297 14.062 1 98.69 91 SER B O 1
ATOM 2702 N N . THR B 1 92 ? 16.766 19.828 15.633 1 98.69 92 THR B N 1
ATOM 2703 C CA . THR B 1 92 ? 15.711 20.625 15.016 1 98.69 92 THR B CA 1
ATOM 2704 C C . THR B 1 92 ? 16.297 21.656 14.062 1 98.69 92 THR B C 1
ATOM 2706 O O . THR B 1 92 ? 17.406 22.172 14.297 1 98.69 92 THR B O 1
ATOM 2709 N N . LEU B 1 93 ? 15.578 21.922 12.984 1 98.56 93 LEU B N 1
ATOM 2710 C CA . LEU B 1 93 ? 16.016 22.859 11.961 1 98.56 93 LEU B CA 1
ATOM 2711 C C . LEU B 1 93 ? 14.852 23.75 11.508 1 98.56 93 LEU B C 1
ATOM 2713 O O . LEU B 1 93 ? 14 23.312 10.734 1 98.56 93 LEU B O 1
ATOM 2717 N N . PRO B 1 94 ? 14.805 25.031 12 1 97.94 94 PRO B N 1
ATOM 2718 C CA . PRO B 1 94 ? 13.773 25.953 11.539 1 97.94 94 PRO B CA 1
ATOM 2719 C C . PRO B 1 94 ? 14.031 26.469 10.125 1 97.94 94 PRO B C 1
ATOM 2721 O O . PRO B 1 94 ? 14.867 27.344 9.93 1 97.94 94 PRO B O 1
ATOM 2724 N N . CYS B 1 95 ? 13.312 25.938 9.164 1 96.5 95 CYS B N 1
ATOM 2725 C CA . CYS B 1 95 ? 13.484 26.391 7.793 1 96.5 95 CYS B CA 1
ATOM 2726 C C . CYS B 1 95 ? 12.312 25.938 6.922 1 96.5 95 CYS B C 1
ATOM 2728 O O . CYS B 1 95 ? 11.508 25.109 7.34 1 96.5 95 CYS B O 1
ATOM 2730 N N . SER B 1 96 ? 12.273 26.578 5.75 1 96.88 96 SER B N 1
ATOM 2731 C CA . SER B 1 96 ? 11.25 26.203 4.777 1 96.88 96 SER B CA 1
ATOM 2732 C C . SER B 1 96 ? 11.57 24.859 4.121 1 96.88 96 SER B C 1
ATOM 2734 O O . SER B 1 96 ? 12.727 24.578 3.797 1 96.88 96 SER B O 1
ATOM 2736 N N . MET B 1 97 ? 10.523 24.016 3.92 1 97.44 97 MET B N 1
ATOM 2737 C CA . MET B 1 97 ? 10.703 22.719 3.291 1 97.44 97 MET B CA 1
ATOM 2738 C C . MET B 1 97 ? 11.039 22.859 1.812 1 97.44 97 MET B C 1
ATOM 2740 O O . MET B 1 97 ? 11.445 21.891 1.166 1 97.44 97 MET B O 1
ATOM 2744 N N . ASP B 1 98 ? 10.898 24.031 1.229 1 94.94 98 ASP B N 1
ATOM 2745 C CA . ASP B 1 98 ? 11.188 24.25 -0.184 1 94.94 98 ASP B CA 1
ATOM 2746 C C . ASP B 1 98 ? 12.633 24.719 -0.38 1 94.94 98 ASP B C 1
ATOM 2748 O O . ASP B 1 98 ? 13.062 24.969 -1.509 1 94.94 98 ASP B O 1
ATOM 2752 N N . ASN B 1 99 ? 13.344 24.953 0.669 1 93.19 99 ASN B N 1
ATOM 2753 C CA . ASN B 1 99 ? 14.734 25.391 0.637 1 93.19 99 ASN B CA 1
ATOM 2754 C C . ASN B 1 99 ? 15.562 24.719 1.727 1 93.19 99 ASN B C 1
ATOM 2756 O O . ASN B 1 99 ? 16.062 25.375 2.635 1 93.19 99 ASN B O 1
ATOM 2760 N N . LEU B 1 100 ? 15.758 23.484 1.568 1 97.75 100 LEU B N 1
ATOM 2761 C CA . LEU B 1 100 ? 16.438 22.688 2.586 1 97.75 100 LEU B CA 1
ATOM 2762 C C . LEU B 1 100 ? 17.938 22.703 2.381 1 97.75 100 LEU B C 1
ATOM 2764 O O . LEU B 1 100 ? 18.422 22.422 1.285 1 97.75 100 LEU B O 1
ATOM 2768 N N . PRO B 1 101 ? 18.688 23.062 3.4 1 97.75 101 PRO B N 1
ATOM 2769 C CA . PRO B 1 101 ? 20.156 23.125 3.297 1 97.75 101 PRO B CA 1
ATOM 2770 C C . PRO B 1 101 ? 20.828 21.766 3.492 1 97.75 101 PRO B C 1
ATOM 2772 O O . PRO B 1 101 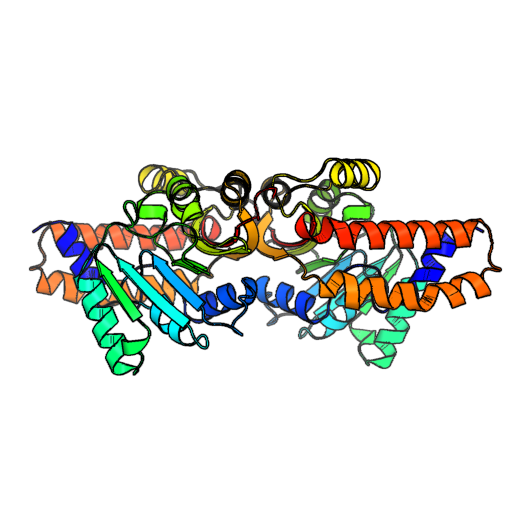? 21.797 21.656 4.238 1 97.75 101 PRO B O 1
ATOM 2775 N N . PHE B 1 102 ? 20.344 20.719 2.887 1 98.31 102 PHE B N 1
ATOM 2776 C CA . PHE B 1 102 ? 20.875 19.359 3.02 1 98.31 102 PHE B CA 1
ATOM 2777 C C . PHE B 1 102 ? 21.891 19.078 1.918 1 98.31 102 PHE B C 1
ATOM 2779 O O . PHE B 1 102 ? 21.766 19.578 0.802 1 98.31 102 PHE B O 1
ATOM 2786 N N . ASP B 1 103 ? 22.828 18.344 2.205 1 98.38 103 ASP B N 1
ATOM 2787 C CA . ASP B 1 103 ? 23.734 17.812 1.186 1 98.38 103 ASP B CA 1
ATOM 2788 C C . ASP B 1 103 ? 23.078 16.672 0.414 1 98.38 103 ASP B C 1
ATOM 2790 O O . ASP B 1 103 ? 22.141 16.031 0.911 1 98.38 103 ASP B O 1
ATOM 2794 N N . ASN B 1 104 ? 23.562 16.469 -0.819 1 98.06 104 ASN B N 1
ATOM 2795 C CA . ASN B 1 104 ? 23.094 15.336 -1.61 1 98.06 104 ASN B CA 1
ATOM 2796 C C . ASN B 1 104 ? 23.359 14 -0.914 1 98.06 104 ASN B C 1
ATOM 2798 O O . ASN B 1 104 ? 24.391 13.844 -0.245 1 98.06 104 ASN B O 1
ATOM 2802 N N . GLU B 1 105 ? 22.453 13.102 -1.041 1 97.81 105 GLU B N 1
ATOM 2803 C CA . GLU B 1 105 ? 22.609 11.711 -0.617 1 97.81 105 GLU B CA 1
ATOM 2804 C C . GLU B 1 105 ? 23.062 11.625 0.839 1 97.81 105 GLU B C 1
ATOM 2806 O O . GLU B 1 105 ? 24.031 10.938 1.158 1 97.81 105 GLU B O 1
ATOM 2811 N N . THR B 1 106 ? 22.328 12.297 1.663 1 98.31 106 THR B N 1
ATOM 2812 C CA . THR B 1 106 ? 22.641 12.383 3.084 1 98.31 106 THR B CA 1
ATOM 2813 C C . THR B 1 106 ? 21.75 11.438 3.896 1 98.31 106 THR B C 1
ATOM 2815 O O . THR B 1 106 ? 22.219 10.82 4.859 1 98.31 106 THR B O 1
ATOM 2818 N N . PHE B 1 107 ? 20.562 11.25 3.461 1 98.56 107 PHE B N 1
ATOM 2819 C CA . PHE B 1 107 ? 19.594 10.625 4.344 1 98.56 107 PHE B CA 1
ATOM 2820 C C . PHE B 1 107 ? 19.25 9.219 3.865 1 98.56 107 PHE B C 1
ATOM 2822 O O . PHE B 1 107 ? 19.203 8.961 2.66 1 98.56 107 PHE B O 1
ATOM 2829 N N . ASP B 1 108 ? 19 8.359 4.832 1 98.38 108 ASP B N 1
ATOM 2830 C CA . ASP B 1 108 ? 18.469 7.02 4.574 1 98.38 108 ASP B CA 1
ATOM 2831 C C . ASP B 1 108 ? 16.953 7.043 4.395 1 98.38 108 ASP B C 1
ATOM 2833 O O . ASP B 1 108 ? 16.406 6.211 3.676 1 98.38 108 ASP B O 1
ATOM 2837 N N . VAL B 1 109 ? 16.328 7.98 5.113 1 98.69 109 VAL B N 1
ATOM 2838 C CA . VAL B 1 109 ? 14.875 8.102 5.086 1 98.69 109 VAL B CA 1
ATOM 2839 C C . VAL B 1 109 ? 14.484 9.578 5.062 1 98.69 109 VAL B C 1
ATOM 2841 O O . VAL B 1 109 ? 15.008 10.383 5.84 1 98.69 109 VAL B O 1
ATOM 2844 N N . LEU B 1 110 ? 13.672 9.938 4.168 1 98.88 110 LEU B N 1
ATOM 2845 C CA . LEU B 1 110 ? 12.93 11.188 4.227 1 98.88 110 LEU B CA 1
ATOM 2846 C C . LEU B 1 110 ? 11.469 10.93 4.602 1 98.88 110 LEU B C 1
ATOM 2848 O O . LEU B 1 110 ? 10.797 10.109 3.977 1 98.88 110 LEU B O 1
ATOM 2852 N N . TRP B 1 111 ? 11.047 11.57 5.605 1 98.88 111 TRP B N 1
ATOM 2853 C CA . TRP B 1 111 ? 9.727 11.398 6.195 1 98.88 111 TRP B CA 1
ATOM 2854 C C . TRP B 1 111 ? 8.953 12.719 6.184 1 98.88 11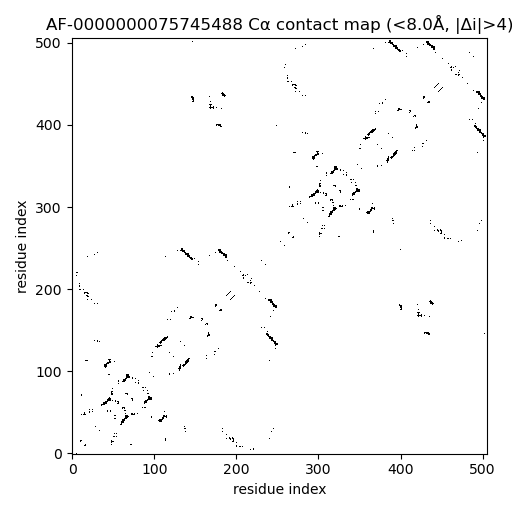1 TRP B C 1
ATOM 2856 O O . TRP B 1 111 ? 9.508 13.773 6.488 1 98.88 111 TRP B O 1
ATOM 2866 N N . SER B 1 112 ? 7.707 12.711 5.711 1 98.81 112 SER B N 1
ATOM 2867 C CA . SER B 1 112 ? 6.867 13.906 5.719 1 98.81 112 SER B CA 1
ATOM 2868 C C . SER B 1 112 ? 5.391 13.539 5.832 1 98.81 112 SER B C 1
ATOM 2870 O O . SER B 1 112 ? 4.699 13.398 4.82 1 98.81 112 SER B O 1
ATOM 2872 N N . GLU B 1 113 ? 4.855 13.484 7.02 1 98.44 113 GLU B N 1
ATOM 2873 C CA . GLU B 1 113 ? 3.441 13.203 7.238 1 98.44 113 GLU B CA 1
ATOM 2874 C C . GLU B 1 113 ? 2.617 14.484 7.27 1 98.44 113 GLU B C 1
ATOM 2876 O O . GLU B 1 113 ? 2.844 15.359 8.109 1 98.44 113 GLU B O 1
ATOM 2881 N N . GLY B 1 114 ? 1.714 14.539 6.332 1 97.38 114 GLY B N 1
ATOM 2882 C CA . GLY B 1 114 ? 0.739 15.617 6.348 1 97.38 114 GLY B CA 1
ATOM 2883 C C . GLY B 1 114 ? 1.35 16.984 6.062 1 97.38 114 GLY B C 1
ATOM 2884 O O . GLY B 1 114 ? 0.856 18 6.543 1 97.38 114 GLY B O 1
ATOM 2885 N N . ALA B 1 115 ? 2.4 17.062 5.27 1 97.88 115 ALA B N 1
ATOM 2886 C CA . ALA B 1 115 ? 3.076 18.359 5.215 1 97.88 115 ALA B CA 1
ATOM 2887 C C . ALA B 1 115 ? 3.488 18.703 3.785 1 97.88 115 ALA B C 1
ATOM 2889 O O . ALA B 1 115 ? 3.576 19.875 3.422 1 97.88 115 ALA B O 1
ATOM 2890 N N . ILE B 1 116 ? 3.768 17.719 2.934 1 97.94 116 ILE B N 1
ATOM 2891 C CA . ILE B 1 116 ? 4.398 17.938 1.638 1 97.94 116 ILE B CA 1
ATOM 2892 C C . ILE B 1 116 ? 3.512 18.828 0.773 1 97.94 116 ILE B C 1
ATOM 2894 O O . ILE B 1 116 ? 4.004 19.547 -0.09 1 97.94 116 ILE B O 1
ATOM 2898 N N . TYR B 1 117 ? 2.193 18.781 0.976 1 95.75 117 TYR B N 1
ATOM 2899 C CA . TYR B 1 117 ? 1.268 19.547 0.146 1 95.75 117 TYR B CA 1
ATOM 2900 C C . TYR B 1 117 ? 1.531 21.047 0.267 1 95.75 117 TYR B C 1
ATOM 2902 O O . TYR B 1 117 ? 1.087 21.828 -0.574 1 95.75 117 TYR B O 1
ATOM 2910 N N . ASN B 1 118 ? 2.244 21.484 1.338 1 95.56 118 ASN B N 1
ATOM 2911 C CA . ASN B 1 118 ? 2.545 22.891 1.529 1 95.56 118 ASN B CA 1
ATOM 2912 C C . ASN B 1 118 ? 3.383 23.453 0.383 1 95.56 118 ASN B C 1
ATOM 2914 O O . ASN B 1 118 ? 3.32 24.641 0.083 1 95.56 118 ASN B O 1
ATOM 2918 N N . ILE B 1 119 ? 4.141 22.594 -0.261 1 96.69 119 ILE B N 1
ATOM 2919 C CA . ILE B 1 119 ? 4.957 23.047 -1.38 1 96.69 119 ILE B CA 1
ATOM 2920 C C . ILE B 1 119 ? 4.508 22.359 -2.664 1 96.69 119 ILE B C 1
ATOM 2922 O O . ILE B 1 119 ? 5.027 22.641 -3.744 1 96.69 119 ILE B O 1
ATOM 2926 N N . GLY B 1 120 ? 3.541 21.484 -2.502 1 97.25 120 GLY B N 1
ATOM 2927 C CA . GLY B 1 120 ? 3.104 20.672 -3.621 1 97.25 120 GLY B CA 1
ATOM 2928 C C . GLY B 1 120 ? 3.771 19.312 -3.662 1 97.25 120 GLY B C 1
ATOM 2929 O O . GLY B 1 120 ? 4.98 19.203 -3.455 1 97.25 120 GLY B O 1
ATOM 2930 N N . PHE B 1 121 ? 2.998 18.375 -3.93 1 98.25 121 PHE B N 1
ATOM 2931 C CA . PHE B 1 121 ? 3.461 16.984 -3.938 1 98.25 121 PHE B CA 1
ATOM 2932 C C . PHE B 1 121 ? 4.559 16.797 -4.977 1 98.25 121 PHE B C 1
ATOM 2934 O O . PHE B 1 121 ? 5.637 16.281 -4.66 1 98.25 121 PHE B O 1
ATOM 2941 N N . THR B 1 122 ? 4.312 17.203 -6.242 1 98.25 122 THR B N 1
ATOM 2942 C CA . THR B 1 122 ? 5.25 17 -7.34 1 98.25 122 THR B CA 1
ATOM 2943 C C . THR B 1 122 ? 6.578 17.688 -7.051 1 98.25 122 THR B C 1
ATOM 2945 O O . THR B 1 122 ? 7.645 17.094 -7.211 1 98.25 122 THR B O 1
ATOM 2948 N N . LYS B 1 123 ? 6.508 18.938 -6.566 1 98.12 123 LYS B N 1
ATOM 2949 C CA . LYS B 1 123 ? 7.719 19.688 -6.258 1 98.12 123 LYS B CA 1
ATOM 2950 C C . LYS B 1 123 ? 8.523 19 -5.156 1 98.12 123 LYS B C 1
ATOM 2952 O O . LYS B 1 123 ? 9.742 18.859 -5.27 1 98.12 123 LYS B O 1
ATOM 2957 N N . GLY B 1 124 ? 7.859 18.625 -4.094 1 98.38 124 GLY B N 1
ATOM 2958 C CA . GLY B 1 124 ? 8.547 17.938 -3.012 1 98.38 124 GLY B CA 1
ATOM 2959 C C . GLY B 1 124 ? 9.219 16.641 -3.455 1 98.38 124 GLY B C 1
ATOM 2960 O O . GLY B 1 124 ? 10.391 16.422 -3.152 1 98.38 124 GLY B O 1
ATOM 2961 N N . ILE B 1 125 ? 8.461 15.844 -4.23 1 98.44 125 ILE B N 1
ATOM 2962 C CA . ILE B 1 125 ? 8.969 14.562 -4.711 1 98.44 125 ILE B CA 1
ATOM 2963 C C . ILE B 1 125 ? 10.211 14.781 -5.574 1 98.44 125 ILE B C 1
ATOM 2965 O O . ILE B 1 125 ? 11.211 14.078 -5.43 1 98.44 125 ILE B O 1
ATOM 2969 N N . ARG B 1 126 ? 10.133 15.727 -6.426 1 97.94 126 ARG B N 1
ATOM 2970 C CA . ARG B 1 126 ? 11.227 16.031 -7.336 1 97.94 126 ARG B CA 1
ATOM 2971 C C . ARG B 1 126 ? 12.422 16.609 -6.578 1 97.94 126 ARG B C 1
ATOM 2973 O O . ARG B 1 126 ? 13.539 16.094 -6.695 1 97.94 126 ARG B O 1
ATOM 2980 N N . ASP B 1 127 ? 12.219 17.625 -5.711 1 97.94 127 ASP B N 1
ATOM 2981 C CA . ASP B 1 127 ? 13.297 18.406 -5.113 1 97.94 127 ASP B CA 1
ATOM 2982 C C . ASP B 1 127 ? 14.008 17.609 -4.02 1 97.94 127 ASP B C 1
ATOM 2984 O O . ASP B 1 127 ? 15.203 17.797 -3.789 1 97.94 127 ASP B O 1
ATOM 2988 N N . TRP B 1 128 ? 13.32 16.719 -3.32 1 98.5 128 TRP B N 1
ATOM 2989 C CA . TRP B 1 128 ? 13.898 16.047 -2.172 1 98.5 128 TRP B CA 1
ATOM 2990 C C . TRP B 1 128 ? 14.695 14.812 -2.615 1 98.5 128 TRP B C 1
ATOM 2992 O O . TRP B 1 128 ? 15.453 14.242 -1.828 1 98.5 128 TRP B O 1
ATOM 3002 N N . HIS B 1 129 ? 14.5 14.438 -3.871 1 98.31 129 HIS B N 1
ATOM 3003 C CA . HIS B 1 129 ? 15.117 13.234 -4.418 1 98.31 129 HIS B CA 1
ATOM 3004 C C . HIS B 1 129 ? 16.625 13.219 -4.184 1 98.31 129 HIS B C 1
ATOM 3006 O O . HIS B 1 129 ? 17.188 12.195 -3.789 1 98.31 129 HIS B O 1
ATOM 3012 N N . ARG B 1 130 ? 17.281 14.328 -4.391 1 97.81 130 ARG B N 1
ATOM 3013 C CA . ARG B 1 130 ? 18.734 14.414 -4.344 1 97.81 130 ARG B CA 1
ATOM 3014 C C . ARG B 1 130 ? 19.25 14.211 -2.92 1 97.81 130 ARG B C 1
ATOM 3016 O O . ARG B 1 130 ? 20.422 13.883 -2.717 1 97.81 130 ARG B O 1
ATOM 3023 N N . PHE B 1 131 ? 18.438 14.43 -1.899 1 98.56 131 PHE B N 1
ATOM 3024 C CA . PHE B 1 131 ? 18.875 14.344 -0.512 1 98.56 131 PHE B CA 1
ATOM 3025 C C . PHE B 1 131 ? 18.922 12.891 -0.044 1 98.56 131 PHE B C 1
ATOM 3027 O O . PHE B 1 131 ? 19.562 12.586 0.968 1 98.56 131 PHE B O 1
ATOM 3034 N N . LEU B 1 132 ? 18.188 12.062 -0.707 1 98.38 132 LEU B N 1
ATOM 3035 C CA . LEU B 1 132 ? 18.078 10.656 -0.333 1 98.38 132 LEU B CA 1
ATOM 3036 C C . LEU B 1 132 ? 19.234 9.844 -0.912 1 98.38 132 LEU B C 1
ATOM 3038 O O . LEU B 1 132 ? 19.609 10.023 -2.076 1 98.38 132 LEU B O 1
ATOM 3042 N N . LYS B 1 133 ? 19.828 8.969 -0.115 1 97.12 133 LYS B N 1
ATOM 3043 C CA . LYS B 1 133 ? 20.812 8.008 -0.612 1 97.12 133 LYS B CA 1
ATOM 3044 C C . LYS B 1 133 ? 20.172 7.051 -1.619 1 97.12 133 LYS B C 1
ATOM 3046 O O . LYS B 1 133 ? 18.969 6.801 -1.573 1 97.12 133 LYS B O 1
ATOM 3051 N N . PRO B 1 134 ? 21.047 6.551 -2.549 1 95.56 134 PRO B N 1
ATOM 3052 C CA . PRO B 1 134 ? 20.516 5.465 -3.367 1 95.56 134 PRO B CA 1
ATOM 3053 C C . PRO B 1 134 ? 19.938 4.324 -2.529 1 95.56 134 PRO B C 1
ATOM 3055 O O . PRO B 1 134 ? 20.578 3.881 -1.567 1 95.56 134 PRO B O 1
ATOM 3058 N N . GLY B 1 135 ? 18.766 3.918 -2.859 1 95.31 135 GLY B N 1
ATOM 3059 C CA . GLY B 1 135 ? 18.125 2.867 -2.086 1 95.31 135 GLY B CA 1
ATOM 3060 C C . GLY B 1 135 ? 17.406 3.385 -0.851 1 95.31 135 GLY B C 1
ATOM 3061 O O . GLY B 1 135 ? 16.734 2.625 -0.149 1 95.31 135 GLY B O 1
ATOM 3062 N N . GLY B 1 136 ? 17.562 4.703 -0.611 1 97.56 136 GLY B N 1
ATOM 3063 C CA . GLY B 1 136 ? 16.875 5.297 0.533 1 97.56 136 GLY B CA 1
ATOM 3064 C C . GLY B 1 136 ? 15.375 5.316 0.393 1 97.56 136 GLY B C 1
ATOM 3065 O O . GLY B 1 136 ? 14.836 5.031 -0.682 1 97.56 136 GLY B O 1
ATOM 3066 N N . ILE B 1 137 ? 14.68 5.641 1.479 1 98.44 137 ILE B N 1
ATOM 3067 C CA . ILE B 1 137 ? 13.234 5.496 1.541 1 98.44 137 ILE B CA 1
ATOM 3068 C C . ILE B 1 137 ? 12.586 6.871 1.713 1 98.44 137 ILE B C 1
ATOM 3070 O O . ILE B 1 137 ? 13.047 7.684 2.516 1 98.44 137 ILE B O 1
ATOM 3074 N N . LEU B 1 138 ? 11.594 7.086 0.933 1 98.88 138 LEU B N 1
ATOM 3075 C CA . LEU B 1 138 ? 10.719 8.242 1.089 1 98.88 138 LEU B CA 1
ATOM 3076 C C . LEU B 1 138 ? 9.352 7.816 1.617 1 98.88 138 LEU B C 1
ATOM 3078 O O . LEU B 1 138 ? 8.734 6.891 1.085 1 98.88 138 LEU B O 1
ATOM 3082 N N . VAL B 1 139 ? 8.867 8.414 2.703 1 98.94 139 VAL B N 1
ATOM 3083 C CA . VAL B 1 139 ? 7.516 8.227 3.227 1 98.94 139 VAL B CA 1
ATOM 3084 C C . VAL B 1 139 ? 6.801 9.578 3.307 1 98.94 139 VAL B C 1
ATOM 3086 O O . VAL B 1 139 ? 7.262 10.492 3.996 1 98.94 139 VAL B O 1
ATOM 3089 N N . VAL B 1 140 ? 5.699 9.711 2.578 1 98.88 140 VAL B N 1
ATOM 3090 C CA . VAL B 1 140 ? 4.941 10.953 2.582 1 98.88 140 VAL B CA 1
ATOM 3091 C C . VAL B 1 140 ? 3.447 10.648 2.645 1 98.88 140 VAL B C 1
ATOM 3093 O O . VAL B 1 140 ? 2.984 9.664 2.074 1 98.88 140 VAL B O 1
ATOM 3096 N N . SER B 1 141 ? 2.742 11.367 3.359 1 98.75 141 SER B N 1
ATOM 3097 C CA . SER B 1 141 ? 1.289 11.312 3.252 1 98.75 141 SER B CA 1
ATOM 3098 C C . SER B 1 141 ? 0.741 12.539 2.531 1 98.75 141 SER B C 1
ATOM 3100 O O . SER B 1 141 ? 1.304 13.633 2.637 1 98.75 141 SER B O 1
ATOM 3102 N N . GLU B 1 142 ? -0.293 12.375 1.82 1 98.12 142 GLU B N 1
ATOM 3103 C CA . GLU B 1 142 ? -0.807 13.375 0.884 1 98.12 142 GLU B CA 1
ATOM 3104 C C . GLU B 1 142 ? -2.316 13.234 0.705 1 98.12 142 GLU B C 1
ATOM 3106 O O . GLU B 1 142 ? -2.85 12.125 0.72 1 98.12 142 GLU B O 1
ATOM 3111 N N . LEU B 1 143 ? -2.996 14.414 0.593 1 98.38 143 LEU B N 1
ATOM 3112 C CA . LEU B 1 143 ? -4.426 14.43 0.306 1 98.38 143 LEU B CA 1
ATOM 3113 C C . LEU B 1 143 ? -4.723 13.75 -1.024 1 98.38 143 LEU B C 1
ATOM 3115 O O . LEU B 1 143 ? -4.148 14.109 -2.055 1 98.38 143 LEU B O 1
ATOM 3119 N N . THR B 1 144 ? -5.633 12.75 -1.026 1 98.62 144 THR B N 1
ATOM 3120 C CA . THR B 1 144 ? -5.812 11.836 -2.15 1 98.62 144 THR B CA 1
ATOM 3121 C C . THR B 1 144 ? -7.293 11.539 -2.373 1 98.62 144 THR B C 1
ATOM 3123 O O . THR B 1 144 ? -8.031 11.281 -1.418 1 98.62 144 THR B O 1
ATOM 3126 N N . TRP B 1 145 ? -7.715 11.695 -3.65 1 98.25 145 TRP B N 1
ATOM 3127 C CA . TRP B 1 145 ? -9.023 11.148 -3.988 1 98.25 145 TRP B CA 1
ATOM 3128 C C . TRP B 1 145 ? -9.031 9.625 -3.854 1 98.25 145 TRP B C 1
ATOM 3130 O O . TRP B 1 145 ? -8.195 8.945 -4.441 1 98.25 145 TRP B O 1
ATOM 3140 N N . THR B 1 146 ? -10.016 9.07 -3.143 1 96.88 146 THR B N 1
ATOM 3141 C CA . THR B 1 146 ? -10.047 7.633 -2.914 1 96.88 146 THR B CA 1
ATOM 3142 C C . THR B 1 146 ? -10.914 6.938 -3.963 1 96.88 146 THR B C 1
ATOM 3144 O O . THR B 1 146 ? -10.844 5.719 -4.125 1 96.88 146 THR B O 1
ATOM 3147 N N . THR B 1 147 ? -11.742 7.719 -4.625 1 95.31 147 THR B N 1
ATOM 3148 C CA . THR B 1 147 ? -12.609 7.164 -5.656 1 95.31 147 THR B CA 1
ATOM 3149 C C . THR B 1 147 ? -12.391 7.875 -6.988 1 95.31 147 THR B C 1
ATOM 3151 O O . THR B 1 147 ? -11.922 9.016 -7.02 1 95.31 147 THR B O 1
ATOM 3154 N N . GLY B 1 148 ? -12.711 7.207 -8.07 1 91.56 148 GLY B N 1
ATOM 3155 C CA . GLY B 1 148 ? -12.586 7.785 -9.398 1 91.56 148 GLY B CA 1
ATOM 3156 C C . GLY B 1 148 ? -13.617 8.859 -9.672 1 91.56 148 GLY B C 1
ATOM 3157 O O . GLY B 1 148 ? -13.375 9.773 -10.469 1 91.56 148 GLY B O 1
ATOM 3158 N N . ASP B 1 149 ? -14.758 8.734 -9.055 1 91.88 149 ASP B N 1
ATOM 3159 C CA . ASP B 1 149 ? -15.82 9.719 -9.172 1 91.88 149 ASP B CA 1
ATOM 3160 C C . ASP B 1 149 ? -16.156 10.328 -7.812 1 91.88 149 ASP B C 1
ATOM 3162 O O . ASP B 1 149 ? -15.852 9.742 -6.773 1 91.88 149 ASP B O 1
ATOM 3166 N N . ARG B 1 150 ? -16.609 11.492 -7.824 1 94.5 150 ARG B N 1
ATOM 3167 C CA . ARG B 1 150 ? -17 12.18 -6.594 1 94.5 150 ARG B CA 1
ATOM 3168 C C . ARG B 1 150 ? -18 13.297 -6.875 1 94.5 150 ARG B C 1
ATOM 3170 O O . ARG B 1 150 ? -18.078 13.797 -7.996 1 94.5 150 ARG B O 1
ATOM 3177 N N . PRO B 1 151 ? -18.812 13.672 -5.871 1 96 151 PRO B N 1
ATOM 3178 C CA . PRO B 1 151 ? -19.719 14.805 -6.043 1 96 151 PRO B CA 1
ATOM 3179 C C . PRO B 1 151 ? -19 16.109 -6.387 1 96 151 PRO B C 1
ATOM 3181 O O . PRO B 1 151 ? -17.891 16.328 -5.914 1 96 151 PRO B O 1
ATOM 3184 N N . SER B 1 152 ? -19.641 16.891 -7.16 1 96.94 152 SER B N 1
ATOM 3185 C CA . SER B 1 152 ? -19.078 18.156 -7.629 1 96.94 152 SER B CA 1
ATOM 3186 C C . SER B 1 152 ? -18.734 19.062 -6.461 1 96.94 152 SER B C 1
ATOM 3188 O O . SER B 1 152 ? -17.766 19.828 -6.523 1 96.94 152 SER B O 1
ATOM 3190 N N . GLU B 1 153 ? -19.531 18.984 -5.426 1 96.81 153 GLU B N 1
ATOM 3191 C CA . GLU B 1 153 ? -19.328 19.875 -4.285 1 96.81 153 GLU B CA 1
ATOM 3192 C C . GLU B 1 153 ? -17.953 19.688 -3.666 1 96.81 153 GLU B C 1
ATOM 3194 O O . GLU B 1 153 ? -17.188 20.641 -3.496 1 96.81 153 GLU B O 1
ATOM 3199 N N . ILE B 1 154 ? -17.594 18.438 -3.381 1 97.12 154 ILE B N 1
ATOM 3200 C CA . ILE B 1 154 ? -16.312 18.172 -2.736 1 97.12 154 ILE B CA 1
ATOM 3201 C C . ILE B 1 154 ? -15.172 18.359 -3.742 1 97.12 154 ILE B C 1
ATOM 3203 O O . ILE B 1 154 ? -14.078 18.797 -3.379 1 97.12 154 ILE B O 1
ATOM 3207 N N . HIS B 1 155 ? -15.43 18.062 -4.977 1 97.06 155 HIS B N 1
ATOM 3208 C CA . HIS B 1 155 ? -14.445 18.312 -6.02 1 97.06 155 HIS B CA 1
ATOM 3209 C C . HIS B 1 155 ? -14.094 19.797 -6.094 1 97.06 155 HIS B C 1
ATOM 3211 O O . HIS B 1 155 ? -12.914 20.156 -6.137 1 97.06 155 HIS B O 1
ATOM 3217 N N . THR B 1 156 ? -15.094 20.656 -6.117 1 97 156 THR B N 1
ATOM 3218 C CA . THR B 1 156 ? -14.898 22.094 -6.227 1 97 156 THR B CA 1
ATOM 3219 C C . THR B 1 156 ? -14.172 22.641 -4.996 1 97 156 THR B C 1
ATOM 3221 O O . THR B 1 156 ? -13.266 23.469 -5.121 1 97 156 THR B O 1
ATOM 3224 N N . TYR B 1 157 ? -14.602 22.156 -3.863 1 96.44 157 TYR B N 1
ATOM 3225 C CA . TYR B 1 157 ? -13.984 22.609 -2.621 1 96.44 157 TYR B CA 1
ATOM 3226 C C . TYR B 1 157 ? -12.477 22.375 -2.646 1 96.44 157 TYR B C 1
ATOM 3228 O O . TYR B 1 157 ? -11.695 23.312 -2.441 1 96.44 157 TYR B O 1
ATOM 3236 N N . TRP B 1 158 ? -12.016 21.125 -2.963 1 95.94 158 TRP B N 1
ATOM 3237 C CA . TRP B 1 158 ? -10.594 20.828 -2.895 1 95.94 158 TRP B CA 1
ATOM 3238 C C . TRP B 1 158 ? -9.852 21.406 -4.094 1 95.94 158 TRP B C 1
ATOM 3240 O O . TRP B 1 158 ? -8.68 21.766 -3.992 1 95.94 158 TRP B O 1
ATOM 3250 N N . ALA B 1 159 ? -10.484 21.516 -5.258 1 94.38 159 ALA B N 1
ATOM 3251 C CA . ALA B 1 159 ? -9.867 22.172 -6.406 1 94.38 159 ALA B CA 1
ATOM 3252 C C . ALA B 1 159 ? -9.445 23.609 -6.062 1 94.38 159 ALA B C 1
ATOM 3254 O O . ALA B 1 159 ? -8.453 24.109 -6.59 1 94.38 159 ALA B O 1
ATOM 3255 N N . GLU B 1 160 ? -10.188 24.203 -5.191 1 94.56 160 GLU B N 1
ATOM 3256 C CA . GLU B 1 160 ? -9.891 25.562 -4.758 1 94.56 160 GLU B CA 1
ATOM 3257 C C . GLU B 1 160 ? -8.852 25.578 -3.639 1 94.56 160 GLU B C 1
ATOM 3259 O O . GLU B 1 160 ? -7.914 26.375 -3.66 1 94.56 160 GLU B O 1
ATOM 3264 N N . GLU B 1 161 ? -9.023 24.734 -2.662 1 93.81 161 GLU B N 1
ATOM 3265 C CA . GLU B 1 161 ? -8.195 24.75 -1.458 1 93.81 161 GLU B CA 1
ATOM 3266 C C . GLU B 1 161 ? -6.836 24.094 -1.712 1 93.81 161 GLU B C 1
ATOM 3268 O O . GLU B 1 161 ? -5.82 24.531 -1.17 1 93.81 161 GLU B O 1
ATOM 3273 N N . TYR B 1 162 ? -6.824 23.047 -2.465 1 95.31 162 TYR B N 1
ATOM 3274 C CA . TYR B 1 162 ? -5.617 22.328 -2.82 1 95.31 162 TYR B CA 1
ATOM 3275 C C . TYR B 1 162 ? -5.754 21.672 -4.191 1 95.31 162 TYR B C 1
ATOM 3277 O O . TYR B 1 162 ? -6.031 20.469 -4.293 1 95.31 162 TYR B O 1
ATOM 3285 N N . PRO B 1 163 ? -5.375 22.328 -5.215 1 95.38 163 PRO B N 1
ATOM 3286 C CA . PRO B 1 163 ? -5.648 21.891 -6.586 1 95.38 163 PRO B CA 1
ATOM 3287 C C . PRO B 1 163 ? -4.859 20.641 -6.973 1 95.38 163 PRO B C 1
ATOM 3289 O O . PRO B 1 163 ? -5.176 19.984 -7.973 1 95.38 163 PRO B O 1
ATOM 3292 N N . GLU B 1 164 ? -3.85 20.219 -6.18 1 96.75 164 GLU B N 1
ATOM 3293 C CA . GLU B 1 164 ? -3.018 19.078 -6.559 1 96.75 164 GLU B CA 1
ATOM 3294 C C . GLU B 1 164 ? -3.602 17.766 -6.035 1 96.75 164 GLU B C 1
ATOM 3296 O O . GLU B 1 164 ? -3.014 16.703 -6.223 1 96.75 164 GLU B O 1
ATOM 3301 N N . ILE B 1 165 ? -4.746 17.844 -5.297 1 98 165 ILE B N 1
ATOM 3302 C CA . ILE B 1 165 ? -5.371 16.578 -4.906 1 98 165 ILE B CA 1
ATOM 3303 C C . ILE B 1 165 ? -5.602 15.711 -6.137 1 98 165 ILE B C 1
ATOM 3305 O O . ILE B 1 165 ? -6.062 16.203 -7.172 1 98 165 ILE B O 1
ATOM 3309 N N . GLU B 1 166 ? -5.223 14.523 -6.098 1 98.19 166 GLU B N 1
ATOM 3310 C CA . GLU B 1 166 ? -5.352 13.562 -7.188 1 98.19 166 GLU B CA 1
ATOM 3311 C C . GLU B 1 166 ? -5.539 12.148 -6.656 1 98.19 166 GLU B C 1
ATOM 3313 O O . GLU B 1 166 ? -5.488 11.922 -5.445 1 98.19 166 GLU B O 1
ATOM 3318 N N . THR B 1 167 ? -5.793 11.219 -7.535 1 98.44 167 THR B N 1
ATOM 3319 C CA . THR B 1 167 ? -5.98 9.812 -7.188 1 98.44 167 THR B CA 1
ATOM 3320 C C . THR B 1 167 ? -4.652 9.164 -6.816 1 98.44 167 THR B C 1
ATOM 3322 O O . THR B 1 167 ? -3.586 9.734 -7.066 1 98.44 167 THR B O 1
ATOM 3325 N N . ALA B 1 168 ? -4.762 8.023 -6.195 1 98.69 168 ALA B N 1
ATOM 3326 C CA . ALA B 1 168 ? -3.566 7.285 -5.793 1 98.69 168 ALA B CA 1
ATOM 3327 C C . ALA B 1 168 ? -2.711 6.926 -7.004 1 98.69 168 ALA B C 1
ATOM 3329 O O . ALA B 1 168 ? -1.482 7.023 -6.953 1 98.69 168 ALA B O 1
ATOM 3330 N N . SER B 1 169 ? -3.348 6.504 -8.117 1 98.81 169 SER B N 1
ATOM 3331 C CA . SER B 1 169 ? -2.609 6.141 -9.32 1 98.81 169 SER B CA 1
ATOM 3332 C C . SER B 1 169 ? -1.801 7.32 -9.852 1 98.81 169 SER B C 1
ATOM 3334 O O . SER B 1 169 ? -0.636 7.164 -10.219 1 98.81 169 SER B O 1
ATOM 3336 N N . ALA B 1 170 ? -2.391 8.461 -9.867 1 98.56 170 ALA B N 1
ATOM 3337 C CA . ALA B 1 170 ? -1.703 9.656 -10.344 1 98.56 170 ALA B CA 1
ATOM 3338 C C . ALA B 1 170 ? -0.496 9.977 -9.469 1 98.56 170 ALA B C 1
ATOM 3340 O O . ALA B 1 170 ? 0.584 10.289 -9.977 1 98.56 170 ALA B O 1
ATOM 3341 N N . LYS B 1 171 ? -0.688 9.914 -8.141 1 98.69 171 LYS B N 1
ATOM 3342 C CA . LYS B 1 171 ? 0.386 10.242 -7.207 1 98.69 171 LYS B CA 1
ATOM 3343 C C . LYS B 1 171 ? 1.521 9.227 -7.293 1 98.69 171 LYS B C 1
ATOM 3345 O O . LYS B 1 171 ? 2.695 9.594 -7.273 1 98.69 171 LYS B O 1
ATOM 3350 N N . ILE B 1 172 ? 1.196 7.969 -7.402 1 98.81 172 ILE B N 1
ATOM 3351 C CA . ILE B 1 172 ? 2.213 6.938 -7.562 1 98.81 172 ILE B CA 1
ATOM 3352 C C . ILE B 1 172 ? 2.941 7.133 -8.891 1 98.81 172 ILE B C 1
ATOM 3354 O O . ILE B 1 172 ? 4.152 6.906 -8.977 1 98.81 172 ILE B O 1
ATOM 3358 N N . GLY B 1 173 ? 2.199 7.543 -9.93 1 98.62 173 GLY B N 1
ATOM 3359 C CA . GLY B 1 173 ? 2.83 7.863 -11.203 1 98.62 173 GLY B CA 1
ATOM 3360 C C . GLY B 1 173 ? 3.889 8.945 -11.086 1 98.62 173 GLY B C 1
ATOM 3361 O O . GLY B 1 173 ? 4.926 8.875 -11.75 1 98.62 173 GLY B O 1
ATOM 3362 N N . ILE B 1 174 ? 3.619 9.938 -10.281 1 98.5 174 ILE B N 1
ATOM 3363 C CA . ILE B 1 174 ? 4.586 11.008 -10.055 1 98.5 174 ILE B CA 1
ATOM 3364 C C . ILE B 1 174 ? 5.848 10.43 -9.414 1 98.5 174 ILE B C 1
ATOM 3366 O O . ILE B 1 174 ? 6.965 10.758 -9.82 1 98.5 174 ILE B O 1
ATOM 3370 N N . LEU B 1 175 ? 5.711 9.586 -8.359 1 98.62 175 LEU B N 1
ATOM 3371 C CA . LEU B 1 175 ? 6.859 8.938 -7.738 1 98.62 175 LEU B CA 1
ATOM 3372 C C . LEU B 1 175 ? 7.695 8.195 -8.781 1 98.62 175 LEU B C 1
ATOM 3374 O O . LEU B 1 175 ? 8.914 8.352 -8.82 1 98.62 175 LEU B O 1
ATOM 3378 N N . GLU B 1 176 ? 7 7.438 -9.617 1 98.12 176 GLU B N 1
ATOM 3379 C CA . GLU B 1 176 ? 7.676 6.637 -10.633 1 98.12 176 GLU B CA 1
ATOM 3380 C C . GLU B 1 176 ? 8.43 7.523 -11.625 1 98.12 176 GLU B C 1
ATOM 3382 O O . GLU B 1 176 ? 9.547 7.203 -12.023 1 98.12 176 GLU B O 1
ATOM 3387 N N . ASN B 1 177 ? 7.871 8.625 -11.977 1 97.38 177 ASN B N 1
ATOM 3388 C CA . ASN B 1 177 ? 8.445 9.523 -12.969 1 97.38 177 ASN B CA 1
ATOM 3389 C C . ASN B 1 177 ? 9.664 10.258 -12.422 1 97.38 177 ASN B C 1
ATOM 3391 O O . ASN B 1 177 ? 10.5 10.742 -13.195 1 97.38 177 ASN B O 1
ATOM 3395 N N . TYR B 1 178 ? 9.773 10.328 -11.086 1 97.31 178 TYR B N 1
ATOM 3396 C CA . TYR B 1 178 ? 10.867 11.102 -10.516 1 97.31 178 TYR B CA 1
ATOM 3397 C C . TYR B 1 178 ? 11.859 10.188 -9.789 1 97.31 178 TYR B C 1
ATOM 3399 O O . TYR B 1 178 ? 12.469 10.594 -8.797 1 97.31 178 TYR B O 1
ATOM 3407 N N . GLY B 1 179 ? 11.969 8.992 -10.242 1 96.69 179 GLY B N 1
ATOM 3408 C CA . GLY B 1 179 ? 13.078 8.125 -9.875 1 96.69 179 GLY B CA 1
ATOM 3409 C C . GLY B 1 179 ? 12.844 7.359 -8.586 1 96.69 179 GLY B C 1
ATOM 3410 O O . GLY B 1 179 ? 13.797 6.992 -7.895 1 96.69 179 GLY B O 1
ATOM 3411 N N . TYR B 1 180 ? 11.586 7.176 -8.227 1 98.06 180 TYR B N 1
ATOM 3412 C CA . TYR B 1 180 ? 11.25 6.348 -7.074 1 98.06 180 TYR B CA 1
ATOM 3413 C C . TYR B 1 180 ? 10.531 5.074 -7.508 1 98.06 180 TYR B C 1
ATOM 3415 O O . TYR B 1 180 ? 9.812 5.066 -8.508 1 98.06 180 TYR B O 1
ATOM 3423 N N . ALA B 1 181 ? 10.742 4.012 -6.824 1 98 181 ALA B N 1
ATOM 3424 C CA . ALA B 1 181 ? 9.961 2.781 -6.906 1 98 181 ALA B CA 1
ATOM 3425 C C . ALA B 1 181 ? 8.938 2.707 -5.781 1 98 181 ALA B C 1
ATOM 3427 O O . ALA B 1 181 ? 9.297 2.572 -4.609 1 98 181 ALA B O 1
ATOM 3428 N N . PRO B 1 182 ? 7.656 2.818 -6.125 1 98.5 182 PRO B N 1
ATOM 3429 C CA . PRO B 1 182 ? 6.66 2.645 -5.07 1 98.5 182 PRO B CA 1
ATOM 3430 C C . PRO B 1 182 ? 6.699 1.254 -4.441 1 98.5 182 PRO B C 1
ATOM 3432 O O . PRO B 1 182 ? 6.645 0.248 -5.152 1 98.5 182 PRO B O 1
ATOM 3435 N N . ILE B 1 183 ? 6.754 1.193 -3.086 1 98.5 183 ILE B N 1
ATOM 3436 C CA . ILE B 1 183 ? 6.883 -0.118 -2.459 1 98.5 183 ILE B CA 1
ATOM 3437 C C . ILE B 1 183 ? 5.762 -0.316 -1.441 1 98.5 183 ILE B C 1
ATOM 3439 O O . ILE B 1 183 ? 5.598 -1.41 -0.896 1 98.5 183 ILE B O 1
ATOM 3443 N N . GLY B 1 184 ? 5.008 0.735 -1.192 1 98.75 184 GLY B N 1
ATOM 3444 C CA . GLY B 1 184 ? 3.889 0.643 -0.271 1 98.75 184 GLY B CA 1
ATOM 3445 C C . GLY B 1 184 ? 2.904 1.789 -0.412 1 98.75 184 GLY B C 1
ATOM 3446 O O . GLY B 1 184 ? 3.258 2.861 -0.907 1 98.75 184 GLY B O 1
ATOM 3447 N N . TYR B 1 185 ? 1.732 1.56 -0.031 1 98.88 185 TYR B N 1
ATOM 3448 C CA . TYR B 1 185 ? 0.662 2.549 -0.015 1 98.88 185 TYR B CA 1
ATOM 3449 C C . TYR B 1 185 ? -0.472 2.111 0.905 1 98.88 185 TYR B C 1
ATOM 3451 O O . TYR B 1 185 ? -0.811 0.928 0.962 1 98.88 185 TYR B O 1
ATOM 3459 N N . PHE B 1 186 ? -1.037 3.031 1.628 1 98.88 186 PHE B N 1
ATOM 3460 C CA . PHE B 1 186 ? -2.305 2.781 2.303 1 98.88 186 PHE B CA 1
ATOM 3461 C C . PHE B 1 186 ? -3.033 4.09 2.588 1 98.88 186 PHE B C 1
ATOM 3463 O O . PHE B 1 186 ? -2.43 5.164 2.539 1 98.88 186 PHE B O 1
ATOM 3470 N N . VAL B 1 187 ? -4.324 4.012 2.809 1 98.56 187 VAL B N 1
ATOM 3471 C CA . VAL B 1 187 ? -5.164 5.164 3.119 1 98.56 187 VAL B CA 1
ATOM 3472 C C . VAL B 1 187 ? -5.336 5.285 4.633 1 98.56 187 VAL B C 1
ATOM 3474 O O . VAL B 1 187 ? -5.539 4.281 5.324 1 98.56 187 VAL B O 1
ATOM 3477 N N . LEU B 1 188 ? -5.211 6.504 5.145 1 98.56 188 LEU B N 1
ATOM 3478 C CA . LEU B 1 188 ? -5.465 6.695 6.57 1 98.56 188 LEU B CA 1
ATOM 3479 C C . LEU B 1 188 ? -6.918 6.383 6.906 1 98.56 188 LEU B C 1
ATOM 3481 O O . LEU B 1 188 ? -7.832 6.785 6.184 1 98.56 188 LEU B O 1
ATOM 3485 N N . PRO B 1 189 ? -7.117 5.691 7.969 1 97.5 189 PRO B N 1
ATOM 3486 C CA . PRO B 1 189 ? -8.492 5.422 8.391 1 97.5 189 PRO B CA 1
ATOM 3487 C C . PRO B 1 189 ? -9.18 6.652 8.977 1 97.5 189 PRO B C 1
ATOM 3489 O O . PRO B 1 189 ? -8.523 7.652 9.266 1 97.5 189 PRO B O 1
ATOM 3492 N N . GLU B 1 190 ? -10.438 6.562 9.148 1 97.12 190 GLU B N 1
ATOM 3493 C CA . GLU B 1 190 ? -11.281 7.676 9.578 1 97.12 190 GLU B CA 1
ATOM 3494 C C . GLU B 1 190 ? -10.828 8.219 10.938 1 97.12 190 GLU B C 1
ATOM 3496 O O . GLU B 1 190 ? -10.867 9.43 11.164 1 97.12 190 GLU B O 1
ATOM 3501 N N . HIS B 1 191 ? -10.391 7.332 11.805 1 97.88 191 HIS B N 1
ATOM 3502 C CA . HIS B 1 191 ? -10.055 7.789 13.148 1 97.88 191 HIS B CA 1
ATOM 3503 C C . HIS B 1 191 ? -8.844 8.711 13.133 1 97.88 191 HIS B C 1
ATOM 3505 O O . HIS B 1 191 ? -8.664 9.531 14.047 1 97.88 191 HIS B O 1
ATOM 3511 N N . CYS B 1 192 ? -7.988 8.602 12.125 1 98.5 192 CYS B N 1
ATOM 3512 C CA . CYS B 1 192 ? -6.852 9.508 11.984 1 98.5 192 CYS B CA 1
ATOM 3513 C C . CYS B 1 192 ? -7.316 10.938 11.75 1 98.5 192 CYS B C 1
ATOM 3515 O O . CYS B 1 192 ? -6.617 11.891 12.102 1 98.5 192 CYS B O 1
ATOM 3517 N N . TRP B 1 193 ? -8.469 11.102 11.109 1 98.25 193 TRP B N 1
ATOM 3518 C CA . TRP B 1 193 ? -9.07 12.406 10.852 1 98.25 193 TRP B CA 1
ATOM 3519 C C . TRP B 1 193 ? -9.914 12.852 12.039 1 98.25 193 TRP B C 1
ATOM 3521 O O . TRP B 1 193 ? -9.664 13.906 12.633 1 98.25 193 TRP B O 1
ATOM 3531 N N . SER B 1 194 ? -10.859 12.023 12.445 1 97.62 194 SER B N 1
ATOM 3532 C CA . SER B 1 194 ? -11.891 12.398 13.398 1 97.62 194 SER B CA 1
ATOM 3533 C C . SER B 1 194 ? -11.352 12.391 14.828 1 97.62 194 SER B C 1
ATOM 3535 O O . SER B 1 194 ? -11.18 13.453 15.43 1 97.62 194 SER B O 1
ATOM 3537 N N . ALA B 1 195 ? -10.875 11.25 15.289 1 97.88 195 ALA B N 1
ATOM 3538 C CA . ALA B 1 195 ? -10.477 11.094 16.688 1 97.88 195 ALA B CA 1
ATOM 3539 C C . ALA B 1 195 ? -9.125 11.742 16.938 1 97.88 195 ALA B C 1
ATOM 3541 O O . ALA B 1 195 ? -8.906 12.344 18 1 97.88 195 ALA B O 1
ATOM 3542 N N . ASN B 1 196 ? -8.234 11.641 16 1 97.94 196 ASN B N 1
ATOM 3543 C CA . ASN B 1 196 ? -6.855 12.031 16.266 1 97.94 196 ASN B CA 1
ATOM 3544 C C . ASN B 1 196 ? -6.602 13.484 15.883 1 97.94 196 ASN B C 1
ATOM 3546 O O . ASN B 1 196 ? -5.621 14.086 16.328 1 97.94 196 ASN B O 1
ATOM 3550 N N . TYR B 1 197 ? -7.492 14.094 15.055 1 97.75 197 TYR B N 1
ATOM 3551 C CA . TYR B 1 197 ? -7.172 15.422 14.539 1 97.75 197 TYR B CA 1
ATOM 3552 C C . TYR B 1 197 ? -8.32 16.391 14.781 1 97.75 197 TYR B C 1
ATOM 3554 O O . TYR B 1 197 ? -8.195 17.328 15.578 1 97.75 197 TYR B O 1
ATOM 3562 N N . TYR B 1 198 ? -9.516 16.125 14.258 1 97.88 198 TYR B N 1
ATOM 3563 C CA . TYR B 1 198 ? -10.617 17.078 14.289 1 97.88 198 TYR B CA 1
ATOM 3564 C C . TYR B 1 198 ? -11.18 17.234 15.695 1 97.88 198 TYR B C 1
ATOM 3566 O O . TYR B 1 198 ? -11.414 18.344 16.172 1 97.88 198 TYR B O 1
ATOM 3574 N N . GLN B 1 199 ? -11.383 16.125 16.391 1 97.81 199 GLN B N 1
ATOM 3575 C CA . GLN B 1 199 ? -12.008 16.188 17.703 1 97.81 199 GLN B CA 1
ATOM 3576 C C . GLN B 1 199 ? -11.141 16.953 18.688 1 97.81 199 GLN B C 1
ATOM 3578 O O . GLN B 1 199 ? -11.617 17.875 19.375 1 97.81 199 GLN B O 1
ATOM 3583 N N . PRO B 1 200 ? -9.844 16.594 18.766 1 97.19 200 PRO B N 1
ATOM 3584 C CA . PRO B 1 200 ? -8.992 17.406 19.656 1 97.19 200 PRO B CA 1
ATOM 3585 C C . PRO B 1 200 ? -8.984 18.875 19.281 1 97.19 200 PRO B C 1
ATOM 3587 O O . PRO B 1 200 ? -8.938 19.734 20.172 1 97.19 200 PRO B O 1
ATOM 3590 N N . MET B 1 201 ? -9.016 19.25 18.016 1 97.19 201 MET B N 1
ATOM 3591 C CA . MET B 1 201 ? -9.055 20.641 17.578 1 97.19 201 MET B CA 1
ATOM 3592 C C . MET B 1 201 ? -10.359 21.312 18 1 97.19 201 MET B C 1
ATOM 3594 O O . MET B 1 201 ? -10.344 22.438 18.531 1 97.19 201 MET B O 1
ATOM 3598 N N . GLN B 1 202 ? -11.438 20.609 17.766 1 97.44 202 GLN B N 1
ATOM 3599 C CA . GLN B 1 202 ? -12.75 21.125 18.141 1 97.44 202 GLN B CA 1
ATOM 3600 C C . GLN B 1 202 ? -12.82 21.391 19.641 1 97.44 202 GLN B C 1
ATOM 3602 O O . GLN B 1 202 ? -13.43 22.375 20.078 1 97.44 202 GLN B O 1
ATOM 3607 N N . ASN B 1 203 ? -12.195 20.594 20.406 1 97.44 203 ASN B N 1
ATOM 3608 C CA . ASN B 1 203 ? -12.195 20.734 21.859 1 97.44 203 ASN B CA 1
ATOM 3609 C C . ASN B 1 203 ? -11.484 22.016 22.312 1 97.44 203 ASN B C 1
ATOM 3611 O O . ASN B 1 203 ? -11.664 22.453 23.438 1 97.44 203 ASN B O 1
ATOM 3615 N N . ARG B 1 204 ? -10.703 22.609 21.438 1 96.56 204 ARG B N 1
ATOM 3616 C CA . ARG B 1 204 ? -9.891 23.766 21.812 1 96.56 204 ARG B CA 1
ATOM 3617 C C . ARG B 1 204 ? -10.477 25.047 21.234 1 96.56 204 ARG B C 1
ATOM 3619 O O . ARG B 1 204 ? -9.953 26.141 21.484 1 96.56 204 ARG B O 1
ATOM 3626 N N . PHE B 1 205 ? -11.594 24.984 20.5 1 97.69 205 PHE B N 1
ATOM 3627 C CA . PHE B 1 205 ? -12.141 26.156 19.828 1 97.69 205 PHE B CA 1
ATOM 3628 C C . PHE B 1 205 ? -12.492 27.25 20.828 1 97.69 205 PHE B C 1
ATOM 3630 O O . PHE B 1 205 ? -12.117 28.406 20.656 1 97.69 205 PHE B O 1
ATOM 3637 N N . LYS B 1 206 ? -13.18 26.891 21.938 1 97.75 206 LYS B N 1
ATOM 3638 C CA . LYS B 1 206 ? -13.625 27.891 22.906 1 97.75 206 LYS B CA 1
ATOM 3639 C C . LYS B 1 206 ? -12.438 28.609 23.531 1 97.75 206 LYS B C 1
ATOM 3641 O O . LYS B 1 206 ? -12.406 29.844 23.594 1 97.75 206 LYS B O 1
ATOM 3646 N N . GLU B 1 207 ? -11.492 27.797 24.016 1 97.19 207 GLU B N 1
ATOM 3647 C CA . GLU B 1 207 ? -10.312 28.391 24.641 1 97.19 207 GLU B CA 1
ATOM 3648 C C . GLU B 1 207 ? -9.547 29.266 23.656 1 97.19 207 GLU B C 1
ATOM 3650 O O . GLU B 1 207 ? -9.023 30.312 24.016 1 97.19 207 GLU B O 1
ATOM 3655 N N . PHE B 1 208 ? -9.383 28.828 22.391 1 97.31 208 PHE B N 1
ATOM 3656 C CA . PHE B 1 208 ? -8.727 29.578 21.328 1 97.31 208 PHE B CA 1
ATOM 3657 C C . PHE B 1 208 ? -9.414 30.922 21.109 1 97.31 208 PHE B C 1
ATOM 3659 O O . PHE B 1 208 ? -8.742 31.953 21.047 1 97.31 208 PHE B O 1
ATOM 3666 N N . LEU B 1 209 ? -10.766 30.906 21.016 1 97.44 209 LEU B N 1
ATOM 3667 C CA . LEU B 1 209 ? -11.508 32.125 20.812 1 97.44 209 LEU B CA 1
ATOM 3668 C C . LEU B 1 209 ? -11.359 33.062 22 1 97.44 209 LEU B C 1
ATOM 3670 O O . LEU B 1 209 ? -11.148 34.281 21.844 1 97.44 209 LEU B O 1
ATOM 3674 N N . ASP B 1 210 ? -11.375 32.469 23.219 1 97.44 210 ASP B N 1
ATOM 3675 C CA . ASP B 1 210 ? -11.258 33.281 24.438 1 97.44 210 ASP B CA 1
ATOM 3676 C C . ASP B 1 210 ? -9.914 34 24.5 1 97.44 210 ASP B C 1
ATOM 3678 O O . ASP B 1 210 ? -9.852 35.188 24.766 1 97.44 210 ASP B O 1
ATOM 3682 N N . ARG B 1 211 ? -8.867 33.25 24.234 1 95.12 211 ARG B N 1
ATOM 3683 C CA . ARG B 1 211 ? -7.539 33.844 24.422 1 95.12 211 ARG B CA 1
ATOM 3684 C C . ARG B 1 211 ? -7.199 34.781 23.281 1 95.12 211 ARG B C 1
ATOM 3686 O O . ARG B 1 211 ? -6.273 35.594 23.406 1 95.12 211 ARG B O 1
ATOM 3693 N N . ASN B 1 212 ? -7.988 34.75 22.25 1 96.81 212 ASN B N 1
ATOM 3694 C CA . ASN B 1 212 ? -7.766 35.688 21.141 1 96.81 212 ASN B CA 1
ATOM 3695 C C . ASN B 1 212 ? -8.867 36.75 21.062 1 96.81 212 ASN B C 1
ATOM 3697 O O . ASN B 1 212 ? -9.148 37.281 19.984 1 96.81 212 ASN B O 1
ATOM 3701 N N . GLY B 1 213 ? -9.578 36.906 22.094 1 96.06 213 GLY B N 1
ATOM 3702 C CA . GLY B 1 213 ? -10.531 38 22.281 1 96.06 213 GLY B CA 1
ATOM 3703 C C . GLY B 1 213 ? -11.766 37.844 21.406 1 96.06 213 GLY B C 1
ATOM 3704 O O . GLY B 1 213 ? -12.383 38.844 21.031 1 96.06 213 GLY B O 1
ATOM 3705 N N . ASN B 1 214 ? -11.984 36.656 20.953 1 96.75 214 ASN B N 1
ATOM 3706 C CA . ASN B 1 214 ? -13.117 36.406 20.062 1 96.75 214 ASN B CA 1
ATOM 3707 C C . ASN B 1 214 ? -13.078 37.375 18.875 1 96.75 214 ASN B C 1
ATOM 3709 O O . ASN B 1 214 ? -14.117 37.875 18.438 1 96.75 214 ASN B O 1
ATOM 3713 N N . SER B 1 215 ? -11.914 37.688 18.391 1 96.62 215 SER B N 1
ATOM 3714 C CA . SER B 1 215 ? -11.75 38.594 17.25 1 96.62 215 SER B CA 1
ATOM 3715 C C . SER B 1 215 ? -12.438 38.031 16 1 96.62 215 SER B C 1
ATOM 3717 O O . SER B 1 215 ? -12.703 36.844 15.93 1 96.62 215 SER B O 1
ATOM 3719 N N . ASP B 1 216 ? -12.734 38.906 15.086 1 96.75 216 ASP B N 1
ATOM 3720 C CA . ASP B 1 216 ? -13.336 38.469 13.82 1 96.75 216 ASP B CA 1
ATOM 3721 C C . ASP B 1 216 ? -12.43 37.469 13.094 1 96.75 216 ASP B C 1
ATOM 3723 O O . ASP B 1 216 ? -12.914 36.5 12.516 1 96.75 216 ASP B O 1
ATOM 3727 N N . ALA B 1 217 ? -11.203 37.75 13.172 1 96.75 217 ALA B N 1
ATOM 3728 C CA . ALA B 1 217 ? -10.234 36.875 12.508 1 96.75 217 ALA B CA 1
ATOM 3729 C C . ALA B 1 217 ? -10.219 35.5 13.156 1 96.75 217 ALA B C 1
ATOM 3731 O O . ALA B 1 217 ? -10.18 34.469 12.461 1 96.75 217 ALA B O 1
ATOM 3732 N N . ALA B 1 218 ? -10.195 35.438 14.438 1 97.12 218 ALA B N 1
ATOM 3733 C CA . ALA B 1 218 ? -10.219 34.156 15.156 1 97.12 218 ALA B CA 1
ATOM 3734 C C . ALA B 1 218 ? -11.5 33.375 14.867 1 97.12 218 ALA B C 1
ATOM 3736 O O . ALA B 1 218 ? -11.461 32.188 14.633 1 97.12 218 ALA B O 1
ATOM 3737 N N . ARG B 1 219 ? -12.586 34.094 14.867 1 97.75 219 ARG B N 1
ATOM 3738 C CA . ARG B 1 219 ? -13.875 33.469 14.57 1 97.75 219 ARG B CA 1
ATOM 3739 C C . ARG B 1 219 ? -13.906 32.906 13.148 1 97.75 219 ARG B C 1
ATOM 3741 O O . ARG B 1 219 ? -14.484 31.844 12.898 1 97.75 219 ARG B O 1
ATOM 3748 N N . ALA B 1 220 ? -13.328 33.625 12.273 1 96.94 220 ALA B N 1
ATOM 3749 C CA . ALA B 1 220 ? -13.289 33.188 10.883 1 96.94 220 ALA B CA 1
ATOM 3750 C C . ALA B 1 220 ? -12.523 31.891 10.75 1 96.94 220 ALA B C 1
ATOM 3752 O O . ALA B 1 220 ? -12.898 31.016 9.969 1 96.94 220 ALA B O 1
ATOM 3753 N N . ILE B 1 221 ? -11.445 31.719 11.469 1 96.62 221 ILE B N 1
ATOM 3754 C CA . ILE B 1 221 ? -10.648 30.5 11.453 1 96.62 221 ILE B CA 1
ATOM 3755 C C . ILE B 1 221 ? -11.477 29.328 11.977 1 96.62 221 ILE B C 1
ATOM 3757 O O . ILE B 1 221 ? -11.531 28.266 11.352 1 96.62 221 ILE B O 1
ATOM 3761 N N . VAL B 1 222 ? -12.109 29.516 13.078 1 97.94 222 VAL B N 1
ATOM 3762 C CA . VAL B 1 222 ? -12.93 28.469 13.688 1 97.94 222 VAL B CA 1
ATOM 3763 C C . VAL B 1 222 ? -14.047 28.062 12.734 1 97.94 222 VAL B C 1
ATOM 3765 O O . VAL B 1 222 ? -14.312 26.875 12.547 1 97.94 222 VAL B O 1
ATOM 3768 N N . GLU B 1 223 ? -14.688 29.078 12.109 1 97.56 223 GLU B N 1
ATOM 3769 C CA . GLU B 1 223 ? -15.766 28.781 11.18 1 97.56 223 GLU B CA 1
ATOM 3770 C C . GLU B 1 223 ? -15.258 28 9.969 1 97.56 223 GLU B C 1
ATOM 3772 O O . GLU B 1 223 ? -15.945 27.109 9.461 1 97.56 223 GLU B O 1
ATOM 3777 N N . ALA B 1 224 ? -14.117 28.344 9.523 1 95.12 224 ALA B N 1
ATOM 3778 C CA . ALA B 1 224 ? -13.516 27.625 8.398 1 95.12 224 ALA B CA 1
ATOM 3779 C C . ALA B 1 224 ? -13.234 26.172 8.773 1 95.12 224 ALA B C 1
ATOM 3781 O O . ALA B 1 224 ? -13.461 25.266 7.969 1 95.12 224 ALA B O 1
ATOM 3782 N N . GLU B 1 225 ? -12.695 25.969 9.977 1 96.31 225 GLU B N 1
ATOM 3783 C CA . GLU B 1 225 ? -12.438 24.609 10.445 1 96.31 225 GLU B CA 1
ATOM 3784 C C . GLU B 1 225 ? -13.727 23.812 10.586 1 96.31 225 GLU B C 1
ATOM 3786 O O . GLU B 1 225 ? -13.773 22.641 10.242 1 96.31 225 GLU B O 1
ATOM 3791 N N . LYS B 1 226 ? -14.734 24.453 11.133 1 97.88 226 LYS B N 1
ATOM 3792 C CA . LYS B 1 226 ? -16.031 23.797 11.266 1 97.88 226 LYS B CA 1
ATOM 3793 C C . LYS B 1 226 ? -16.578 23.359 9.906 1 97.88 226 LYS B C 1
ATOM 3795 O O . LYS B 1 226 ? -17.125 22.266 9.773 1 97.88 226 LYS B O 1
ATOM 3800 N N . LYS B 1 227 ? -16.406 24.219 8.977 1 96.5 227 LYS B N 1
ATOM 3801 C CA . LYS B 1 227 ? -16.844 23.906 7.629 1 96.5 227 LYS B CA 1
ATOM 3802 C C . LYS B 1 227 ? -16.094 22.703 7.062 1 96.5 227 LYS B C 1
ATOM 3804 O O . LYS B 1 227 ? -16.688 21.812 6.465 1 96.5 227 LYS B O 1
ATOM 3809 N N . GLU B 1 228 ? -14.797 22.688 7.207 1 95.5 228 GLU B N 1
ATOM 3810 C CA . GLU B 1 228 ? -13.977 21.578 6.727 1 95.5 228 GLU B CA 1
ATOM 3811 C C . GLU B 1 228 ? -14.391 20.266 7.391 1 95.5 228 GLU B C 1
ATOM 3813 O O . GLU B 1 228 ? -14.492 19.234 6.727 1 95.5 228 GLU B O 1
ATOM 3818 N N . ILE B 1 229 ? -14.594 20.297 8.641 1 97.75 229 ILE B N 1
ATOM 3819 C CA . ILE B 1 229 ? -14.984 19.125 9.406 1 97.75 229 ILE B CA 1
ATOM 3820 C C . ILE B 1 229 ? -16.312 18.594 8.891 1 97.75 229 ILE B C 1
ATOM 3822 O O . ILE B 1 229 ? -16.484 17.391 8.688 1 97.75 229 ILE B O 1
ATOM 3826 N N . ALA B 1 230 ? -17.25 19.516 8.68 1 97.75 230 ALA B N 1
ATOM 3827 C CA . ALA B 1 230 ? -18.562 19.125 8.164 1 97.75 230 ALA B CA 1
ATOM 3828 C C . ALA B 1 230 ? -18.438 18.484 6.781 1 97.75 230 ALA B C 1
ATOM 3830 O O . ALA B 1 230 ? -19.109 17.516 6.473 1 97.75 230 ALA B O 1
ATOM 3831 N N . LEU B 1 231 ? -17.625 19.047 5.961 1 97 231 LEU B N 1
ATOM 3832 C CA . LEU B 1 231 ? -17.406 18.5 4.629 1 97 231 LEU B CA 1
ATOM 3833 C C . LEU B 1 231 ? -16.797 17.109 4.711 1 97 231 LEU B C 1
ATOM 3835 O O . LEU B 1 231 ? -17.219 16.203 3.98 1 97 231 LEU B O 1
ATOM 3839 N N . TYR B 1 232 ? -15.82 16.938 5.602 1 97.75 232 TYR B N 1
ATOM 3840 C CA . TYR B 1 232 ? -15.227 15.617 5.754 1 97.75 232 TYR B CA 1
ATOM 3841 C C . TYR B 1 232 ? -16.266 14.594 6.184 1 97.75 232 TYR B C 1
ATOM 3843 O O . TYR B 1 232 ? -16.312 13.484 5.652 1 97.75 232 TYR B O 1
ATOM 3851 N N . GLU B 1 233 ? -17.047 14.977 7.105 1 97.44 233 GLU B N 1
ATOM 3852 C CA . GLU B 1 233 ? -18.078 14.062 7.598 1 97.44 233 GLU B CA 1
ATOM 3853 C C . GLU B 1 233 ? -19.016 13.625 6.477 1 97.44 233 GLU B C 1
ATOM 3855 O O . GLU B 1 233 ? -19.438 12.469 6.43 1 97.44 233 GLU B O 1
ATOM 3860 N N . SER B 1 234 ? -19.281 14.578 5.582 1 97 234 SER B N 1
ATOM 3861 C CA . SER B 1 234 ? -20.234 14.305 4.512 1 97 234 SER B CA 1
ATOM 3862 C C . SER B 1 234 ? -19.578 13.555 3.357 1 97 234 SER B C 1
ATOM 3864 O O . SER B 1 234 ? -20.25 12.844 2.613 1 97 234 SER B O 1
ATOM 3866 N N . TYR B 1 235 ? -18.203 13.703 3.162 1 97.19 235 TYR B N 1
ATOM 3867 C CA . TYR B 1 235 ? -17.594 13.258 1.911 1 97.19 235 TYR B CA 1
ATOM 3868 C C . TYR B 1 235 ? -16.375 12.391 2.176 1 97.19 235 TYR B C 1
ATOM 3870 O O . TYR B 1 235 ? -15.539 12.195 1.289 1 97.19 235 TYR B O 1
ATOM 3878 N N . LYS B 1 236 ? -16.234 11.836 3.379 1 96.62 236 LYS B N 1
ATOM 3879 C CA . LYS B 1 236 ? -15.039 11.102 3.807 1 96.62 236 LYS B CA 1
ATOM 3880 C C . LYS B 1 236 ? -14.844 9.844 2.969 1 96.62 236 LYS B C 1
ATOM 3882 O O . LYS B 1 236 ? -13.75 9.281 2.938 1 96.62 236 LYS B O 1
ATOM 3887 N N . THR B 1 237 ? -15.875 9.453 2.207 1 94.31 237 THR B N 1
ATOM 3888 C CA . THR B 1 237 ? -15.766 8.297 1.328 1 94.31 237 THR B CA 1
ATOM 3889 C C . THR B 1 237 ? -14.914 8.625 0.102 1 94.31 237 THR B C 1
ATOM 3891 O O . THR B 1 237 ? -14.289 7.738 -0.479 1 94.31 237 THR B O 1
ATOM 3894 N N . TYR B 1 238 ? -14.797 9.891 -0.237 1 96.38 238 TYR B N 1
ATOM 3895 C CA . TYR B 1 238 ? -14.281 10.266 -1.548 1 96.38 238 TYR B CA 1
ATOM 3896 C C . TYR B 1 238 ? -12.828 10.734 -1.448 1 96.38 238 TYR B C 1
ATOM 3898 O O . TYR B 1 238 ? -12.156 10.906 -2.467 1 96.38 238 TYR B O 1
ATOM 3906 N N . TYR B 1 239 ? -12.375 10.977 -0.226 1 97.75 239 TYR B N 1
ATOM 3907 C CA . TYR B 1 239 ? -10.984 11.414 -0.097 1 97.75 239 TYR B CA 1
ATOM 3908 C C . TYR B 1 239 ? -10.445 11.094 1.293 1 97.75 239 TYR B C 1
ATOM 3910 O O . TYR B 1 239 ? -11.211 10.93 2.242 1 97.75 239 TYR B O 1
ATOM 3918 N N . SER B 1 240 ? -9.18 10.969 1.379 1 98.31 240 SER B N 1
ATOM 3919 C CA . SER B 1 240 ? -8.398 10.836 2.604 1 98.31 240 SER B CA 1
ATOM 3920 C C . SER B 1 240 ? -6.93 11.164 2.361 1 98.31 240 SER B C 1
ATOM 3922 O O . SER B 1 240 ? -6.562 11.641 1.285 1 98.31 240 SER B O 1
ATOM 3924 N N . TYR B 1 241 ? -6.137 11.008 3.381 1 98.5 241 TYR B N 1
ATOM 3925 C CA . TYR B 1 241 ? -4.695 11.016 3.146 1 98.5 241 TYR B CA 1
ATOM 3926 C C . TYR B 1 241 ? -4.207 9.633 2.727 1 98.5 241 TYR B C 1
ATOM 3928 O O . TYR B 1 241 ? -4.5 8.641 3.391 1 98.5 241 TYR B O 1
ATOM 3936 N N . GLY B 1 242 ? -3.576 9.578 1.594 1 98.75 242 GLY B N 1
ATOM 3937 C CA . GLY B 1 242 ? -2.773 8.414 1.242 1 98.75 242 GLY B CA 1
ATOM 3938 C C . GLY B 1 242 ? -1.351 8.492 1.766 1 98.75 242 GLY B C 1
ATOM 3939 O O . GLY B 1 242 ? -0.728 9.555 1.729 1 98.75 242 GLY B O 1
ATOM 3940 N N . VAL B 1 243 ? -0.894 7.41 2.314 1 98.94 243 VAL B N 1
ATOM 3941 C CA . VAL B 1 243 ? 0.51 7.293 2.697 1 98.94 243 VAL B CA 1
ATOM 3942 C C . VAL B 1 243 ? 1.284 6.562 1.603 1 98.94 243 VAL B C 1
ATOM 3944 O O . VAL B 1 243 ? 0.954 5.426 1.253 1 98.94 243 VAL B O 1
ATOM 3947 N N . TYR B 1 244 ? 2.221 7.227 1.066 1 98.94 244 TYR B N 1
ATOM 3948 C CA . TYR B 1 244 ? 3.02 6.719 -0.043 1 98.94 244 TYR B CA 1
ATOM 3949 C C . TYR B 1 244 ? 4.441 6.406 0.406 1 98.94 244 TYR B C 1
ATOM 3951 O O . TYR B 1 244 ? 5.109 7.25 1.007 1 98.94 244 TYR B O 1
ATOM 3959 N N . ILE B 1 245 ? 4.883 5.215 0.165 1 98.94 245 ILE B N 1
ATOM 3960 C CA . ILE B 1 245 ? 6.215 4.734 0.516 1 98.94 245 ILE B CA 1
ATOM 3961 C C . ILE B 1 245 ? 6.961 4.316 -0.749 1 98.94 245 ILE B C 1
ATOM 3963 O O . ILE B 1 245 ? 6.465 3.502 -1.529 1 98.94 245 ILE B O 1
ATOM 3967 N N . ALA B 1 246 ? 8.125 4.867 -0.938 1 98.69 246 ALA B N 1
ATOM 3968 C CA . ALA B 1 246 ? 8.852 4.582 -2.172 1 98.69 246 ALA B CA 1
ATOM 3969 C C . ALA B 1 246 ? 10.359 4.547 -1.924 1 98.69 246 ALA B C 1
ATOM 3971 O O . ALA B 1 246 ? 10.852 5.184 -0.993 1 98.69 246 ALA B O 1
ATOM 3972 N N . ARG B 1 247 ? 11.039 3.816 -2.682 1 97.88 247 ARG B N 1
ATOM 3973 C CA . ARG B 1 247 ? 12.492 3.682 -2.623 1 97.88 247 ARG B CA 1
ATOM 3974 C C . ARG B 1 247 ? 13.156 4.434 -3.771 1 97.88 247 ARG B C 1
ATOM 3976 O O . ARG B 1 247 ? 12.703 4.355 -4.914 1 97.88 247 ARG B O 1
ATOM 3983 N N . LYS B 1 248 ? 14.164 5.176 -3.461 1 97.56 248 LYS B N 1
ATOM 3984 C CA . LYS B 1 248 ? 14.938 5.801 -4.527 1 97.56 248 LYS B CA 1
ATOM 3985 C C . LYS B 1 248 ? 15.656 4.754 -5.375 1 97.56 248 LYS B C 1
ATOM 3987 O O . LYS B 1 248 ? 16.391 3.92 -4.852 1 97.56 248 LYS B O 1
ATOM 3992 N N . VAL B 1 249 ? 15.383 4.754 -6.652 1 94.44 249 VAL B N 1
ATOM 3993 C CA . VAL B 1 249 ? 15.977 3.801 -7.578 1 94.44 249 VAL B CA 1
ATOM 3994 C C . VAL B 1 249 ? 17.438 4.18 -7.844 1 94.44 249 VAL B C 1
ATOM 3996 O O . VAL B 1 249 ? 17.766 5.359 -7.988 1 94.44 249 VAL B O 1
ATOM 3999 N N . GLU B 1 250 ? 18.234 3.197 -7.793 1 83.12 250 GLU B N 1
ATOM 4000 C CA . GLU B 1 250 ? 19.641 3.438 -8.102 1 83.12 250 GLU B CA 1
ATOM 4001 C C . GLU B 1 250 ? 19.828 3.801 -9.57 1 83.12 250 GLU B C 1
ATOM 4003 O O . GLU B 1 250 ? 19.172 3.219 -10.445 1 83.12 250 GLU B O 1
ATOM 4008 N N . GLY B 1 251 ? 20.109 5.023 -9.883 1 64.12 251 GLY B N 1
ATOM 4009 C CA . GLY B 1 251 ? 20.391 5.367 -11.273 1 64.12 251 GLY B CA 1
ATOM 4010 C C . GLY B 1 251 ? 21.328 4.379 -11.945 1 64.12 251 GLY B C 1
ATOM 4011 O O . GLY B 1 251 ? 21.984 3.57 -11.281 1 64.12 251 GLY B O 1
ATOM 4012 N N . PRO B 1 252 ? 21.094 4.121 -13.281 1 52.25 252 PRO B N 1
ATOM 4013 C CA . PRO B 1 252 ? 22.062 3.279 -13.984 1 52.25 252 PRO B CA 1
ATOM 4014 C C . PRO B 1 252 ? 23.516 3.609 -13.609 1 52.25 252 PRO B C 1
ATOM 4016 O O . PRO B 1 252 ? 23.844 4.773 -13.375 1 52.25 252 PRO B O 1
ATOM 4019 N N . ASN B 1 253 ? 24.188 2.648 -12.773 1 38.25 253 ASN B N 1
ATOM 4020 C CA . ASN B 1 253 ? 25.641 2.865 -12.711 1 38.25 253 ASN B CA 1
ATOM 4021 C C . ASN B 1 253 ? 26.203 3.221 -14.086 1 38.25 253 ASN B C 1
ATOM 4023 O O . ASN B 1 253 ? 25.797 2.654 -15.094 1 38.25 253 ASN B O 1
#

Organism: Desulfohalobium retbaense (strain ATCC 49708 / DSM 5692 / JCM 16813 / HR100) (NCBI:txid485915)

Nearest PDB structures (foldseek):
  3kkz-assembly1_A  TM=9.684E-01  e=4.143E-33  Bacteroides fragilis NCTC 9343
  3e7p-assembly1_A  TM=9.705E-01  e=8.397E-33  Phocaeicola vulgatus ATCC 8482
  3t7s-assembly2_B  TM=9.598E-01  e=2.693E-31  Phocaeicola vulgatus ATCC 8482
  3f4k-assembly1_A  TM=9.540E-01  e=5.459E-31  Bacteroides thetaiotaomicron
  5gm2-assembly2_L  TM=7.876E-01  e=2.110E-16  Streptomyces blastmyceticus

Foldseek 3Di:
DPLVVLLCLLQLPALDAAFDDPVVLVVLVVLQVQDLVDAFEEEEAQQFLNNSPVSQLPRPNYAYEYEDQDVSSVVNNCVVCVVVVSNVRYDYDRDHLLDDPAAFQAGQEYHYEPGCLVVNLLSNLQVCLRRHHAQGKYKYKDKEFDDPDFDPVVVVVCCVVRVRHYHPVVSCVSNVVRQWAWRDKDFRDPCSHPVRHLVVSLVCLVVSCVVVVVDPSSVVVVVVSVVVVVVCVVGVVTIGMMMTMITGHDPDD/DPLVVLLCVLQLPALDAAFDDPVVLVVLVVLQPQDLVDAFEEEEAQQFLNNSPVSQLVRHNYAYEYEDQDVSRVVNNCVVCVVVVSNVRYDYDRDHLLDDPAAFQAGQEYHYEPGCLVVNLLSNLQVCLRRHHAQGKYKYKDKEFDDPDFDPVVVVVCCVVRVRHYHPVVSCVSNVVRQWAWRDKDFRDPCSHPVRHLVVSLVCLVVSCVVVVVDPSSVVVVVVSVVVVVVCVVGVVTIGMMMTMITGHDPDD

Sequence (506 aa):
MDEYQLLLDLHKNADRQGPGGDAETWKALDLAQVDTSAPLQIADIGCGTGASTLLLTQLPNARITAVDLFPEFLDELEKRAARTGVTDKISTLPCSMDNLPFDNETFDVLWSEGAIYNIGFTKGIRDWHRFLKPGGILVVSELTWTTGDRPSEIHTYWAEEYPEIETASAKIGILENYGYAPIGYFVLPEHCWSANYYQPMQNRFKEFLDRNGNSDAARAIVEAEKKEIALYESYKTYYSYGVYIARKVEGPNMDEYQLLLDLHKNADRQGPGGDAETWKALDLAQVDTSAPLQIADIGCGTGASTLLLTQLPNARITAVDLFPEFLDELEKRAARTGVTDKISTLPCSMDNLPFDNETFDVLWSEGAIYNIGFTKGIRDWHRFLKPGGILVVSELTWTTGDRPSEIHTYWAEEYPEIETASAKIGILENYGYAPIGYFVLPEHCWSANYYQPMQNRFKEFLDRNGNSDAARAIVEAEKKEIALYESYKTYYSYGVYIARKVEGPN

pLDDT: mean 96.15, std 6.12, range [37.72, 98.94]